Protein AF-A0A7C5QJU4-F1 (afdb_monomer)

pLDDT: mean 91.88, std 7.01, range [57.0, 98.88]

Nearest PDB structures (foldseek):
  1ofd-assembly2_B  TM=8.086E-01  e=7.594E-33  Synechocystis sp. PCC 6803
  7mfm-assembly1_G  TM=8.368E-01  e=3.173E-32  Bacillus subtilis
  1ofe-assembly2_B  TM=8.127E-01  e=1.475E-32  Synechocystis sp. PCC 6803
  6s6u-assembly1_A  TM=7.945E-01  e=2.426E-29  Azospirillum brasilense
  1lm1-assembly1_A  TM=7.801E-01  e=7.057E-28  Synechocystis sp. PCC 6803

Solvent-accessible surface area (backbone atoms only — not comparable to full-atom values): 36193 Å² total; per-residue (Å²): 120,55,75,67,43,57,77,67,53,77,88,85,80,88,86,85,84,86,77,87,76,87,57,62,68,62,51,50,30,50,40,52,52,49,51,54,50,47,41,70,76,37,72,89,54,79,81,53,44,75,62,95,78,54,84,61,83,72,61,57,74,65,77,85,47,50,55,71,78,40,56,63,72,69,38,90,81,65,70,72,91,73,87,83,86,53,89,84,84,72,89,88,55,83,93,45,51,83,76,38,45,45,51,68,44,33,36,72,51,67,51,51,65,17,41,65,24,32,45,52,54,22,37,39,71,72,33,73,58,51,86,93,49,54,57,65,51,30,51,39,47,42,42,50,34,38,27,50,77,55,70,38,52,68,68,53,32,50,41,38,44,31,43,64,41,69,63,62,42,71,76,45,59,68,70,53,38,52,48,54,50,49,34,46,54,60,37,55,51,12,58,38,36,39,25,18,36,42,35,48,58,86,49,35,39,36,41,36,24,18,44,77,32,72,27,64,36,22,46,35,39,40,82,86,49,75,49,75,33,74,52,82,77,79,62,60,71,95,45,43,73,48,86,57,42,70,58,52,53,26,34,46,39,44,35,38,39,46,93,97,42,79,72,47,74,48,55,47,69,59,49,53,53,51,48,42,55,55,50,65,70,38,63,71,61,61,61,43,52,84,34,53,36,84,43,83,59,94,83,50,51,72,60,84,73,75,87,56,62,82,72,69,69,74,54,66,32,48,42,45,39,46,42,52,48,74,65,51,54,52,48,39,53,48,19,32,74,67,51,44,76,86,82,83,79,83,78,89,83,71,79,59,45,71,78,40,65,90,68,45,66,52,76,60,60,33,47,42,76,62,65,53,69,93,82,50,71,55,47,58,61,87,83,47,48,73,60,53,38,55,37,30,66,35,27,21,38,65,72,77,80,66,78,66,93,70,82,44,44,32,39,31,26,46,31,44,57,29,44,45,60,79,58,45,27,65,72,58,56,70,66,60,51,48,52,56,22,53,78,56,38,26,44,42,46,54,40,52,52,25,53,55,30,43,92,93,40,54,65,53,24,48,38,83,41,71,31,48,33,40,58,92,71,35,58,70,56,44,51,52,51,50,40,53,52,50,53,53,40,44,74,70,49,15,24,30,38,34,41,36,27,85,63,38,68,42,97,72,19,27,56,51,58,64,61,60,53,38,19,43,41,45,50,53,26,28,76,69,62,42,43,43,46,30,18,36,35,41,37,30,59,63,36,65,52,69,64,43,50,54,52,36,40,20,44,57,38,36,32,35,28,36,35,47,40,54,28,58,31,47,62,67,40,45,94,93,40,45,43,68,57,21,50,49,21,43,51,55,37,48,53,55,46,53,54,50,61,37,14,41,45,30,43,45,44,47,58,14,51,26,67,59,37,36,33,44,24,43,12,68,72,44,38,64,48,64,70,44,58,65,39,78,65,41,99,89,48,45,52,34,65,69,51,53,34,53,42,38,55,52,26,45,52,38,45,70,42,82,126

Secondary structure (DSSP, 8-state):
--HHHHHTPPPP--------SS-HHHHHHHHHHHHHHHHHH-TT---S---SS------SS-GGGHHHH-GGGG-TT---S-----PPP-SSS---GGGSS--SSEEEEE--TTHHHHHHHHHHTT-PPPTT--HHHHHHHHHHHHHHHH---HHHHHHHHSPPPHHHHHTS-HHHHHHHHHHHHHS-S---SSEEEEEEETTEEEEEE-TT--S--EEEEESS-EEEESSTTSS-GGGEEEEEEEPPTT-EEEEEEETTEEEEEE-HHHHHHHHHHHHHH-HHHHHHHTTEEES--TTPPP--PPPPPPP-PPPHHHHHHTT--HHHHHHHHHHHHHSS-----S---SPPGGG-GGG---HHHHEEE----SSSPPP-TTT-GGG-B--EEEEPPP-SSS--SSPP-EEEESS-B-B-HHHHTTSS-HHHHHHHHHHTT--BHHHHHHHHH-SS--GGGEEEEE-EE-TTT-HHHHHHHHHHHHHHHHHHT-SEEEEE-TTTTSTT-EEPPHHHHHHHHHHHHHHTT-TTT-EEEEE-TT--SHHHHHHHHHHT-SEEE-HHHHHHHHTT-BTTB-HHHHHHHHHHHHHHHHHHHHHTTT--BGGG----EEEESB-HHHHHHHTS-EES-BTTBSB-HHHHHHHHHHHHHHHHS--

Sequence (659 aa):
LGPRARQEAPLFWQIAGLIEGEDRAARAAGLFQLQMAIEKALPDIHIASLSLDSAVYKLQGAPELLPLVYPELRDENARSVFALGHGRYSTNTLPLVERSQPFSLLGHNGEINTIERLRTTGRALGIDPVPGGSDSQDLNRIIDGLIHRYGLDPMEALEMVFPAIHSETEHYPEHLRDLYAFYRWFFASSAQGPAAVVARYGNVCLGSVDALGLRPLWFGESDYNFFLSSEKGVVPLERTMRDPRPLAPGEKVAIFGGQGVPAEAITYSEFQERLWKRMATRHRTLKYLDAFHQGLPADAPRFDLPPAGPFSPPPTNLLAAFGWTHYDLTIRKKVSQGGREVIGSMGHTGPLAAFVPEALPNIADYGKENVAVVTNPAIDREREAEHFSTATIIGSRPDLSGSKPRAPLALQLDLPLLLDRQSLADLIGADELRALAGDFGTAIYEDVMAFFTAGNRDAGTVAFLDATFDPDRGLAAALDELCATALDMVRSSAVLLVLDDRQSFAANRCYIDPALAVARLNEELIAAGLRREAGIVVRSGAIRNLHDIMFLLGLGADALAPYLLWRVAAAHATEHRPVATVLRNNLAVLKKGIEKVMSTMGIHELCGYGRIFATIGLADDLAAILRVPNFCRHAQRGLSLADLEAFARQRLAKAAAPE

Mean predicted aligned error: 5.83 Å

Radius of gyration: 26.66 Å; Cα contacts (8 Å, |Δi|>4): 1199; chains: 1; bounding box: 74×48×78 Å

Foldseek 3Di:
DDPVQVVQVDDDDDDDDDDDDDDQLLVQLVQLVVQVVCCVVPVVDADQARGPADDDQWGQDDPVCRCVVVVVCVDPVPDDFDDDDDDDDDDDDDRHRSQTDDGHWKDKDWAFLLLQLLQLLCLLLVQHARVVYGSNSRLVSSLSCCCRVLVDDSLLSVCLQAPAFPLVLVPDDPLLVLSNLQSCLFGPNQGDTWIWMWTDDHQKIKTWTHNQNNAWWWWFAFQQGIDIDSDQCPDPPVGTPDRIDTAHRGFMKMWGGDDVGHIDIDGRVVSSVVSSVVCVVVVLSSVLSVQEAQFADPPQDADDDDAFDDFDFDDPLLLQLLLHDPVLLVQLLCLLVPLAGDDDDDDPPDDQCQVCCVSVHFQLSLKDFFFDDDRGAQDDCVVPVSLAFQKFKFFAGDDSVPPDPDRTHIYIASHQEAEEDNLCRPQDDPVLVQVLCVVRSHYHPRSVLSNQPDDPHPNLQEAEFEQKDQLVVADVVSLVVSLVSVVVSLVPHYREYEHAHVCALPPRIHGNRLLLNLLQNSVSCSVVSNNNRGAYEYEDCSCRDLSSVLSSLQSGHRHYHNSSSLSSQQVSADPVRRSSNSVSSVSSNSVVSLCVSCSSSSHRYSSNRHNRIEGEFAEPQSCVSSVHHYPPYDPPTGDDSNSSSVSSVVSSVSSPDDD

Structure (mmCIF, N/CA/C/O backbone):
data_AF-A0A7C5QJU4-F1
#
_entry.id   AF-A0A7C5QJU4-F1
#
loop_
_atom_site.group_PDB
_atom_site.id
_atom_site.type_symbol
_atom_site.label_atom_id
_atom_site.label_alt_id
_atom_site.label_comp_id
_atom_site.label_asym_id
_atom_site.label_entity_id
_atom_site.label_seq_id
_atom_site.pdbx_PDB_ins_code
_atom_site.Cartn_x
_atom_site.Cartn_y
_atom_site.Cartn_z
_atom_site.occupancy
_atom_site.B_iso_or_equiv
_atom_site.auth_seq_id
_atom_site.auth_comp_id
_atom_site.auth_asym_id
_atom_site.auth_atom_id
_atom_site.pdbx_PDB_model_num
ATOM 1 N N . LEU A 1 1 ? -39.475 8.360 10.540 1.00 80.00 1 LEU A N 1
ATOM 2 C CA . LEU A 1 1 ? -38.667 8.235 9.301 1.00 80.00 1 LEU A CA 1
ATOM 3 C C . LEU A 1 1 ? -39.258 9.085 8.176 1.00 80.00 1 LEU A C 1
ATOM 5 O O . LEU A 1 1 ? -40.485 9.178 8.093 1.00 80.00 1 LEU A O 1
ATOM 9 N N . GLY A 1 2 ? -38.411 9.709 7.348 1.00 82.94 2 GLY A N 1
ATOM 10 C CA . GLY A 1 2 ? -38.828 10.427 6.132 1.00 82.94 2 GLY A CA 1
ATOM 11 C C . GLY A 1 2 ? -39.215 9.474 4.985 1.00 82.94 2 GLY A C 1
ATOM 12 O O . GLY A 1 2 ? -38.990 8.275 5.118 1.00 82.94 2 GLY A O 1
ATOM 13 N N . PRO A 1 3 ? -39.788 9.962 3.866 1.00 83.56 3 PRO A N 1
ATOM 14 C CA . PRO A 1 3 ? -40.348 9.102 2.816 1.00 83.56 3 PRO A CA 1
ATOM 15 C C . PRO A 1 3 ? -39.367 8.079 2.224 1.00 83.56 3 PRO A C 1
ATOM 17 O O . PRO A 1 3 ? -39.696 6.900 2.183 1.00 83.56 3 PRO A O 1
ATOM 20 N N . ARG A 1 4 ? -38.148 8.500 1.845 1.00 79.50 4 ARG A N 1
ATOM 21 C CA . ARG A 1 4 ? -37.107 7.589 1.322 1.00 79.50 4 ARG A CA 1
ATOM 22 C C . ARG A 1 4 ? -36.671 6.557 2.362 1.00 79.50 4 ARG A C 1
ATOM 24 O O . ARG A 1 4 ? -36.745 5.365 2.109 1.00 79.50 4 ARG A O 1
ATOM 31 N N . ALA A 1 5 ? -36.361 7.017 3.573 1.00 81.69 5 ALA A N 1
ATOM 32 C CA . ALA A 1 5 ? -35.970 6.142 4.676 1.00 81.69 5 ALA A CA 1
ATOM 33 C C . ALA A 1 5 ? -37.065 5.148 5.102 1.00 81.69 5 ALA A C 1
ATOM 35 O O . ALA A 1 5 ? -36.754 4.156 5.741 1.00 81.69 5 ALA A O 1
ATOM 36 N N . ARG A 1 6 ? -38.348 5.402 4.793 1.00 84.50 6 ARG A N 1
ATOM 37 C CA . ARG A 1 6 ? -39.430 4.420 4.995 1.00 84.50 6 ARG A CA 1
ATOM 38 C C . ARG A 1 6 ? -39.475 3.362 3.898 1.00 84.50 6 ARG A C 1
ATOM 40 O O . ARG A 1 6 ? -39.832 2.232 4.195 1.00 84.50 6 ARG A O 1
ATOM 47 N N . GLN A 1 7 ? -39.179 3.737 2.654 1.00 83.62 7 GLN A N 1
ATOM 48 C CA . GLN A 1 7 ? -39.158 2.805 1.521 1.00 83.62 7 GLN A CA 1
ATOM 49 C C . GLN A 1 7 ? -37.997 1.817 1.636 1.00 83.62 7 GLN A C 1
ATOM 51 O O . GLN A 1 7 ? -38.157 0.649 1.310 1.00 83.62 7 GLN A O 1
ATOM 56 N N . GLU A 1 8 ? -36.862 2.292 2.143 1.00 81.06 8 GLU A N 1
ATOM 57 C CA . GLU A 1 8 ? -35.625 1.524 2.316 1.00 81.06 8 GLU A CA 1
ATOM 58 C C . GLU A 1 8 ? -35.409 1.095 3.778 1.00 81.06 8 GLU A C 1
ATOM 60 O O . GLU A 1 8 ? -34.298 0.748 4.162 1.00 81.06 8 GLU A O 1
ATOM 65 N N . ALA A 1 9 ? -36.448 1.150 4.624 1.00 82.69 9 ALA A N 1
ATOM 66 C CA . ALA A 1 9 ? -36.326 0.754 6.024 1.00 82.69 9 ALA A CA 1
ATOM 67 C C . ALA A 1 9 ? -36.015 -0.750 6.108 1.00 82.69 9 ALA A C 1
ATOM 69 O O . ALA A 1 9 ? -36.867 -1.556 5.717 1.00 82.69 9 ALA A O 1
ATOM 70 N N . PRO A 1 10 ? -34.842 -1.153 6.627 1.00 84.56 10 PRO A N 1
ATOM 71 C CA . PRO A 1 10 ? -34.529 -2.562 6.742 1.00 84.56 10 PRO A CA 1
ATOM 72 C C . PRO A 1 10 ? -35.368 -3.191 7.853 1.00 84.56 10 PRO A C 1
ATOM 74 O O . PRO A 1 10 ? -35.795 -2.535 8.810 1.00 84.56 10 PRO A O 1
ATOM 77 N N . LEU A 1 11 ? -35.587 -4.496 7.733 1.00 88.25 11 LEU A N 1
ATOM 78 C CA . LEU A 1 11 ? -36.187 -5.281 8.796 1.00 88.25 11 LEU A CA 1
ATOM 79 C C . LEU A 1 11 ? -35.114 -5.592 9.847 1.00 88.25 11 LEU A C 1
ATOM 81 O O . LEU A 1 11 ? -34.141 -6.286 9.559 1.00 88.25 11 LEU A O 1
ATOM 85 N N . PHE A 1 12 ? -35.296 -5.092 11.068 1.00 87.31 12 PHE A N 1
ATOM 86 C CA . PHE A 1 12 ? -34.347 -5.302 12.161 1.00 87.31 12 PHE A CA 1
ATOM 87 C C . PHE A 1 12 ? -34.669 -6.566 12.951 1.00 87.31 12 PHE A C 1
ATOM 89 O O . PHE A 1 12 ? -35.798 -6.759 13.396 1.00 87.31 12 PHE A O 1
ATOM 96 N N . TRP A 1 13 ? -33.654 -7.408 13.139 1.00 90.50 13 TRP A N 1
ATOM 97 C CA . TRP A 1 13 ? -33.725 -8.619 13.949 1.00 90.50 13 TRP A CA 1
ATOM 98 C C . TRP A 1 13 ? -32.669 -8.530 15.042 1.00 90.50 13 TRP A C 1
ATOM 100 O O . TRP A 1 13 ? -31.517 -8.192 14.771 1.00 90.50 13 TRP A O 1
ATOM 110 N N . GLN A 1 14 ? -33.060 -8.860 16.268 1.00 90.81 14 GLN A N 1
ATOM 111 C CA . GLN A 1 14 ? -32.127 -9.097 17.358 1.00 90.81 14 GLN A CA 1
ATOM 112 C C . GLN A 1 14 ? -32.104 -10.590 17.644 1.00 90.81 14 GLN A C 1
ATOM 114 O O . GLN A 1 14 ? -33.144 -11.210 17.864 1.00 90.81 14 GLN A O 1
ATOM 119 N N . ILE A 1 15 ? -30.907 -11.162 17.617 1.00 91.38 15 ILE A N 1
ATOM 120 C CA . ILE A 1 15 ? -30.675 -12.558 17.962 1.00 91.38 15 ILE A CA 1
ATOM 121 C C . ILE A 1 15 ? -29.759 -12.550 19.177 1.00 91.38 15 ILE A C 1
ATOM 123 O O . ILE A 1 15 ? -28.680 -11.962 19.142 1.00 91.38 15 ILE A O 1
ATOM 127 N N . ALA A 1 16 ? -30.207 -13.191 20.250 1.00 90.94 16 ALA A N 1
ATOM 128 C CA . ALA A 1 16 ? -29.439 -13.370 21.470 1.00 90.94 16 ALA A CA 1
ATOM 129 C C . ALA A 1 16 ? -29.280 -14.864 21.750 1.00 90.94 16 ALA A C 1
ATOM 131 O O . ALA A 1 16 ? -30.184 -15.660 21.494 1.00 90.94 16 ALA A O 1
ATOM 132 N N . GLY A 1 17 ? -28.123 -15.242 22.279 1.00 89.94 17 GLY A N 1
ATOM 133 C CA . GLY A 1 17 ? -27.805 -16.623 22.602 1.00 89.94 17 GLY A CA 1
ATOM 134 C C . GLY A 1 17 ? -26.636 -16.707 23.571 1.00 89.94 17 GLY A C 1
ATOM 135 O O . GLY A 1 17 ? -25.924 -15.728 23.798 1.00 89.94 17 GLY A O 1
ATOM 136 N N . LEU A 1 18 ? -26.453 -17.889 24.150 1.00 89.06 18 LEU A N 1
ATOM 137 C CA . LEU A 1 18 ? -25.317 -18.192 25.009 1.00 89.06 18 LEU A CA 1
ATOM 138 C C . LEU A 1 18 ? -24.251 -18.913 24.188 1.00 89.06 18 LEU A C 1
ATOM 140 O O . LEU A 1 18 ? -24.560 -19.829 23.430 1.00 89.06 18 LEU A O 1
ATOM 144 N N . ILE A 1 19 ? -22.998 -18.503 24.362 1.00 88.31 19 ILE A N 1
ATOM 145 C CA . ILE A 1 19 ? -21.839 -19.198 23.805 1.00 88.31 19 ILE A CA 1
ATOM 146 C C . ILE A 1 19 ? -21.137 -19.893 24.967 1.00 88.31 19 ILE A C 1
ATOM 148 O O . ILE A 1 19 ? -20.687 -19.222 25.905 1.00 88.31 19 ILE A O 1
ATOM 152 N N . GLU A 1 20 ? -21.085 -21.222 24.902 1.00 85.75 20 GLU A N 1
ATOM 153 C CA . GLU A 1 20 ? -20.415 -22.070 25.889 1.00 85.75 20 GLU A CA 1
ATOM 154 C C . GLU A 1 20 ? -18.896 -21.820 25.916 1.00 85.75 20 GLU A C 1
ATOM 156 O O . GLU A 1 20 ? -18.301 -21.365 24.937 1.00 85.75 20 GLU A O 1
ATOM 161 N N . GLY A 1 21 ? -18.267 -22.124 27.053 1.00 80.19 21 GLY A N 1
ATOM 162 C CA . GLY A 1 21 ? -16.831 -21.944 27.279 1.00 80.19 21 GLY A CA 1
ATOM 163 C C . GLY A 1 21 ? -16.488 -20.743 28.166 1.00 80.19 21 GLY A C 1
ATOM 164 O O . GLY A 1 21 ? -17.189 -19.730 28.194 1.00 80.19 21 GLY A O 1
ATOM 165 N N . GLU A 1 22 ? -15.390 -20.871 28.912 1.00 76.38 22 GLU A N 1
ATOM 166 C CA . GLU A 1 22 ? -14.965 -19.866 29.896 1.00 76.38 22 GLU A CA 1
ATOM 167 C C . GLU A 1 22 ? -14.136 -18.732 29.270 1.00 76.38 22 GLU A C 1
ATOM 169 O O . GLU A 1 22 ? -14.213 -17.589 29.725 1.00 76.38 22 GLU A O 1
ATOM 174 N N . ASP A 1 23 ? -13.396 -18.999 28.186 1.00 90.56 23 ASP A N 1
ATOM 175 C CA . ASP A 1 23 ? -12.545 -17.988 27.555 1.00 90.56 23 ASP A CA 1
ATOM 176 C C . ASP A 1 23 ? -13.361 -16.982 26.728 1.00 90.56 23 ASP A C 1
ATOM 178 O O . ASP A 1 23 ? -13.899 -17.266 25.656 1.00 90.56 23 ASP A O 1
ATOM 182 N N . ARG A 1 24 ? -13.432 -15.751 27.232 1.00 88.94 24 ARG A N 1
ATOM 183 C CA . ARG A 1 24 ? -14.079 -14.625 26.557 1.00 88.94 24 ARG A CA 1
ATOM 184 C C . ARG A 1 24 ? -13.412 -14.272 25.225 1.00 88.94 24 ARG A C 1
ATOM 186 O O . ARG A 1 24 ? -14.131 -13.919 24.292 1.00 88.94 24 ARG A O 1
ATOM 193 N N . ALA A 1 25 ? -12.085 -14.352 25.125 1.00 88.75 25 ALA A N 1
ATOM 194 C CA . ALA A 1 25 ? -11.363 -13.974 23.912 1.00 88.75 25 ALA A CA 1
ATOM 195 C C . ALA A 1 25 ? -11.672 -14.947 22.768 1.00 88.75 25 ALA A C 1
ATOM 197 O O . ALA A 1 25 ? -12.037 -14.506 21.677 1.00 88.75 25 ALA A O 1
ATOM 198 N N . ALA A 1 26 ? -11.636 -16.256 23.040 1.00 90.69 26 ALA A N 1
ATOM 199 C CA . ALA A 1 26 ? -12.044 -17.282 22.084 1.00 90.69 26 ALA A CA 1
ATOM 200 C C . ALA A 1 26 ? -13.498 -17.109 21.617 1.00 90.69 26 ALA A C 1
ATOM 202 O O . ALA A 1 26 ? -13.776 -17.200 20.421 1.00 90.69 26 ALA A O 1
ATOM 203 N N . ARG A 1 27 ? -14.429 -16.801 22.532 1.00 92.94 27 ARG A N 1
ATOM 204 C CA . ARG A 1 27 ? -15.840 -16.564 22.176 1.00 92.94 27 ARG A CA 1
ATOM 205 C C . ARG A 1 27 ? -16.020 -15.335 21.285 1.00 92.94 27 ARG A C 1
ATOM 207 O O . ARG A 1 27 ? -16.740 -15.410 20.293 1.00 92.94 27 ARG A O 1
ATOM 214 N N . ALA A 1 28 ? -15.344 -14.229 21.597 1.00 92.94 28 ALA A N 1
ATOM 215 C CA . ALA A 1 28 ? -15.391 -13.023 20.772 1.00 92.94 28 ALA A CA 1
ATOM 216 C C . ALA A 1 28 ? -14.774 -13.258 19.380 1.00 92.94 28 ALA A C 1
ATOM 218 O O . ALA A 1 28 ? -15.367 -12.883 18.372 1.00 92.94 28 ALA A O 1
ATOM 219 N N . ALA A 1 29 ? -13.648 -13.977 19.304 1.00 92.88 29 ALA A N 1
ATOM 220 C CA . ALA A 1 29 ? -13.054 -14.374 18.030 1.00 92.88 29 ALA A CA 1
ATOM 221 C C . ALA A 1 29 ? -13.980 -15.295 17.214 1.00 92.88 29 ALA A C 1
ATOM 223 O O . ALA A 1 29 ? -14.092 -15.139 15.999 1.00 92.88 29 ALA A O 1
ATOM 224 N N . GLY A 1 30 ? -14.693 -16.215 17.871 1.00 93.88 30 GLY A N 1
ATOM 225 C CA . GLY A 1 30 ? -15.709 -17.055 17.236 1.00 93.88 30 GLY A CA 1
ATOM 226 C C . GLY A 1 30 ? -16.860 -16.245 16.633 1.00 93.88 30 GLY A C 1
ATOM 227 O O . GLY A 1 30 ? -17.268 -16.516 15.504 1.00 93.88 30 GLY A O 1
ATOM 228 N N . LEU A 1 31 ? -17.336 -15.210 17.335 1.00 94.31 31 LEU A N 1
ATOM 229 C CA . LEU A 1 31 ? -18.346 -14.284 16.812 1.00 94.31 31 LEU A CA 1
ATOM 230 C C . LEU A 1 31 ? -17.845 -13.507 15.593 1.00 94.31 31 LEU A C 1
ATOM 232 O O . LEU A 1 31 ? -18.574 -13.394 14.611 1.00 94.31 31 LEU A O 1
ATOM 236 N N . PHE A 1 32 ? -16.600 -13.032 15.616 1.00 94.94 32 PHE A N 1
ATOM 237 C CA . PHE A 1 32 ? -15.997 -12.354 14.470 1.00 94.94 32 PHE A CA 1
ATOM 238 C C . PHE A 1 32 ? -15.936 -13.262 13.228 1.00 94.94 32 PHE A C 1
ATOM 240 O O . PHE A 1 32 ? -16.348 -12.862 12.138 1.00 94.94 32 PHE A O 1
ATOM 247 N N . GLN A 1 33 ? -15.499 -14.517 13.390 1.00 94.19 33 GLN A N 1
ATOM 248 C CA . GLN A 1 33 ? -15.486 -15.495 12.293 1.00 94.19 33 GLN A CA 1
ATOM 249 C C . GLN A 1 33 ? -16.898 -15.815 11.789 1.00 94.19 33 GLN A C 1
ATOM 251 O O . GLN A 1 33 ? -17.117 -15.909 10.581 1.00 94.19 33 GLN A O 1
ATOM 256 N N . LEU A 1 34 ? -17.867 -15.945 12.699 1.00 93.94 34 LEU A N 1
ATOM 257 C CA . LEU A 1 34 ? -19.267 -16.166 12.347 1.00 93.94 34 LEU A CA 1
ATOM 258 C C . LEU A 1 34 ? -19.838 -14.986 11.552 1.00 93.94 34 LEU A C 1
ATOM 260 O O . LEU A 1 34 ? -20.495 -15.210 10.538 1.00 93.94 34 LEU A O 1
ATOM 264 N N . GLN A 1 35 ? -19.552 -13.746 11.960 1.00 93.94 35 GLN A N 1
ATOM 265 C CA . GLN A 1 35 ? -19.951 -12.551 11.217 1.00 93.94 35 GLN A CA 1
ATOM 266 C C . GLN A 1 35 ? -19.413 -12.596 9.781 1.00 93.94 35 GLN A C 1
ATOM 268 O O . GLN A 1 35 ? -20.187 -12.449 8.836 1.00 93.94 35 GLN A O 1
ATOM 273 N N . MET A 1 36 ? -18.111 -12.854 9.608 1.00 93.00 36 MET A N 1
ATOM 274 C CA . MET A 1 36 ? -17.504 -12.959 8.276 1.00 93.00 36 MET A CA 1
ATOM 275 C C . MET A 1 36 ? -18.138 -14.079 7.437 1.00 93.00 36 MET A C 1
ATOM 277 O O . MET A 1 36 ? -18.383 -13.901 6.244 1.00 93.00 36 MET A O 1
ATOM 281 N N . ALA A 1 37 ? -18.428 -15.230 8.049 1.00 93.75 37 ALA A N 1
ATOM 282 C CA . ALA A 1 37 ? -19.063 -16.353 7.367 1.00 93.75 37 ALA A CA 1
ATOM 283 C C . ALA A 1 37 ? -20.496 -16.028 6.913 1.00 93.75 37 ALA A C 1
ATOM 285 O O . ALA A 1 37 ? -20.867 -16.376 5.791 1.00 93.75 37 ALA A O 1
ATOM 286 N N . ILE A 1 38 ? -21.283 -15.339 7.749 1.00 93.44 38 ILE A N 1
ATOM 287 C CA . ILE A 1 38 ? -22.648 -14.915 7.410 1.00 93.44 38 ILE A CA 1
ATOM 288 C C . ILE A 1 38 ? -22.624 -13.915 6.256 1.00 93.44 38 ILE A C 1
ATOM 290 O O . ILE A 1 38 ? -23.317 -14.136 5.271 1.00 93.44 38 ILE A O 1
ATOM 294 N N . GLU A 1 39 ? -21.806 -12.864 6.333 1.00 92.06 39 GLU A N 1
ATOM 295 C CA . GLU A 1 39 ? -21.711 -11.851 5.270 1.00 92.06 39 GLU A CA 1
ATOM 296 C C . GLU A 1 39 ? -21.256 -12.454 3.934 1.00 92.06 39 GLU A C 1
ATOM 298 O O . GLU A 1 39 ? -21.714 -12.044 2.870 1.00 92.06 39 GLU A O 1
ATOM 303 N N . LYS A 1 40 ? -20.378 -13.465 3.977 1.00 90.06 40 LYS A N 1
ATOM 304 C CA . LYS A 1 40 ? -19.950 -14.196 2.780 1.00 90.06 40 LYS A CA 1
ATOM 305 C C . LYS A 1 40 ? -21.066 -15.063 2.195 1.00 90.06 40 LYS A C 1
ATOM 307 O O . LYS A 1 40 ? -21.182 -15.160 0.976 1.00 90.06 40 LYS A O 1
ATOM 312 N N . ALA A 1 41 ? -21.843 -15.733 3.044 1.00 93.31 41 ALA A N 1
ATOM 313 C CA . ALA A 1 41 ? -22.921 -16.620 2.612 1.00 93.31 41 ALA A CA 1
ATOM 314 C C . ALA A 1 41 ? -24.179 -15.853 2.170 1.00 93.31 41 ALA A C 1
ATOM 316 O O . ALA A 1 41 ? -24.904 -16.319 1.293 1.00 93.31 41 ALA A O 1
ATOM 317 N N . LEU A 1 42 ? -24.439 -14.699 2.786 1.00 91.94 42 LEU A N 1
ATOM 318 C CA . LEU A 1 42 ? -25.654 -13.901 2.650 1.00 91.94 42 LEU A CA 1
ATOM 319 C C . LEU A 1 42 ? -25.267 -12.421 2.463 1.00 91.94 42 LEU A C 1
ATOM 321 O O . LEU A 1 42 ? -25.391 -11.634 3.401 1.00 91.94 42 LEU A O 1
ATOM 325 N N . PRO A 1 43 ? -24.801 -12.023 1.263 1.00 85.31 43 PRO A N 1
ATOM 326 C CA . PRO A 1 43 ? -24.263 -10.681 1.009 1.00 85.31 43 PRO A CA 1
ATOM 327 C C . PRO A 1 43 ? -25.302 -9.558 1.139 1.00 85.31 43 PRO A C 1
ATOM 329 O O . PRO A 1 43 ? -24.931 -8.401 1.316 1.00 85.31 43 PRO A O 1
ATOM 332 N N . ASP A 1 44 ? -26.592 -9.893 1.080 1.00 86.38 44 ASP A N 1
ATOM 333 C CA . ASP A 1 44 ? -27.694 -8.944 1.266 1.00 86.38 44 ASP A CA 1
ATOM 334 C C . ASP A 1 44 ? -28.008 -8.675 2.753 1.00 86.38 44 ASP A C 1
ATOM 336 O O . ASP A 1 44 ? -28.826 -7.811 3.069 1.00 86.38 44 ASP A O 1
ATOM 340 N N . ILE A 1 45 ? -27.385 -9.412 3.685 1.00 89.56 45 ILE A N 1
ATOM 341 C CA . ILE A 1 45 ? -27.561 -9.216 5.127 1.00 89.56 45 ILE A CA 1
ATOM 342 C C . ILE A 1 45 ? -26.466 -8.301 5.669 1.00 89.56 45 ILE A C 1
ATOM 344 O O . ILE A 1 45 ? -25.277 -8.602 5.598 1.00 89.56 45 ILE A O 1
ATOM 348 N N . HIS A 1 46 ? -26.887 -7.217 6.323 1.00 89.69 46 HIS A N 1
ATOM 349 C CA . HIS A 1 46 ? -25.997 -6.331 7.068 1.00 89.69 46 HIS A CA 1
ATOM 350 C C . HIS A 1 46 ? -26.009 -6.657 8.565 1.00 89.69 46 HIS A C 1
ATOM 352 O O . HIS A 1 46 ? -27.040 -6.545 9.232 1.00 89.69 46 HIS A O 1
ATOM 358 N N . ILE A 1 47 ? -24.842 -6.975 9.125 1.00 92.56 47 ILE A N 1
ATOM 359 C CA . ILE A 1 47 ? -24.668 -7.173 10.568 1.00 92.56 47 ILE A CA 1
ATOM 360 C C . ILE A 1 47 ? -24.292 -5.829 11.206 1.00 92.56 47 ILE A C 1
ATOM 362 O O . ILE A 1 47 ? -23.200 -5.303 11.001 1.00 92.56 47 ILE A O 1
ATOM 366 N N . ALA A 1 48 ? -25.205 -5.240 11.986 1.00 92.44 48 ALA A N 1
ATOM 367 C CA . ALA A 1 48 ? -24.936 -3.982 12.695 1.00 92.44 48 ALA A CA 1
ATOM 368 C C . ALA A 1 48 ? -23.919 -4.168 13.833 1.00 92.44 48 ALA A C 1
ATOM 370 O O . ALA A 1 48 ? -22.998 -3.368 13.980 1.00 92.44 48 ALA A O 1
ATOM 371 N N . SER A 1 49 ? -24.082 -5.243 14.601 1.00 93.19 49 SER A N 1
ATOM 372 C CA . SER A 1 49 ? -23.172 -5.676 15.657 1.00 93.19 49 SER A CA 1
ATOM 373 C C . SER A 1 49 ? -23.385 -7.158 15.940 1.00 93.19 49 SER A C 1
ATOM 375 O O . SER A 1 49 ? -24.531 -7.596 16.035 1.00 93.19 49 SER A O 1
ATOM 377 N N . LEU A 1 50 ? -22.299 -7.901 16.14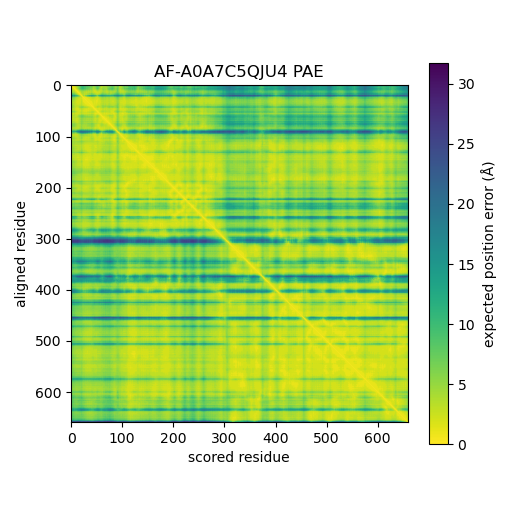3 1.00 94.00 50 LEU A N 1
ATOM 378 C CA . LEU A 1 50 ? -22.319 -9.258 16.681 1.00 94.00 50 LEU A CA 1
ATOM 379 C C . LEU A 1 50 ? -21.229 -9.354 17.753 1.00 94.00 50 LEU A C 1
ATOM 381 O O . LEU A 1 50 ? -20.054 -9.511 17.442 1.00 94.00 50 LEU A O 1
ATOM 385 N N . SER A 1 51 ? -21.604 -9.153 19.017 1.00 92.12 51 SER A N 1
ATOM 386 C CA . SER A 1 51 ? -20.651 -8.915 20.107 1.00 92.12 51 SER A CA 1
ATOM 387 C C . SER A 1 51 ? -21.153 -9.464 21.441 1.00 92.12 51 SER A C 1
ATOM 389 O O . SER A 1 51 ? -22.353 -9.639 21.640 1.00 92.12 51 SER A O 1
ATOM 391 N N . LEU A 1 52 ? -20.218 -9.696 22.368 1.00 91.50 52 LEU A N 1
ATOM 392 C CA . LEU A 1 52 ? -20.503 -10.026 23.767 1.00 91.50 52 LEU A CA 1
ATOM 393 C C . LEU A 1 52 ? -20.867 -8.790 24.611 1.00 91.50 52 LEU A C 1
ATOM 395 O O . LEU A 1 52 ? -21.430 -8.945 25.688 1.00 91.50 52 LEU A O 1
ATOM 399 N N . ASP A 1 53 ? -20.524 -7.582 24.147 1.00 89.00 53 ASP A N 1
ATOM 400 C CA . ASP A 1 53 ? -20.494 -6.368 24.984 1.00 89.00 53 ASP A CA 1
ATOM 401 C C . ASP A 1 53 ? -21.221 -5.156 24.393 1.00 89.00 53 ASP A C 1
ATOM 403 O O . ASP A 1 53 ? -21.410 -4.140 25.076 1.00 89.00 53 ASP A O 1
ATOM 407 N N . SER A 1 54 ? -21.575 -5.228 23.111 1.00 90.88 54 SER A N 1
ATOM 408 C CA . SER A 1 54 ? -22.056 -4.089 22.334 1.00 90.88 54 SER A CA 1
ATOM 409 C C . SER A 1 54 ? -23.283 -4.459 21.510 1.00 90.88 54 SER A C 1
ATOM 411 O O . SER A 1 54 ? -23.309 -5.490 20.842 1.00 90.88 54 SER A O 1
ATOM 413 N N . ALA A 1 55 ? -24.263 -3.559 21.504 1.00 92.69 55 ALA A N 1
ATOM 414 C CA . ALA A 1 55 ? -25.393 -3.570 20.588 1.00 92.69 55 ALA A CA 1
ATOM 415 C C . ALA A 1 55 ? -25.451 -2.218 19.867 1.00 92.69 55 ALA A C 1
ATOM 417 O O . ALA A 1 55 ? -25.339 -1.170 20.507 1.00 92.69 55 ALA A O 1
ATOM 418 N N . VAL A 1 56 ? -25.600 -2.240 18.542 1.00 94.06 56 VAL A N 1
ATOM 419 C CA . VAL A 1 56 ? -25.637 -1.034 17.705 1.00 94.06 56 VAL A CA 1
ATOM 420 C C . VAL A 1 56 ? -27.058 -0.774 17.217 1.00 94.06 56 VAL A C 1
ATOM 422 O O . VAL A 1 56 ? -27.648 -1.597 16.520 1.00 94.06 56 VAL A O 1
ATOM 425 N N . TYR A 1 57 ? -27.567 0.419 17.524 1.00 93.19 57 TYR A N 1
ATOM 426 C CA . TYR A 1 57 ? -28.841 0.933 17.027 1.00 93.19 57 TYR A CA 1
ATOM 427 C C . TYR A 1 57 ? -28.569 2.066 16.047 1.00 93.19 57 TYR A C 1
ATOM 429 O O . TYR A 1 57 ? -27.925 3.055 16.398 1.00 93.19 57 TYR A O 1
ATOM 437 N N . LYS A 1 58 ? -29.041 1.926 14.808 1.00 91.88 58 LYS A N 1
ATOM 438 C CA . LYS A 1 58 ? -28.773 2.900 13.749 1.00 91.88 58 LYS A CA 1
ATOM 439 C C . LYS A 1 58 ? -29.926 3.003 12.769 1.00 91.88 58 LYS A C 1
ATOM 441 O O . LYS A 1 58 ? -30.596 2.023 12.475 1.00 91.88 58 LYS A O 1
ATOM 446 N N . LEU A 1 59 ? -30.123 4.198 12.230 1.00 90.69 59 LEU A N 1
ATOM 447 C CA . LEU A 1 59 ? -31.158 4.477 11.241 1.00 90.69 59 LEU A CA 1
ATOM 448 C C . LEU A 1 59 ? -30.662 5.485 10.203 1.00 90.69 59 LEU A C 1
ATOM 450 O O . LEU A 1 59 ? -29.622 6.126 10.371 1.00 90.69 59 LEU A O 1
ATOM 454 N N . GLN A 1 60 ? -31.425 5.640 9.127 1.00 89.56 60 GLN A N 1
ATOM 455 C CA . GLN A 1 60 ? -31.268 6.734 8.175 1.00 89.56 60 GLN A CA 1
ATOM 456 C C . GLN A 1 60 ? -32.225 7.866 8.565 1.00 89.56 60 GLN A C 1
ATOM 458 O O . GLN A 1 60 ? -33.442 7.778 8.376 1.00 89.56 60 GLN A O 1
ATOM 463 N N . GLY A 1 61 ? -31.685 8.940 9.133 1.00 87.44 61 GLY A N 1
ATOM 464 C CA . GLY A 1 61 ? -32.483 10.063 9.611 1.00 87.44 61 GLY A CA 1
ATOM 465 C C . GLY A 1 61 ? -31.786 10.860 10.703 1.00 87.44 61 GLY A C 1
ATOM 466 O O . GLY A 1 61 ? -30.612 10.645 10.994 1.00 87.44 61 GLY A O 1
ATOM 467 N N . ALA A 1 62 ? -32.534 11.794 11.283 1.00 88.31 62 ALA A N 1
ATOM 468 C CA . ALA A 1 62 ? -32.042 12.644 12.354 1.00 88.31 62 ALA A CA 1
ATOM 469 C C . ALA A 1 62 ? -31.857 11.832 13.660 1.00 88.31 62 ALA A C 1
ATOM 471 O O . ALA A 1 62 ? -32.685 10.949 13.927 1.00 88.31 62 ALA A O 1
ATOM 472 N N . PRO A 1 63 ? -30.806 12.091 14.464 1.00 88.69 63 PRO A N 1
ATOM 473 C CA . PRO A 1 63 ? -30.509 11.324 15.679 1.00 88.69 63 PRO A CA 1
ATOM 474 C C . PRO A 1 63 ? -31.660 11.276 16.694 1.00 88.69 63 PRO A C 1
ATOM 476 O O . PRO A 1 63 ? -31.849 10.265 17.366 1.00 88.69 63 PRO A O 1
ATOM 479 N N . GLU A 1 64 ? -32.490 12.318 16.760 1.00 90.44 64 GLU A N 1
ATOM 480 C CA . GLU A 1 64 ? -33.637 12.431 17.673 1.00 90.44 64 GLU A CA 1
ATOM 481 C C . GLU A 1 64 ? -34.717 11.376 17.390 1.00 90.44 64 GLU A C 1
ATOM 483 O O . GLU A 1 64 ? -35.576 11.101 18.232 1.00 90.44 64 GLU A O 1
ATOM 488 N N . LEU A 1 65 ? -34.680 10.762 16.202 1.00 91.75 65 LEU A N 1
ATOM 489 C CA . LEU A 1 65 ? -35.581 9.679 15.826 1.00 91.75 65 LEU A CA 1
ATOM 490 C C . LEU A 1 65 ? -35.179 8.327 16.425 1.00 91.75 65 LEU A C 1
ATOM 492 O O . LEU A 1 65 ? -36.034 7.445 16.470 1.00 91.75 65 LEU A O 1
ATOM 496 N N . LEU A 1 66 ? -33.936 8.141 16.891 1.00 91.62 66 LEU A N 1
ATOM 497 C CA . LEU A 1 66 ? -33.466 6.862 17.445 1.00 91.62 66 LEU A CA 1
ATOM 498 C C . LEU A 1 66 ? -34.384 6.323 18.551 1.00 91.62 66 LEU A C 1
ATOM 500 O O . LEU A 1 66 ? -34.912 5.229 18.367 1.00 91.62 66 LEU A O 1
ATOM 504 N N . PRO A 1 67 ? -34.686 7.069 19.631 1.00 92.25 67 PRO A N 1
ATOM 505 C CA . PRO A 1 67 ? -35.544 6.562 20.703 1.00 92.25 67 PRO A CA 1
ATOM 506 C C . PRO A 1 67 ? -37.035 6.494 20.325 1.00 92.25 67 PRO A C 1
ATOM 508 O O . PRO A 1 67 ? -37.850 6.021 21.112 1.00 92.25 67 PRO A O 1
ATOM 511 N N . LEU A 1 68 ? -37.428 7.015 19.155 1.00 91.31 68 LEU A N 1
ATOM 512 C CA . LEU A 1 68 ? -38.783 6.857 18.610 1.00 91.31 68 LEU A CA 1
ATOM 513 C C . LEU A 1 68 ? -38.910 5.587 17.761 1.00 91.31 68 LEU A C 1
ATOM 515 O O . LEU A 1 68 ? -39.983 4.993 17.723 1.00 91.31 68 LEU A O 1
ATOM 519 N N . VAL A 1 69 ? -37.840 5.205 17.058 1.00 90.56 69 VAL A N 1
ATOM 520 C CA . VAL A 1 69 ? -37.774 3.987 16.235 1.00 90.56 69 VAL A CA 1
ATOM 521 C C . VAL A 1 69 ? -37.422 2.763 17.080 1.00 90.56 69 VAL A C 1
ATOM 523 O O . VAL A 1 69 ? -37.952 1.691 16.813 1.00 90.56 69 VAL A O 1
ATOM 526 N N . TYR A 1 70 ? -36.599 2.953 18.112 1.00 91.94 70 TYR A N 1
ATOM 527 C CA . TYR A 1 70 ? -36.190 1.944 19.090 1.00 91.94 70 TYR A CA 1
ATOM 528 C C . TYR A 1 70 ? -36.631 2.384 20.498 1.00 91.94 70 TYR A C 1
ATOM 530 O O . TYR A 1 70 ? -35.839 2.984 21.235 1.00 91.94 70 TYR A O 1
ATOM 538 N N . PRO A 1 71 ? -37.912 2.183 20.873 1.00 90.56 71 PRO A N 1
ATOM 539 C CA . PRO A 1 71 ? -38.438 2.584 22.178 1.00 90.56 71 PRO A CA 1
ATOM 540 C C . PRO A 1 71 ? -37.682 1.980 23.368 1.00 90.56 71 PRO A C 1
ATOM 542 O O . PRO A 1 71 ? -37.666 2.585 24.436 1.00 90.56 71 PRO A O 1
ATOM 545 N N . GLU A 1 72 ? -37.026 0.834 23.186 1.00 89.50 72 GLU A N 1
ATOM 546 C CA . GLU A 1 72 ? -36.172 0.169 24.174 1.00 89.50 72 GLU A CA 1
ATOM 547 C C . GLU A 1 72 ? -35.011 1.048 24.657 1.00 89.50 72 GLU A C 1
ATOM 549 O O . GLU A 1 72 ? -34.578 0.914 25.796 1.00 89.50 72 GLU A O 1
ATOM 554 N N . LEU A 1 73 ? -34.559 2.021 23.855 1.00 91.81 73 LEU A N 1
ATOM 555 C CA . LEU A 1 73 ? -33.545 2.996 24.278 1.00 91.81 73 LEU A CA 1
ATOM 556 C C . LEU A 1 73 ? -34.053 3.968 25.356 1.00 91.81 73 LEU A C 1
ATOM 558 O O . LEU A 1 73 ? -33.264 4.720 25.922 1.00 91.81 73 LEU A O 1
ATOM 562 N N . ARG A 1 74 ? -35.366 3.994 25.617 1.00 92.75 74 ARG A N 1
ATOM 563 C CA . ARG A 1 74 ? -35.984 4.770 26.702 1.00 92.75 74 ARG A CA 1
ATOM 564 C C . ARG A 1 74 ? -36.218 3.944 27.964 1.00 92.75 74 ARG A C 1
ATOM 566 O O . ARG A 1 74 ? -36.659 4.509 28.960 1.00 92.75 74 ARG A O 1
ATOM 573 N N . ASP A 1 75 ? -35.977 2.636 27.919 1.00 93.88 75 ASP A N 1
ATOM 574 C CA . ASP A 1 75 ? -36.132 1.763 29.079 1.00 93.88 75 ASP A CA 1
ATOM 575 C C . ASP A 1 75 ? -35.028 2.064 30.107 1.00 93.88 75 ASP A C 1
ATOM 577 O O . ASP A 1 75 ? -33.846 2.119 29.775 1.00 93.88 75 ASP A O 1
ATOM 581 N N . GLU A 1 76 ? -35.390 2.238 31.378 1.00 92.00 76 GLU A N 1
ATOM 582 C CA . GLU A 1 76 ? -34.431 2.493 32.464 1.00 92.00 76 GLU A CA 1
ATOM 583 C C . GLU A 1 76 ? -33.474 1.314 32.722 1.00 92.00 76 GLU A C 1
ATOM 585 O O . GLU A 1 76 ? -32.442 1.477 33.388 1.00 92.00 76 GLU A O 1
ATOM 590 N N . ASN A 1 77 ? -33.811 0.127 32.212 1.00 91.88 77 ASN A N 1
ATOM 591 C CA . ASN A 1 77 ? -32.970 -1.065 32.226 1.00 91.88 77 ASN A CA 1
ATOM 592 C C . ASN A 1 77 ? -31.966 -1.094 31.065 1.00 91.88 77 ASN A C 1
ATOM 594 O O . ASN A 1 77 ? -31.000 -1.856 31.135 1.00 91.88 77 ASN A O 1
ATOM 598 N N . ALA A 1 78 ? -32.128 -0.252 30.036 1.00 90.12 78 ALA A N 1
ATOM 599 C CA . ALA A 1 78 ? -31.167 -0.088 28.945 1.00 90.12 78 ALA A CA 1
ATOM 600 C C . ALA A 1 78 ? -29.957 0.750 29.403 1.00 90.12 78 ALA A C 1
ATOM 602 O O . ALA A 1 78 ? -29.692 1.853 28.925 1.00 90.12 78 ALA A O 1
ATOM 603 N N . ARG A 1 79 ? -29.220 0.225 30.386 1.00 89.56 79 ARG A N 1
ATOM 604 C CA . ARG A 1 79 ? -28.053 0.877 30.987 1.00 89.56 79 ARG A CA 1
ATOM 605 C C . ARG A 1 79 ? -26.782 0.461 30.270 1.00 89.56 79 ARG A C 1
ATOM 607 O O . ARG A 1 79 ? -26.604 -0.704 29.925 1.00 89.56 79 ARG A O 1
ATOM 614 N N . SER A 1 80 ? -25.862 1.404 30.122 1.00 90.00 80 SER A N 1
ATOM 615 C CA . SER A 1 80 ? -24.535 1.134 29.581 1.00 90.00 80 SER A CA 1
ATOM 616 C C . SER A 1 80 ? -23.469 1.909 30.342 1.00 90.00 80 SER A C 1
ATOM 618 O O . SER A 1 80 ? -23.706 3.025 30.798 1.00 90.00 80 SER A O 1
ATOM 620 N N . VAL A 1 81 ? -22.282 1.313 30.445 1.00 90.69 81 VAL A N 1
ATOM 621 C CA . VAL A 1 81 ? -21.060 1.979 30.925 1.00 90.69 81 VAL A CA 1
ATOM 622 C C . VAL A 1 81 ? -20.418 2.861 29.856 1.00 90.69 81 VAL A C 1
ATOM 624 O O . VAL A 1 81 ? -19.709 3.801 30.193 1.00 90.69 81 VAL A O 1
ATOM 627 N N . PHE A 1 82 ? -20.690 2.590 28.577 1.00 91.56 82 PHE A N 1
ATOM 628 C CA . PHE A 1 82 ? -20.197 3.384 27.454 1.00 91.56 82 PHE A CA 1
ATOM 629 C C . PHE A 1 82 ? -21.314 3.637 26.447 1.00 91.56 82 PHE A C 1
ATOM 631 O O . PHE A 1 82 ? -22.051 2.722 26.078 1.00 91.56 82 PHE A O 1
ATOM 638 N N . ALA A 1 83 ? -21.397 4.862 25.944 1.00 92.00 83 ALA A N 1
ATOM 639 C CA . ALA A 1 83 ? -22.276 5.218 24.841 1.00 92.00 83 ALA A CA 1
ATOM 640 C C . ALA A 1 83 ? -21.450 5.882 23.740 1.00 92.00 83 ALA A C 1
ATOM 642 O O . ALA A 1 83 ? -20.627 6.753 24.016 1.00 92.00 83 ALA A O 1
ATOM 643 N N . LEU A 1 84 ? -21.675 5.463 22.497 1.00 93.50 84 LEU A N 1
ATOM 644 C CA . LEU A 1 84 ? -21.036 6.034 21.319 1.00 93.50 84 LEU A CA 1
ATOM 645 C C . LEU A 1 84 ? -22.138 6.432 20.339 1.00 93.50 84 LEU A C 1
ATOM 647 O O . LEU A 1 84 ? -22.919 5.591 19.894 1.00 93.50 84 LEU A O 1
ATOM 651 N N . GLY A 1 85 ? -22.207 7.725 20.030 1.00 92.69 85 GLY A N 1
ATOM 652 C CA . GLY A 1 85 ? -23.112 8.283 19.031 1.00 92.69 85 GLY A CA 1
ATOM 653 C C . GLY A 1 85 ? -22.339 8.812 17.829 1.00 92.69 85 GLY A C 1
ATOM 654 O O . GLY A 1 85 ? -21.232 9.326 17.977 1.00 92.69 85 GLY A O 1
ATOM 655 N N . HIS A 1 86 ? -22.922 8.705 16.635 1.00 93.94 86 HIS A N 1
ATOM 656 C CA . HIS A 1 86 ? -22.325 9.253 15.422 1.00 93.94 86 HIS A CA 1
ATOM 657 C C . HIS A 1 86 ? -23.394 9.805 14.470 1.00 93.94 86 HIS A C 1
ATOM 659 O O . HIS A 1 86 ? -24.290 9.084 14.033 1.00 93.94 86 HIS A O 1
ATOM 665 N N . GLY A 1 87 ? -23.262 11.077 14.088 1.00 89.25 87 GLY A N 1
ATOM 666 C CA . GLY A 1 87 ? -24.043 11.699 13.018 1.00 89.25 87 GLY A CA 1
ATOM 667 C C . GLY A 1 87 ? -23.246 11.722 11.715 1.00 89.25 87 GLY A C 1
ATOM 668 O O . GLY A 1 87 ? -22.156 12.283 11.671 1.00 89.25 87 GLY A O 1
ATOM 669 N N . ARG A 1 88 ? -23.764 11.108 10.643 1.00 83.81 88 ARG A N 1
ATOM 670 C CA . ARG A 1 88 ? -23.079 11.059 9.339 1.00 83.81 88 ARG A CA 1
ATOM 671 C C . ARG A 1 88 ? -23.693 12.045 8.348 1.00 83.81 88 ARG A C 1
ATOM 673 O O . ARG A 1 88 ? -24.896 12.004 8.105 1.00 83.81 88 ARG A O 1
ATOM 680 N N . TYR A 1 89 ? -22.844 12.831 7.691 1.00 76.31 89 TYR A N 1
ATOM 681 C CA . TYR A 1 89 ? -23.204 13.591 6.495 1.00 76.31 89 TYR A CA 1
ATOM 682 C C . TYR A 1 89 ? -22.643 12.881 5.256 1.00 76.31 89 TYR A C 1
ATOM 684 O O . TYR A 1 89 ? -21.446 12.623 5.180 1.00 76.31 89 TYR A O 1
ATOM 692 N N . SER A 1 90 ? -23.499 12.507 4.303 1.00 68.75 90 SER A N 1
ATOM 693 C CA . SER A 1 90 ? -23.078 11.794 3.089 1.00 68.75 90 SER A CA 1
ATOM 694 C C . SER A 1 90 ? -23.007 12.764 1.916 1.00 68.75 90 SER A C 1
ATOM 696 O O . SER A 1 90 ? -24.046 13.210 1.438 1.00 68.75 90 SER A O 1
ATOM 698 N N . THR A 1 91 ? -21.802 13.079 1.444 1.00 58.94 91 THR A N 1
ATOM 699 C CA . THR A 1 91 ? -21.579 13.938 0.265 1.00 58.94 91 THR A CA 1
ATOM 700 C C . THR A 1 91 ? -21.443 13.143 -1.037 1.00 58.94 91 THR A C 1
ATOM 702 O O . THR A 1 91 ? -21.853 13.631 -2.084 1.00 58.94 91 THR A O 1
ATOM 705 N N . ASN A 1 92 ? -20.949 11.897 -0.971 1.00 57.34 92 ASN A N 1
ATOM 706 C CA . ASN A 1 92 ? -20.538 11.120 -2.154 1.00 57.34 92 ASN A CA 1
ATOM 707 C C . ASN A 1 92 ? -21.296 9.800 -2.362 1.00 57.34 92 ASN A C 1
ATOM 709 O O . ASN A 1 92 ? -21.104 9.121 -3.367 1.00 57.34 92 ASN A O 1
ATOM 713 N N . THR A 1 93 ? -22.131 9.383 -1.409 1.00 61.69 93 THR A N 1
ATOM 714 C CA . THR A 1 93 ? -22.803 8.074 -1.461 1.00 61.69 93 THR A CA 1
ATOM 715 C C . THR A 1 93 ? -24.300 8.199 -1.246 1.00 61.69 93 THR A C 1
ATOM 717 O O . THR A 1 93 ? -24.750 9.075 -0.504 1.00 61.69 93 THR A O 1
ATOM 720 N N . LEU A 1 94 ? -25.070 7.282 -1.837 1.00 70.62 94 LEU A N 1
ATOM 721 C CA . LEU A 1 94 ? -26.477 7.133 -1.480 1.00 70.62 94 LEU A CA 1
ATOM 722 C C . LEU A 1 94 ? -26.590 6.861 0.033 1.00 70.62 94 LEU A C 1
ATOM 724 O O . LEU A 1 94 ? -25.788 6.090 0.577 1.00 70.62 94 LEU A O 1
ATOM 728 N N . PRO A 1 95 ? -27.516 7.538 0.732 1.00 74.50 95 PRO A N 1
ATOM 729 C CA . PRO A 1 95 ? -27.687 7.380 2.167 1.00 74.50 95 PRO A CA 1
ATOM 730 C C . PRO A 1 95 ? -28.336 6.022 2.447 1.00 74.50 95 PRO A C 1
ATOM 732 O O . PRO A 1 95 ? -29.547 5.894 2.360 1.00 74.50 95 PRO A O 1
ATOM 735 N N . LEU A 1 96 ? -27.513 5.032 2.776 1.00 84.19 96 LEU A N 1
ATOM 736 C CA . LEU A 1 96 ? -27.917 3.667 3.108 1.00 84.19 96 LEU A CA 1
ATOM 737 C C . LEU A 1 96 ? -27.803 3.439 4.621 1.00 84.19 96 LEU A C 1
ATOM 739 O O . LEU A 1 96 ? -26.846 3.920 5.239 1.00 84.19 96 LEU A O 1
ATOM 743 N N . VAL A 1 97 ? -28.751 2.712 5.219 1.00 87.25 97 VAL A N 1
ATOM 744 C CA . VAL A 1 97 ? -28.779 2.443 6.673 1.00 87.25 97 VAL A CA 1
ATOM 745 C C . VAL A 1 97 ? -27.563 1.619 7.106 1.00 87.25 97 VAL A C 1
ATOM 747 O O . VAL A 1 97 ? -26.988 1.843 8.171 1.00 87.25 97 VAL A O 1
ATOM 750 N N . GLU A 1 98 ? -27.106 0.713 6.248 1.00 88.25 98 GLU A N 1
ATOM 751 C CA . GLU A 1 98 ? -25.935 -0.149 6.424 1.00 88.25 98 GLU A CA 1
ATOM 752 C C . GLU A 1 98 ? -24.657 0.678 6.617 1.00 88.25 98 GLU A C 1
ATOM 754 O O . GLU A 1 98 ? -23.780 0.301 7.395 1.00 88.25 98 GLU A O 1
ATOM 759 N N . ARG A 1 99 ? -24.600 1.857 5.983 1.00 88.69 99 ARG A N 1
ATOM 760 C CA . ARG A 1 99 ? -23.484 2.815 6.045 1.00 88.69 99 ARG A CA 1
ATOM 761 C C . ARG A 1 99 ? -23.630 3.852 7.160 1.00 88.69 99 ARG A C 1
ATOM 763 O O . ARG A 1 99 ? -22.710 4.646 7.371 1.00 88.69 99 ARG A O 1
ATOM 770 N N . SER A 1 100 ? -24.765 3.879 7.863 1.00 90.62 100 SER A N 1
ATOM 771 C CA . SER A 1 100 ? -24.885 4.642 9.105 1.00 90.62 100 SER A CA 1
ATOM 772 C C . SER A 1 100 ? -23.957 4.046 10.164 1.00 90.62 100 SER A C 1
ATOM 774 O O . SER A 1 100 ? -23.748 2.831 10.221 1.00 90.62 100 SER A O 1
ATOM 776 N N . GLN A 1 101 ? -23.416 4.929 10.992 1.00 93.19 101 GLN A N 1
ATOM 777 C CA . GLN A 1 101 ? -22.466 4.629 12.058 1.00 93.19 101 GLN A CA 1
ATOM 778 C C . GLN A 1 101 ? -23.137 4.804 13.431 1.00 93.19 101 GLN A C 1
ATOM 780 O O . GLN A 1 101 ? -24.138 5.523 13.506 1.00 93.19 101 GLN A O 1
ATOM 785 N N . PRO A 1 102 ? -22.610 4.193 14.507 1.00 94.62 102 PRO A N 1
ATOM 786 C CA . PRO A 1 102 ? -21.351 3.436 14.583 1.00 94.62 102 PRO A CA 1
ATOM 787 C C . PRO A 1 102 ? -21.391 2.045 13.942 1.00 94.62 102 PRO A C 1
ATOM 789 O O . PRO A 1 102 ? -22.450 1.534 13.575 1.00 94.62 102 PRO A O 1
ATOM 792 N N . PHE A 1 103 ? -20.209 1.454 13.792 1.00 93.62 103 PHE A N 1
ATOM 793 C CA . PHE A 1 103 ? -20.022 0.038 13.476 1.00 93.62 103 PHE A CA 1
ATOM 794 C C . PHE A 1 103 ? -19.767 -0.771 14.756 1.00 93.62 103 PHE A C 1
ATOM 796 O O . PHE A 1 103 ? -19.906 -0.245 15.860 1.00 93.62 103 PHE A O 1
ATOM 803 N N . SER A 1 104 ? -19.439 -2.061 14.620 1.00 88.94 104 SER A N 1
ATOM 804 C CA . SER A 1 104 ? -19.290 -2.979 15.761 1.00 88.94 104 SER A CA 1
ATOM 805 C C . SER A 1 104 ? -18.259 -2.508 16.789 1.00 88.94 104 SER A C 1
ATOM 807 O O . SER A 1 104 ? -18.461 -2.717 17.985 1.00 88.94 104 SER A O 1
ATOM 809 N N . LEU A 1 105 ? -17.188 -1.865 16.321 1.00 93.56 105 LEU A N 1
ATOM 810 C CA . LEU A 1 105 ? -16.079 -1.395 17.140 1.00 93.56 105 LEU A CA 1
ATOM 811 C C . LEU A 1 105 ? -16.023 0.133 17.216 1.00 93.56 105 LEU A C 1
ATOM 813 O O . LEU A 1 105 ? -15.759 0.664 18.293 1.00 93.56 105 LEU A O 1
ATOM 817 N N . LEU A 1 106 ? -16.227 0.842 16.099 1.00 95.12 106 LEU A N 1
ATOM 818 C CA . LEU A 1 106 ? -15.872 2.262 16.008 1.00 95.12 106 LEU A CA 1
ATOM 819 C C . LEU A 1 106 ? -16.917 3.175 15.359 1.00 95.12 106 LEU A C 1
ATOM 821 O O . LEU A 1 106 ? -17.749 2.753 14.553 1.00 95.12 106 LEU A O 1
ATOM 825 N N . GLY A 1 107 ? -16.813 4.459 15.698 1.00 96.12 107 GLY A N 1
ATOM 826 C CA . GLY A 1 107 ? -17.293 5.591 14.916 1.00 96.12 107 GLY A CA 1
ATOM 827 C C . GLY A 1 107 ? -16.104 6.368 14.343 1.00 96.12 107 GLY A C 1
ATOM 828 O O . GLY A 1 107 ? -15.131 6.625 15.048 1.00 96.12 107 GLY A O 1
ATOM 829 N N . HIS A 1 108 ? -16.188 6.736 13.072 1.00 95.94 108 HIS A N 1
ATOM 830 C CA . HIS A 1 108 ? -15.153 7.393 12.289 1.00 95.94 108 HIS A CA 1
ATOM 831 C C . HIS A 1 108 ? -15.714 8.652 11.626 1.00 95.94 108 HIS A C 1
ATOM 833 O O . HIS A 1 108 ? -16.580 8.580 10.747 1.00 95.94 108 HIS A O 1
ATOM 839 N N . ASN A 1 109 ? -15.166 9.797 12.030 1.00 94.69 109 ASN A N 1
ATOM 840 C CA . ASN A 1 109 ? -15.336 11.076 11.363 1.00 94.69 109 ASN A CA 1
ATOM 841 C C . ASN A 1 109 ? -14.135 11.318 10.447 1.00 94.69 109 ASN A C 1
ATOM 843 O O . ASN A 1 109 ? -13.035 11.560 10.939 1.00 94.69 109 ASN A O 1
ATOM 847 N N . GLY A 1 110 ? -14.339 11.252 9.133 1.00 92.12 110 GLY A N 1
ATOM 848 C CA . GLY A 1 110 ? -13.230 11.347 8.194 1.00 92.12 110 GLY A CA 1
ATOM 849 C C . GLY A 1 110 ? -13.445 10.584 6.895 1.00 92.12 110 GLY A C 1
ATOM 850 O O . GLY A 1 110 ? -14.570 10.192 6.580 1.00 92.12 110 GLY A O 1
ATOM 851 N N . GLU A 1 111 ? -12.352 10.392 6.163 1.00 91.19 111 GLU A N 1
ATOM 852 C CA . GLU A 1 111 ? -12.271 9.597 4.937 1.00 91.19 111 GLU A CA 1
ATOM 853 C C . GLU A 1 111 ? -10.891 8.926 4.856 1.00 91.19 111 GLU A C 1
ATOM 855 O O . GLU A 1 111 ? -9.866 9.545 5.145 1.00 91.19 111 GLU A O 1
ATOM 860 N N . ILE A 1 112 ? -10.856 7.652 4.457 1.00 93.44 112 ILE A N 1
ATOM 861 C CA . ILE A 1 112 ? -9.593 6.932 4.242 1.00 93.44 112 ILE A CA 1
ATOM 862 C C . ILE A 1 112 ? -9.203 7.012 2.763 1.00 93.44 112 ILE A C 1
ATOM 864 O O . ILE A 1 112 ? -9.679 6.237 1.930 1.00 93.44 112 ILE A O 1
ATOM 868 N N . ASN A 1 113 ? -8.282 7.920 2.441 1.00 92.06 113 ASN A N 1
ATOM 869 C CA . ASN A 1 113 ? -7.783 8.179 1.084 1.00 92.06 113 ASN A CA 1
ATOM 870 C C . ASN A 1 113 ? -7.118 6.944 0.458 1.00 92.06 113 ASN A C 1
ATOM 872 O O . ASN A 1 113 ? -7.152 6.740 -0.755 1.00 92.06 113 ASN A O 1
ATOM 876 N N . THR A 1 114 ? -6.522 6.099 1.295 1.00 94.50 114 THR A N 1
ATOM 877 C CA . THR A 1 114 ? -5.762 4.907 0.900 1.00 94.50 114 THR A CA 1
ATOM 878 C C . THR A 1 114 ? -6.581 3.619 1.009 1.00 94.50 114 THR A C 1
ATOM 880 O O . THR A 1 114 ? -6.025 2.534 1.183 1.00 94.50 114 THR A O 1
ATOM 883 N N . ILE A 1 115 ? -7.913 3.704 0.899 1.00 93.62 115 ILE A N 1
ATOM 884 C CA . ILE A 1 115 ? -8.820 2.569 1.129 1.00 93.62 115 ILE A CA 1
ATOM 885 C C . ILE A 1 115 ? -8.501 1.330 0.276 1.00 93.62 115 ILE A C 1
ATOM 887 O O . ILE A 1 115 ? -8.625 0.205 0.756 1.00 93.62 115 ILE A O 1
ATOM 891 N N . GLU A 1 116 ? -8.058 1.492 -0.974 1.00 93.00 116 GLU A N 1
ATOM 892 C CA . GLU A 1 116 ? -7.671 0.342 -1.803 1.00 93.00 116 GLU A CA 1
ATOM 893 C C . GLU A 1 116 ? -6.470 -0.400 -1.206 1.00 93.00 116 GLU A C 1
ATOM 895 O O . GLU A 1 116 ? -6.515 -1.625 -1.056 1.00 93.00 116 GLU A O 1
ATOM 900 N N . ARG A 1 117 ? -5.445 0.341 -0.765 1.00 95.31 117 ARG A N 1
ATOM 901 C CA . ARG A 1 117 ? -4.271 -0.237 -0.114 1.00 95.31 117 ARG A CA 1
ATOM 902 C C . ARG A 1 117 ? -4.650 -0.894 1.207 1.00 95.31 117 ARG A C 1
ATOM 904 O O . ARG A 1 117 ? -4.215 -2.013 1.459 1.00 95.31 117 ARG A O 1
ATOM 911 N N . LEU A 1 118 ? -5.506 -0.253 2.005 1.00 96.56 118 LEU A N 1
ATOM 912 C CA . LEU A 1 118 ? -6.022 -0.801 3.260 1.00 96.56 118 LEU A CA 1
ATOM 913 C C . LEU A 1 118 ? -6.737 -2.148 3.043 1.00 96.56 118 LEU A C 1
ATOM 915 O O . LEU A 1 118 ? -6.450 -3.127 3.733 1.00 96.56 118 LEU A O 1
ATOM 919 N N . ARG A 1 119 ? -7.609 -2.236 2.031 1.00 96.00 119 ARG A N 1
ATOM 920 C CA . ARG A 1 119 ? -8.298 -3.481 1.645 1.00 96.00 119 ARG A CA 1
ATOM 921 C C . ARG A 1 119 ? -7.321 -4.568 1.215 1.00 96.00 119 ARG A C 1
ATOM 923 O O . ARG A 1 119 ? -7.482 -5.727 1.590 1.00 96.00 119 ARG A O 1
ATOM 930 N N . THR A 1 120 ? -6.317 -4.212 0.423 1.00 95.38 120 THR A N 1
ATOM 931 C CA . THR A 1 120 ? -5.288 -5.148 -0.039 1.00 95.38 120 THR A CA 1
ATOM 932 C C . THR A 1 120 ? -4.417 -5.647 1.124 1.00 95.38 120 THR A C 1
ATOM 934 O O . THR A 1 120 ? -4.181 -6.852 1.218 1.00 95.38 120 THR A O 1
ATOM 937 N N . THR A 1 121 ? -4.048 -4.780 2.075 1.00 96.25 121 THR A N 1
ATOM 938 C CA . THR A 1 121 ? -3.388 -5.170 3.336 1.00 96.25 121 THR A CA 1
ATOM 939 C C . THR A 1 121 ? -4.263 -6.121 4.158 1.00 96.25 121 THR A C 1
ATOM 941 O O . THR A 1 121 ? -3.773 -7.152 4.619 1.00 96.25 121 THR A O 1
ATOM 944 N N . GLY A 1 122 ? -5.560 -5.820 4.297 1.00 96.56 122 GLY A N 1
ATOM 945 C CA . GLY A 1 122 ? -6.532 -6.678 4.981 1.00 96.56 122 GLY A CA 1
ATOM 946 C C . GLY A 1 122 ? -6.604 -8.078 4.367 1.00 96.56 122 GLY A C 1
ATOM 947 O O . GLY A 1 122 ? -6.392 -9.067 5.067 1.00 96.56 122 GLY A O 1
ATOM 948 N N . ARG A 1 123 ? -6.776 -8.181 3.042 1.00 96.50 123 ARG A N 1
ATOM 949 C CA . ARG A 1 123 ? -6.785 -9.475 2.332 1.00 96.50 123 ARG A CA 1
ATOM 950 C C . ARG A 1 123 ? -5.476 -10.247 2.503 1.00 96.50 123 ARG A C 1
ATOM 952 O O . ARG A 1 123 ? -5.510 -11.451 2.728 1.00 96.50 123 ARG A O 1
ATOM 959 N N . ALA A 1 124 ? -4.327 -9.570 2.470 1.00 95.62 124 ALA A N 1
ATOM 960 C CA . ALA A 1 124 ? -3.027 -10.202 2.717 1.00 95.62 124 ALA A CA 1
ATOM 961 C C . ALA A 1 124 ? -2.875 -10.737 4.159 1.00 95.62 124 ALA A C 1
ATOM 963 O O . ALA A 1 124 ? -2.074 -11.638 4.403 1.00 95.62 124 ALA A O 1
ATOM 964 N N . LEU A 1 125 ? -3.642 -10.200 5.112 1.00 95.06 125 LEU A N 1
ATOM 965 C CA . LEU A 1 125 ? -3.783 -10.692 6.489 1.00 95.06 125 LEU A CA 1
ATOM 966 C C . LEU A 1 125 ? -4.911 -11.741 6.636 1.00 95.06 125 LEU A C 1
ATOM 968 O O . LEU A 1 125 ? -5.181 -12.234 7.731 1.00 95.06 125 LEU A O 1
ATOM 972 N N . GLY A 1 126 ? -5.605 -12.098 5.553 1.00 94.19 126 GLY 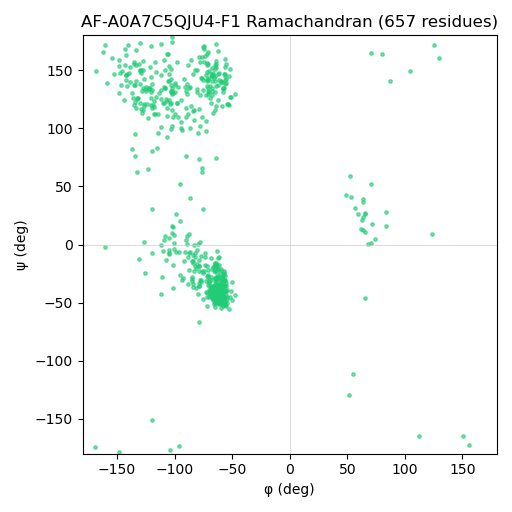A N 1
ATOM 973 C CA . GLY A 1 126 ? -6.792 -12.954 5.612 1.00 94.19 126 GLY A CA 1
ATOM 974 C C . GLY A 1 126 ? -7.970 -12.303 6.345 1.00 94.19 126 GLY A C 1
ATOM 975 O O . GLY A 1 126 ? -8.794 -13.001 6.936 1.00 94.19 126 GLY A O 1
ATOM 976 N N . ILE A 1 127 ? -8.030 -10.973 6.363 1.00 95.38 127 ILE A N 1
ATOM 977 C CA . ILE A 1 127 ? -9.151 -10.187 6.873 1.00 95.38 127 ILE A CA 1
ATOM 978 C C . ILE A 1 127 ? -9.872 -9.599 5.659 1.00 95.38 127 ILE A C 1
ATOM 980 O O . ILE A 1 127 ? -9.495 -8.547 5.141 1.00 95.38 127 ILE A O 1
ATOM 984 N N . ASP A 1 128 ? -10.889 -10.311 5.178 1.00 93.75 128 ASP A N 1
ATOM 985 C CA . ASP A 1 128 ? -11.652 -9.873 4.012 1.00 93.75 128 ASP A CA 1
ATOM 986 C C . ASP A 1 128 ? -12.455 -8.594 4.329 1.00 93.75 128 ASP A C 1
ATOM 988 O O . ASP A 1 128 ? -13.191 -8.564 5.329 1.00 93.75 128 ASP A O 1
ATOM 992 N N . PRO A 1 129 ? -12.330 -7.541 3.493 1.00 92.56 129 PRO A N 1
ATOM 993 C CA . PRO A 1 129 ? -13.154 -6.338 3.583 1.00 92.56 129 PRO A CA 1
ATOM 994 C C . PRO A 1 129 ? -14.652 -6.649 3.514 1.00 92.56 129 PRO A C 1
ATOM 996 O O . PRO A 1 129 ? -15.063 -7.687 2.991 1.00 92.56 129 PRO A O 1
ATOM 999 N N . VAL A 1 130 ? -15.479 -5.726 4.001 1.00 90.50 130 VAL A N 1
ATOM 1000 C CA . VAL A 1 130 ? -16.936 -5.867 3.964 1.00 90.50 130 VAL A CA 1
ATOM 1001 C C . VAL A 1 130 ? -17.411 -5.755 2.506 1.00 90.50 130 VAL A C 1
ATOM 1003 O O . VAL A 1 130 ? -17.105 -4.760 1.838 1.00 90.50 130 VAL A O 1
ATOM 1006 N N . PRO A 1 131 ? -18.171 -6.732 1.973 1.00 85.31 131 PRO A N 1
ATOM 1007 C CA . PRO A 1 131 ? -18.697 -6.659 0.611 1.00 85.31 131 PRO A CA 1
ATOM 1008 C C . PRO A 1 131 ? -19.502 -5.371 0.377 1.00 85.31 131 PRO A C 1
ATOM 1010 O O . PRO A 1 131 ? -20.468 -5.091 1.079 1.00 85.31 131 PRO A O 1
ATOM 1013 N N . GLY A 1 132 ? -19.085 -4.543 -0.589 1.00 84.25 132 GLY A N 1
ATOM 1014 C CA . GLY A 1 132 ? -19.745 -3.257 -0.883 1.00 84.25 132 GLY A CA 1
ATOM 1015 C C . GLY A 1 132 ? -19.653 -2.197 0.232 1.00 84.25 132 GLY A C 1
ATOM 1016 O O . GLY A 1 132 ? -20.330 -1.160 0.149 1.00 84.25 132 GLY A O 1
ATOM 1017 N N . GLY A 1 133 ? -18.823 -2.446 1.251 1.00 88.12 133 GLY A N 1
ATOM 1018 C CA . GLY A 1 133 ? -18.656 -1.604 2.427 1.00 88.12 133 GLY A CA 1
ATOM 1019 C C . GLY A 1 133 ? -18.074 -0.226 2.121 1.00 88.12 133 GLY A C 1
ATOM 1020 O O . GLY A 1 133 ? -17.378 -0.011 1.120 1.00 88.12 133 GLY A O 1
ATOM 1021 N N . SER A 1 134 ? -18.378 0.736 2.993 1.00 91.44 134 SER A N 1
ATOM 1022 C CA . SER A 1 134 ? -17.679 2.019 3.006 1.00 91.44 134 SER A CA 1
ATOM 1023 C C . SER A 1 134 ? -16.254 1.866 3.544 1.00 91.44 134 SER A C 1
ATOM 1025 O O . SER A 1 134 ? -15.928 0.899 4.229 1.00 91.44 134 SER A O 1
ATOM 1027 N N . ASP A 1 135 ? -15.424 2.875 3.300 1.00 92.88 135 ASP A N 1
ATOM 1028 C CA . ASP A 1 135 ? -14.076 2.990 3.862 1.00 92.88 135 ASP A CA 1
ATOM 1029 C C . ASP A 1 135 ? -14.017 2.725 5.379 1.00 92.88 135 ASP A C 1
ATOM 1031 O O . ASP A 1 135 ? -13.186 1.972 5.876 1.00 92.88 135 ASP A O 1
ATOM 1035 N N . SER A 1 136 ? -14.979 3.283 6.101 1.00 94.25 136 SER A N 1
ATOM 1036 C CA . SER A 1 136 ? -15.117 3.218 7.549 1.00 94.25 136 SER A CA 1
ATOM 1037 C C . SER A 1 136 ? -15.568 1.828 8.033 1.00 94.25 136 SER A C 1
ATOM 1039 O O . SER A 1 136 ? -15.176 1.403 9.119 1.00 94.25 136 SER A O 1
ATOM 1041 N N . GLN A 1 137 ? -16.361 1.098 7.232 1.00 93.88 137 GLN A N 1
ATOM 1042 C CA . GLN A 1 137 ? -16.732 -0.298 7.516 1.00 93.88 137 GLN A CA 1
ATOM 1043 C C . GLN A 1 137 ? -15.519 -1.216 7.392 1.00 93.88 137 GLN A C 1
ATOM 1045 O O . GLN A 1 137 ? -15.309 -2.084 8.238 1.00 93.88 137 GLN A O 1
ATOM 1050 N N . ASP A 1 138 ? -14.709 -1.001 6.358 1.00 95.56 138 ASP A N 1
ATOM 1051 C CA . ASP A 1 138 ? -13.495 -1.778 6.131 1.00 95.56 138 ASP A CA 1
ATOM 1052 C C . ASP A 1 138 ? -12.424 -1.466 7.176 1.00 95.56 138 ASP A C 1
ATOM 1054 O O . ASP A 1 138 ? -11.791 -2.386 7.688 1.00 95.56 138 ASP A O 1
ATOM 1058 N N . LEU A 1 139 ? -12.280 -0.197 7.571 1.00 97.19 139 LEU A N 1
ATOM 1059 C CA . LEU A 1 139 ? -11.438 0.204 8.699 1.00 97.19 139 LEU A CA 1
ATOM 1060 C C . LEU A 1 139 ? -11.851 -0.525 9.986 1.00 97.19 139 LEU A C 1
ATOM 1062 O O . LEU A 1 139 ? -11.007 -1.125 10.652 1.00 97.19 139 LEU A O 1
ATOM 1066 N N . ASN A 1 140 ? -13.151 -0.531 10.302 1.00 96.56 140 ASN A N 1
ATOM 1067 C CA . ASN A 1 140 ? -13.695 -1.278 11.436 1.00 96.56 140 ASN A CA 1
ATOM 1068 C C . ASN A 1 140 ? -13.346 -2.771 11.335 1.00 96.56 140 ASN A C 1
ATOM 1070 O O . ASN A 1 140 ? -12.778 -3.322 12.270 1.00 96.56 140 ASN A O 1
ATOM 1074 N N . ARG A 1 141 ? -13.635 -3.412 10.194 1.00 96.06 141 ARG A N 1
ATOM 1075 C CA . ARG A 1 141 ? -13.346 -4.835 9.932 1.00 96.06 141 ARG A CA 1
ATOM 1076 C C . ARG A 1 141 ? -11.867 -5.174 10.108 1.00 96.06 141 ARG A C 1
ATOM 1078 O O . ARG A 1 141 ? -11.551 -6.236 10.637 1.00 96.06 141 ARG A O 1
ATOM 1085 N N . ILE A 1 142 ? -10.967 -4.297 9.676 1.00 97.19 142 ILE A N 1
ATOM 1086 C CA . ILE A 1 142 ? -9.525 -4.535 9.754 1.00 97.19 142 ILE A CA 1
ATOM 1087 C C . ILE A 1 142 ? -9.027 -4.436 11.191 1.00 97.19 142 ILE A C 1
ATOM 1089 O O . ILE A 1 142 ? -8.321 -5.340 11.627 1.00 97.19 142 ILE A O 1
ATOM 1093 N N . ILE A 1 143 ? -9.436 -3.417 11.952 1.00 97.31 143 ILE A N 1
ATOM 1094 C CA . ILE A 1 143 ? -9.061 -3.308 13.372 1.00 97.31 143 ILE A CA 1
ATOM 1095 C C . ILE A 1 143 ? -9.643 -4.486 14.170 1.00 97.31 143 ILE A C 1
ATOM 1097 O O . ILE A 1 143 ? -8.934 -5.110 14.956 1.00 97.31 143 ILE A O 1
ATOM 1101 N N . ASP A 1 144 ? -10.901 -4.848 13.918 1.00 95.81 144 ASP A N 1
ATOM 1102 C CA . ASP A 1 144 ? -11.574 -5.985 14.559 1.00 95.81 144 ASP A CA 1
ATOM 1103 C C . ASP A 1 144 ? -10.864 -7.318 14.234 1.00 95.81 144 ASP A C 1
ATOM 1105 O O . ASP A 1 144 ? -10.590 -8.142 15.108 1.00 95.81 144 ASP A O 1
ATOM 1109 N N . GLY A 1 145 ? -10.431 -7.490 12.980 1.00 96.06 145 GLY A N 1
ATOM 1110 C CA . GLY A 1 145 ? -9.630 -8.634 12.551 1.00 96.06 145 GLY A CA 1
ATOM 1111 C C . GLY A 1 145 ? -8.225 -8.668 13.157 1.00 96.06 145 GLY A C 1
ATOM 1112 O O . GLY A 1 145 ? -7.750 -9.746 13.511 1.00 96.06 145 GLY A O 1
ATOM 1113 N N . LEU A 1 146 ? -7.564 -7.521 13.333 1.00 96.31 146 LEU A N 1
ATOM 1114 C CA . LEU A 1 146 ? -6.286 -7.429 14.048 1.00 96.31 146 LEU A CA 1
ATOM 1115 C C . LEU A 1 146 ? -6.433 -7.913 15.499 1.00 96.31 146 LEU A C 1
ATOM 1117 O O . LEU A 1 146 ? -5.619 -8.710 15.969 1.00 96.31 146 LEU A O 1
ATOM 1121 N N . ILE A 1 147 ? -7.509 -7.511 16.177 1.00 95.56 147 ILE A N 1
ATOM 1122 C CA . ILE A 1 147 ? -7.808 -7.939 17.547 1.00 95.56 147 ILE A CA 1
ATOM 1123 C C . ILE A 1 147 ? -8.091 -9.447 17.593 1.00 95.56 147 ILE A C 1
ATOM 1125 O O . ILE A 1 147 ? -7.447 -10.185 18.339 1.00 95.56 147 ILE A O 1
ATOM 1129 N N . HIS A 1 148 ? -9.023 -9.935 16.773 1.00 94.50 148 HIS A N 1
ATOM 1130 C CA . HIS A 1 148 ? -9.540 -11.298 16.903 1.00 94.50 148 HIS A CA 1
ATOM 1131 C C . HIS A 1 148 ? -8.701 -12.376 16.219 1.00 94.50 148 HIS A C 1
ATOM 1133 O O . HIS A 1 148 ? -8.593 -13.484 16.742 1.00 94.50 148 HIS A O 1
ATOM 1139 N N . ARG A 1 149 ? -8.103 -12.087 15.059 1.00 92.50 149 ARG A N 1
ATOM 1140 C CA . ARG A 1 149 ? -7.311 -13.068 14.295 1.00 92.50 149 ARG A CA 1
ATOM 1141 C C . ARG A 1 149 ? -5.864 -13.141 14.771 1.00 92.50 149 ARG A C 1
ATOM 1143 O O . ARG A 1 149 ? -5.259 -14.207 14.694 1.00 92.50 149 ARG A O 1
ATOM 1150 N N . TYR A 1 150 ? -5.318 -12.023 15.249 1.00 92.06 150 TYR A N 1
ATOM 1151 C CA . TYR A 1 150 ? -3.917 -11.918 15.666 1.00 92.06 150 TYR A CA 1
ATOM 1152 C C . TYR A 1 150 ? -3.731 -11.731 17.176 1.00 92.06 150 TYR A C 1
ATOM 1154 O O . TYR A 1 150 ? -2.593 -11.667 17.637 1.00 92.06 150 TYR A O 1
ATOM 1162 N N . GLY A 1 151 ? -4.818 -11.677 17.956 1.00 91.50 151 GLY A N 1
ATOM 1163 C CA . GLY A 1 151 ? -4.751 -11.550 19.415 1.00 91.50 151 GLY A CA 1
ATOM 1164 C C . GLY A 1 151 ? -4.144 -10.223 19.875 1.00 91.50 151 GLY A C 1
ATOM 1165 O O . GLY A 1 151 ? -3.512 -10.160 20.934 1.00 91.50 151 GLY A O 1
ATOM 1166 N N . LEU A 1 152 ? -4.268 -9.178 19.054 1.00 93.56 152 LEU A N 1
ATOM 1167 C CA . LEU A 1 152 ? -3.747 -7.856 19.372 1.00 93.56 152 LEU A CA 1
ATOM 1168 C C . LEU A 1 152 ? -4.646 -7.156 20.392 1.00 93.56 152 LEU A C 1
ATOM 1170 O O . LEU A 1 152 ? -5.868 -7.285 20.370 1.00 93.56 152 LEU A O 1
ATOM 1174 N N . ASP A 1 153 ? -4.028 -6.398 21.297 1.00 95.00 153 ASP A N 1
ATOM 1175 C CA . ASP A 1 153 ? -4.778 -5.501 22.173 1.00 95.00 153 ASP A CA 1
ATOM 1176 C C . ASP A 1 153 ? -5.435 -4.397 21.319 1.00 95.00 153 ASP A C 1
ATOM 1178 O O . ASP A 1 153 ? -4.816 -3.944 20.354 1.00 95.00 153 ASP A O 1
ATOM 1182 N N . PRO A 1 154 ? -6.659 -3.935 21.629 1.00 95.56 154 PRO A N 1
ATOM 1183 C CA . PRO A 1 154 ? -7.312 -2.882 20.849 1.00 95.56 154 PRO A CA 1
ATOM 1184 C C . PRO A 1 154 ? -6.493 -1.583 20.769 1.00 95.56 154 PRO A C 1
ATOM 1186 O O . PRO A 1 154 ? -6.559 -0.898 19.751 1.00 95.56 154 PRO A O 1
ATOM 1189 N N . MET A 1 155 ? -5.684 -1.259 21.787 1.00 97.19 155 MET A N 1
ATOM 1190 C CA . MET A 1 155 ? -4.751 -0.128 21.734 1.00 97.19 155 MET A CA 1
ATOM 1191 C C . MET A 1 155 ? -3.650 -0.366 20.693 1.00 97.19 155 MET A C 1
ATOM 1193 O O . MET A 1 155 ? -3.322 0.530 19.925 1.00 97.19 155 MET A O 1
ATOM 1197 N N . GLU A 1 156 ? -3.109 -1.586 20.642 1.00 95.88 156 GLU A N 1
ATOM 1198 C CA . GLU A 1 156 ? -2.057 -1.993 19.704 1.00 95.88 156 GLU A CA 1
ATOM 1199 C C . GLU A 1 156 ? -2.576 -2.021 18.261 1.00 95.88 156 GLU A C 1
ATOM 1201 O O . GLU A 1 156 ? -1.925 -1.494 17.363 1.00 95.88 156 GLU A O 1
ATOM 1206 N N . ALA A 1 157 ? -3.781 -2.553 18.039 1.00 96.50 157 ALA A N 1
ATOM 1207 C CA . ALA A 1 157 ? -4.419 -2.540 16.725 1.00 96.50 157 ALA A CA 1
ATOM 1208 C C . ALA A 1 157 ? -4.684 -1.107 16.228 1.00 96.50 157 ALA A C 1
ATOM 1210 O O . ALA A 1 157 ? -4.448 -0.815 15.058 1.00 96.50 157 ALA A O 1
ATOM 1211 N N . LEU A 1 158 ? -5.140 -0.205 17.105 1.00 96.25 158 LEU A N 1
ATOM 1212 C CA . LEU A 1 158 ? -5.389 1.191 16.740 1.00 96.25 158 LEU A CA 1
ATOM 1213 C C . LEU A 1 158 ? -4.085 1.957 16.458 1.00 96.25 158 LEU A C 1
ATOM 1215 O O . LEU A 1 158 ? -4.030 2.708 15.486 1.00 96.25 158 LEU A O 1
ATOM 1219 N N . GLU A 1 159 ? -3.032 1.727 17.249 1.00 96.75 159 GLU A N 1
ATOM 1220 C CA . GLU A 1 159 ? -1.702 2.315 17.026 1.00 96.75 159 GLU A CA 1
ATOM 1221 C C . GLU A 1 159 ? -1.076 1.841 15.711 1.00 96.75 159 GLU A C 1
ATOM 1223 O O . GLU A 1 159 ? -0.505 2.641 14.980 1.00 96.75 159 GLU A O 1
ATOM 1228 N N . MET A 1 160 ? -1.210 0.553 15.373 1.00 95.25 160 MET A N 1
ATOM 1229 C CA . MET A 1 160 ? -0.721 0.016 14.097 1.00 95.25 160 MET A CA 1
ATOM 1230 C C . MET A 1 160 ? -1.430 0.635 12.888 1.00 95.25 160 MET A C 1
ATOM 1232 O O . MET A 1 160 ? -0.819 0.790 11.833 1.00 95.25 160 MET A O 1
ATOM 1236 N N . VAL A 1 161 ? -2.720 0.951 13.021 1.00 96.06 161 VAL A N 1
ATOM 1237 C CA . VAL A 1 161 ? -3.531 1.501 11.928 1.00 96.06 161 VAL A CA 1
ATOM 1238 C C . VAL A 1 161 ? -3.316 3.004 11.758 1.00 96.06 161 VAL A C 1
ATOM 1240 O O . VAL A 1 161 ? -3.252 3.464 10.622 1.00 96.06 161 VAL A O 1
ATOM 1243 N N . PHE A 1 162 ? -3.153 3.752 12.852 1.00 95.69 162 PHE A N 1
ATOM 1244 C CA . PHE A 1 162 ? -2.866 5.190 12.833 1.00 95.69 162 PHE A CA 1
ATOM 1245 C C . PHE A 1 162 ? -1.567 5.510 13.585 1.00 95.69 162 PHE A C 1
ATOM 1247 O O . PHE A 1 162 ? -1.621 6.167 14.627 1.00 95.69 162 PHE A O 1
ATOM 1254 N N . PRO A 1 163 ? -0.399 5.052 13.115 1.00 95.00 163 PRO A N 1
ATOM 1255 C CA . PRO A 1 163 ? 0.842 5.273 13.842 1.00 95.00 163 PRO A CA 1
ATOM 1256 C C . PRO A 1 163 ? 1.294 6.738 13.764 1.00 95.00 163 PRO A C 1
ATOM 1258 O O . PRO A 1 163 ? 0.984 7.443 12.805 1.00 95.00 163 PRO A O 1
ATOM 1261 N N . ALA A 1 164 ? 2.091 7.184 14.740 1.00 93.50 164 ALA A N 1
ATOM 1262 C CA . ALA A 1 164 ? 2.830 8.447 14.642 1.00 93.50 164 ALA A CA 1
ATOM 1263 C C . ALA A 1 164 ? 3.747 8.462 13.404 1.00 93.50 164 ALA A C 1
ATOM 1265 O O . ALA A 1 164 ? 4.269 7.412 13.018 1.00 93.50 164 ALA A O 1
ATOM 1266 N N . ILE A 1 165 ? 3.945 9.636 12.793 1.00 93.69 165 ILE A N 1
ATOM 1267 C CA . ILE A 1 165 ? 4.794 9.820 11.602 1.00 93.69 165 ILE A CA 1
ATOM 1268 C C . ILE A 1 165 ? 6.272 9.505 11.886 1.00 93.69 165 ILE A C 1
ATOM 1270 O O . ILE A 1 165 ? 6.727 9.587 13.024 1.00 93.69 165 ILE A O 1
ATOM 1274 N N . HIS A 1 166 ? 7.039 9.187 10.838 1.00 92.62 166 HIS A N 1
ATOM 1275 C CA . HIS A 1 166 ? 8.457 8.820 10.959 1.00 92.62 166 HIS A CA 1
ATOM 1276 C C . HIS A 1 166 ? 9.301 9.867 11.709 1.00 92.62 166 HIS A C 1
ATOM 1278 O O . HIS A 1 166 ? 9.973 9.516 12.677 1.00 92.62 166 HIS A O 1
ATOM 1284 N N . SER A 1 167 ? 9.206 11.140 11.323 1.00 91.81 167 SER A N 1
ATOM 1285 C CA . SER A 1 167 ? 9.951 12.247 11.942 1.00 91.81 167 SER A CA 1
ATOM 1286 C C . SER A 1 167 ? 9.639 12.419 13.429 1.00 91.81 167 SER A C 1
ATOM 1288 O O . SER A 1 167 ? 10.537 12.659 14.228 1.00 91.81 167 SER A O 1
ATOM 1290 N N . GLU A 1 168 ? 8.388 12.217 13.838 1.00 92.69 168 GLU A N 1
ATOM 1291 C CA . GLU A 1 168 ? 8.007 12.209 15.252 1.00 92.69 168 GLU A CA 1
ATOM 1292 C C . GLU A 1 168 ? 8.637 11.008 15.976 1.00 92.69 168 GLU A C 1
ATOM 1294 O O . GLU A 1 168 ? 9.257 11.164 17.028 1.00 92.69 168 GLU A O 1
ATOM 1299 N N . THR A 1 169 ? 8.563 9.808 15.384 1.00 93.38 169 THR A N 1
ATOM 1300 C CA . THR A 1 169 ? 9.125 8.598 16.006 1.00 93.38 169 THR A CA 1
ATOM 1301 C C . THR A 1 169 ? 10.643 8.656 16.187 1.00 93.38 169 THR A C 1
ATOM 1303 O O . THR A 1 169 ? 11.150 8.068 17.137 1.00 93.38 169 THR A O 1
ATOM 1306 N N . GLU A 1 170 ? 11.384 9.394 15.354 1.00 93.12 170 GLU A N 1
ATOM 1307 C CA . GLU A 1 170 ? 12.837 9.583 15.514 1.00 93.12 170 GLU A CA 1
ATOM 1308 C C . GLU A 1 170 ? 13.207 10.221 16.865 1.00 93.12 170 GLU A C 1
ATOM 1310 O O . GLU A 1 170 ? 14.258 9.909 17.433 1.00 93.12 170 GLU A O 1
ATOM 1315 N N . HIS A 1 171 ? 12.312 11.044 17.422 1.00 94.44 171 HIS A N 1
ATOM 1316 C CA . HIS A 1 171 ? 12.494 11.718 18.708 1.00 94.44 171 HIS A CA 1
ATOM 1317 C C . HIS A 1 171 ? 12.117 10.846 19.915 1.00 94.44 171 HIS A C 1
ATOM 1319 O O . HIS A 1 171 ? 12.388 11.222 21.059 1.00 94.44 171 HIS A O 1
ATOM 1325 N N . TYR A 1 172 ? 11.504 9.681 19.693 1.00 95.81 172 TYR A N 1
ATOM 1326 C CA . TYR A 1 172 ? 11.108 8.788 20.776 1.00 95.81 172 TYR A CA 1
ATOM 1327 C C . TYR A 1 172 ? 12.307 8.049 21.390 1.00 95.81 172 TYR A C 1
ATOM 1329 O O . TYR A 1 172 ? 13.337 7.856 20.734 1.00 95.81 172 TYR A O 1
ATOM 1337 N N . PRO A 1 173 ? 12.180 7.586 22.651 1.00 96.88 173 PRO A N 1
ATOM 1338 C CA . PRO A 1 173 ? 13.105 6.625 23.239 1.00 96.88 173 PRO A CA 1
ATOM 1339 C C . PRO A 1 173 ? 13.303 5.386 22.356 1.00 96.88 173 PRO A C 1
ATOM 1341 O O . PRO A 1 173 ? 12.394 4.964 21.641 1.00 96.88 173 PRO A O 1
ATOM 1344 N N . GLU A 1 174 ? 14.483 4.772 22.447 1.00 94.75 174 GLU A N 1
ATOM 1345 C CA . GLU A 1 174 ? 14.893 3.641 21.602 1.00 94.75 174 GLU A CA 1
ATOM 1346 C C . GLU A 1 174 ? 13.875 2.493 21.587 1.00 94.75 174 GLU A C 1
ATOM 1348 O O . GLU A 1 174 ? 13.473 2.044 20.518 1.00 94.75 174 GLU A O 1
ATOM 1353 N N . HIS A 1 175 ? 13.356 2.102 22.752 1.00 94.00 175 HIS A N 1
ATOM 1354 C CA . HIS A 1 175 ? 12.374 1.021 22.855 1.00 94.00 175 HIS A CA 1
ATOM 1355 C C . HIS A 1 175 ? 11.043 1.326 22.154 1.00 94.00 175 HIS A C 1
ATOM 1357 O O . HIS A 1 175 ? 10.365 0.415 21.678 1.00 94.00 175 HIS A O 1
ATOM 1363 N N . LEU A 1 176 ? 10.653 2.601 22.068 1.00 95.88 176 LEU A N 1
ATOM 1364 C CA . LEU A 1 176 ? 9.479 3.006 21.298 1.00 95.88 176 LEU A CA 1
ATOM 1365 C C . LEU A 1 176 ? 9.794 3.056 19.801 1.00 95.88 176 LEU A C 1
ATOM 1367 O O . LEU A 1 176 ? 8.950 2.654 19.007 1.00 95.88 176 LEU A O 1
ATOM 1371 N N . ARG A 1 177 ? 11.000 3.460 19.387 1.00 95.12 177 ARG A N 1
ATOM 1372 C CA . ARG A 1 177 ? 11.398 3.367 17.969 1.00 95.12 177 ARG A CA 1
ATOM 1373 C C . ARG A 1 177 ? 11.316 1.930 17.458 1.00 95.12 177 ARG A C 1
ATOM 1375 O O . ARG A 1 177 ? 10.733 1.701 16.400 1.00 95.12 177 ARG A O 1
ATOM 1382 N N . ASP A 1 178 ? 11.781 0.974 18.257 1.00 93.38 178 ASP A N 1
ATOM 1383 C CA . ASP A 1 178 ? 11.666 -0.461 17.980 1.00 93.38 178 ASP A CA 1
ATOM 1384 C C . ASP A 1 178 ? 10.207 -0.922 17.858 1.00 93.38 178 ASP A C 1
ATOM 1386 O O . ASP A 1 178 ? 9.857 -1.688 16.956 1.00 93.38 178 ASP A O 1
ATOM 1390 N N . LEU A 1 179 ? 9.329 -0.423 18.735 1.00 94.75 179 LEU A N 1
ATOM 1391 C CA . LEU A 1 179 ? 7.890 -0.690 18.687 1.00 94.75 179 LEU A CA 1
ATOM 1392 C C . LEU A 1 179 ? 7.273 -0.221 17.362 1.00 94.75 179 LEU A C 1
ATOM 1394 O O . LEU A 1 179 ? 6.599 -0.999 16.684 1.00 94.75 179 LEU A O 1
ATOM 1398 N N . TYR A 1 180 ? 7.525 1.028 16.966 1.00 95.31 180 TYR A N 1
ATOM 1399 C CA . TYR A 1 180 ? 6.981 1.598 15.729 1.00 95.31 180 TYR A CA 1
ATOM 1400 C C . TYR A 1 180 ? 7.587 0.960 14.471 1.00 95.31 180 TYR A C 1
ATOM 1402 O O . TYR A 1 180 ? 6.865 0.753 13.489 1.00 95.31 180 TYR A O 1
ATOM 1410 N N . ALA A 1 181 ? 8.873 0.599 14.505 1.00 94.69 181 ALA A N 1
ATOM 1411 C CA . ALA A 1 181 ? 9.537 -0.171 13.458 1.00 94.69 181 ALA A CA 1
ATOM 1412 C C . ALA A 1 181 ? 8.866 -1.541 13.276 1.00 94.69 181 ALA A C 1
ATOM 1414 O O . ALA A 1 181 ? 8.483 -1.908 12.160 1.00 94.69 181 ALA A O 1
ATOM 1415 N N . PHE A 1 182 ? 8.626 -2.261 14.377 1.00 94.69 182 PHE A N 1
ATOM 1416 C CA . PHE A 1 182 ? 7.912 -3.534 14.347 1.00 94.69 182 PHE A CA 1
ATOM 1417 C C . PHE A 1 182 ? 6.481 -3.383 13.810 1.00 94.69 182 PHE A C 1
ATOM 1419 O O . PHE A 1 182 ? 6.054 -4.167 12.959 1.00 94.69 182 PHE A O 1
ATOM 1426 N N . TYR A 1 183 ? 5.741 -2.368 14.266 1.00 95.19 183 TYR A N 1
ATOM 1427 C CA . TYR A 1 183 ? 4.365 -2.124 13.828 1.00 95.19 183 TYR A CA 1
ATOM 1428 C C . TYR A 1 183 ? 4.280 -1.860 12.328 1.00 95.19 183 TYR A C 1
ATOM 1430 O O . TYR A 1 183 ? 3.485 -2.520 11.664 1.00 95.19 183 TYR A O 1
ATOM 1438 N N . ARG A 1 184 ? 5.148 -1.008 11.768 1.00 95.25 184 ARG A N 1
ATOM 1439 C CA . ARG A 1 184 ? 5.211 -0.758 10.313 1.00 95.25 184 ARG A CA 1
ATOM 1440 C C . ARG A 1 184 ? 5.644 -1.974 9.513 1.00 95.25 184 ARG A C 1
ATOM 1442 O O . ARG A 1 184 ? 5.187 -2.188 8.386 1.00 95.25 184 ARG A O 1
ATOM 1449 N N . TRP A 1 185 ? 6.525 -2.790 10.083 1.00 95.75 185 TRP A N 1
ATOM 1450 C CA . TRP A 1 185 ? 6.929 -4.031 9.449 1.00 95.75 185 TRP A CA 1
ATOM 1451 C C . TRP A 1 185 ? 5.779 -5.038 9.402 1.00 95.75 185 TRP A C 1
ATOM 1453 O O . TRP A 1 185 ? 5.562 -5.652 8.354 1.00 95.75 185 TRP A O 1
ATOM 1463 N N . PHE A 1 186 ? 5.001 -5.168 10.482 1.00 95.44 186 PHE A N 1
ATOM 1464 C CA . PHE A 1 186 ? 3.836 -6.049 10.544 1.00 95.44 186 PHE A CA 1
ATOM 1465 C C . PHE A 1 186 ? 2.652 -5.534 9.715 1.00 95.44 186 PHE A C 1
ATOM 1467 O O . PHE A 1 186 ? 2.123 -6.284 8.888 1.00 95.44 186 PHE A O 1
ATOM 1474 N N . PHE A 1 187 ? 2.235 -4.288 9.920 1.00 95.94 187 PHE A N 1
ATOM 1475 C CA . PHE A 1 187 ? 1.110 -3.634 9.262 1.00 95.94 187 PHE A CA 1
ATOM 1476 C C . PHE A 1 187 ? 1.611 -2.361 8.576 1.00 95.94 187 PHE A C 1
ATOM 1478 O O . PHE A 1 187 ? 1.965 -1.384 9.227 1.00 95.94 187 PHE A O 1
ATOM 1485 N N . ALA A 1 188 ? 1.652 -2.374 7.242 1.00 93.06 188 ALA A N 1
ATOM 1486 C CA . ALA A 1 188 ? 1.992 -1.172 6.486 1.00 93.06 188 ALA A CA 1
ATOM 1487 C C . ALA A 1 188 ? 0.979 -0.061 6.802 1.00 93.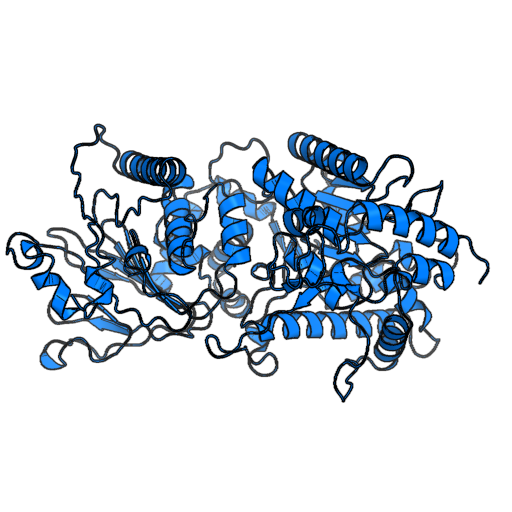06 188 ALA A C 1
ATOM 1489 O O . ALA A 1 188 ? -0.219 -0.361 6.868 1.00 93.06 188 ALA A O 1
ATOM 1490 N N . SER A 1 189 ? 1.448 1.189 6.936 1.00 92.56 189 SER A N 1
ATOM 1491 C CA . SER A 1 189 ? 0.634 2.394 7.184 1.00 92.56 189 SER A CA 1
ATOM 1492 C C . SER A 1 189 ? -0.306 2.664 6.004 1.00 92.56 189 SER A C 1
ATOM 1494 O O . SER A 1 189 ? -0.082 3.498 5.128 1.00 92.56 189 SER A O 1
ATOM 1496 N N . SER A 1 190 ? -1.346 1.841 5.925 1.00 93.88 190 SER A N 1
ATOM 1497 C CA . SER A 1 190 ? -2.239 1.703 4.779 1.00 93.88 190 SER A CA 1
ATOM 1498 C C . SER A 1 190 ? -3.590 2.359 5.011 1.00 93.88 190 SER A C 1
ATOM 1500 O O . SER A 1 190 ? -4.351 2.484 4.057 1.00 93.88 190 SER A O 1
ATOM 1502 N N . ALA A 1 191 ? -3.865 2.827 6.230 1.00 94.94 191 ALA A N 1
ATOM 1503 C CA . ALA A 1 191 ? -4.978 3.708 6.553 1.00 94.94 191 ALA A CA 1
ATOM 1504 C C . ALA A 1 191 ? -4.454 5.141 6.727 1.00 94.94 191 ALA A C 1
ATOM 1506 O O . ALA A 1 191 ? -3.914 5.499 7.767 1.00 94.94 191 ALA A O 1
ATOM 1507 N N . GLN A 1 192 ? -4.599 5.956 5.688 1.00 94.50 192 GLN A N 1
ATOM 1508 C CA . GLN A 1 192 ? -4.228 7.366 5.691 1.00 94.50 192 GLN A CA 1
ATOM 1509 C C . GLN A 1 192 ? -5.379 8.203 5.146 1.00 94.50 192 GLN A C 1
ATOM 1511 O O . GLN A 1 192 ? -6.194 7.730 4.351 1.00 94.50 192 GLN A O 1
ATOM 1516 N N . GLY A 1 193 ? -5.406 9.463 5.555 1.00 92.00 193 GLY A N 1
ATOM 1517 C CA . GLY A 1 193 ? -6.477 10.406 5.276 1.00 92.00 193 GLY A CA 1
ATOM 1518 C C . GLY A 1 193 ? -7.005 11.010 6.576 1.00 92.00 193 GLY A C 1
ATOM 1519 O O . GLY A 1 193 ? -6.593 10.584 7.658 1.00 92.00 193 GLY A O 1
ATOM 1520 N N . PRO A 1 194 ? -7.883 12.019 6.489 1.00 93.31 194 PRO A N 1
ATOM 1521 C CA . PRO A 1 194 ? -8.434 12.656 7.672 1.00 93.31 194 PRO A CA 1
ATOM 1522 C C . PRO A 1 194 ? -9.241 11.662 8.498 1.00 93.31 194 PRO A C 1
ATOM 1524 O O . PRO A 1 194 ? -10.199 11.103 7.972 1.00 93.31 194 PRO A O 1
ATOM 1527 N N . ALA A 1 195 ? -8.916 11.484 9.779 1.00 95.06 195 ALA A N 1
ATOM 1528 C CA . ALA A 1 195 ? -9.666 10.587 10.650 1.00 95.06 195 ALA A CA 1
ATOM 1529 C C . ALA A 1 195 ? -9.674 11.064 12.106 1.00 95.06 195 ALA A C 1
ATOM 1531 O O . ALA A 1 195 ? -8.639 11.315 12.711 1.00 95.06 195 ALA A O 1
ATOM 1532 N N . ALA A 1 196 ? -10.865 11.111 12.694 1.00 96.75 196 ALA A N 1
ATOM 1533 C CA . ALA A 1 196 ? -11.087 11.108 14.132 1.00 96.75 196 ALA A CA 1
ATOM 1534 C C . ALA A 1 196 ? -11.949 9.889 14.465 1.00 96.75 196 ALA A C 1
ATOM 1536 O O . ALA A 1 196 ? -13.062 9.734 13.953 1.00 96.75 196 ALA A O 1
ATOM 1537 N N . VAL A 1 197 ? -11.415 9.000 15.294 1.00 97.06 197 VAL A N 1
ATOM 1538 C CA . VAL A 1 197 ? -12.007 7.703 15.611 1.00 97.06 197 VAL A CA 1
ATOM 1539 C C . VAL A 1 197 ? -12.276 7.613 17.103 1.00 97.06 197 VAL A C 1
ATOM 1541 O O . VAL A 1 197 ? -11.394 7.861 17.925 1.00 97.06 197 VAL A O 1
ATOM 1544 N N . VAL A 1 198 ? -13.495 7.202 17.442 1.00 97.44 198 VAL A N 1
ATOM 1545 C CA . VAL A 1 198 ? -13.842 6.707 18.775 1.00 97.44 198 VAL A CA 1
ATOM 1546 C C . VAL A 1 198 ? -14.151 5.224 18.633 1.00 97.44 198 VAL A C 1
ATOM 1548 O O . VAL A 1 198 ? -14.982 4.850 17.809 1.00 97.44 198 VAL A O 1
ATOM 1551 N N . ALA A 1 199 ? -13.486 4.374 19.404 1.00 96.06 199 ALA A N 1
ATOM 1552 C CA . ALA A 1 199 ? -13.661 2.927 19.362 1.00 96.06 199 ALA A CA 1
ATOM 1553 C C . ALA A 1 199 ? -13.953 2.367 20.755 1.00 96.06 199 ALA A C 1
ATOM 1555 O O . ALA A 1 199 ? -13.486 2.905 21.754 1.00 96.06 199 ALA A O 1
ATOM 1556 N N . ARG A 1 200 ? -14.706 1.271 20.838 1.00 93.75 200 ARG A N 1
ATOM 1557 C CA . ARG A 1 200 ? -14.999 0.580 22.097 1.00 93.75 200 ARG A CA 1
ATOM 1558 C C . ARG A 1 200 ? -14.824 -0.922 21.942 1.00 93.75 200 ARG A C 1
ATOM 1560 O O . ARG A 1 200 ? -15.551 -1.549 21.181 1.00 93.75 200 ARG A O 1
ATOM 1567 N N . TYR A 1 201 ? -13.962 -1.506 22.769 1.00 93.19 201 TYR A N 1
ATOM 1568 C CA . TYR A 1 201 ? -13.800 -2.953 22.874 1.00 93.19 201 TYR A CA 1
ATOM 1569 C C . TYR A 1 201 ? -13.913 -3.397 24.335 1.00 93.19 201 TYR A C 1
ATOM 1571 O O . TYR A 1 201 ? -13.077 -3.056 25.170 1.00 93.19 201 TYR A O 1
ATOM 1579 N N . GLY A 1 202 ? -14.967 -4.145 24.671 1.00 91.25 202 GLY A N 1
ATOM 1580 C CA . GLY A 1 202 ? -15.248 -4.556 26.048 1.00 91.25 202 GLY A CA 1
ATOM 1581 C C . GLY A 1 202 ? -15.327 -3.368 27.017 1.00 91.25 202 GLY A C 1
ATOM 1582 O O . GLY A 1 202 ? -16.249 -2.550 26.943 1.00 91.25 202 GLY A O 1
ATOM 1583 N N . ASN A 1 203 ? -14.340 -3.295 27.914 1.00 92.12 203 ASN A N 1
ATOM 1584 C CA . ASN A 1 203 ? -14.230 -2.313 28.999 1.00 92.12 203 ASN A CA 1
ATOM 1585 C C . ASN A 1 203 ? -13.243 -1.167 28.700 1.00 92.12 203 ASN A C 1
ATOM 1587 O O . ASN A 1 203 ? -12.813 -0.466 29.616 1.00 92.12 203 ASN A O 1
ATOM 1591 N N . VAL A 1 204 ? -12.835 -0.997 27.440 1.00 94.19 204 VAL A N 1
ATOM 1592 C CA . VAL A 1 204 ? -11.999 0.131 27.020 1.00 94.19 204 VAL A CA 1
ATOM 1593 C C . VAL A 1 204 ? -12.679 0.925 25.909 1.00 94.19 204 VAL A C 1
ATOM 1595 O O . VAL A 1 204 ? -13.202 0.359 24.946 1.00 94.19 204 VAL A O 1
ATOM 1598 N N . CYS A 1 205 ? -12.660 2.246 26.060 1.00 95.75 205 CYS A N 1
ATOM 1599 C CA . CYS A 1 205 ? -12.986 3.225 25.033 1.00 95.75 205 CYS A CA 1
ATOM 1600 C C . CYS A 1 205 ? -11.691 3.915 24.589 1.00 95.75 205 CYS A C 1
ATOM 1602 O O . CYS A 1 205 ? -10.862 4.276 25.421 1.00 95.75 205 CYS A O 1
ATOM 1604 N N . LEU A 1 206 ? -11.503 4.072 23.286 1.00 97.06 206 LEU A N 1
ATOM 1605 C CA . LEU A 1 206 ? -10.308 4.632 22.670 1.00 97.06 206 LEU A CA 1
ATOM 1606 C C . LEU A 1 206 ? -10.697 5.842 21.829 1.00 97.06 206 LEU A C 1
ATOM 1608 O O . LEU A 1 206 ? -11.649 5.772 21.054 1.00 97.06 206 LEU A O 1
ATOM 1612 N N . GLY A 1 207 ? -9.941 6.926 21.956 1.00 97.12 207 GLY A N 1
ATOM 1613 C CA . GLY A 1 207 ? -9.963 8.055 21.034 1.00 97.12 207 GLY A CA 1
ATOM 1614 C C . GLY A 1 207 ? -8.647 8.117 20.275 1.00 97.12 207 GLY A C 1
ATOM 1615 O O . GLY A 1 207 ? -7.590 8.009 20.892 1.00 97.12 207 GLY A O 1
ATOM 1616 N N . SER A 1 208 ? -8.700 8.290 18.958 1.00 96.69 208 SER A N 1
ATOM 1617 C CA . SER A 1 208 ? -7.518 8.494 18.116 1.00 96.69 208 SER A CA 1
ATOM 1618 C C . SER A 1 208 ? -7.825 9.493 17.018 1.00 96.69 208 SER A C 1
ATOM 1620 O O . SER A 1 208 ? -8.923 9.492 16.462 1.00 96.69 208 SER A O 1
ATOM 1622 N N . VAL A 1 209 ? -6.826 10.289 16.659 1.00 96.44 209 VAL A N 1
ATOM 1623 C CA . VAL A 1 209 ? -6.806 11.018 15.388 1.00 96.44 209 VAL A CA 1
ATOM 1624 C C . VAL A 1 209 ? -5.799 10.386 14.429 1.00 96.44 209 VAL A C 1
ATOM 1626 O O . VAL A 1 209 ? -4.968 9.569 14.844 1.00 96.44 209 VAL A O 1
ATOM 1629 N N . ASP A 1 210 ? -5.905 10.719 13.144 1.00 94.38 210 ASP A N 1
ATOM 1630 C CA . ASP A 1 210 ? -4.909 10.359 12.139 1.00 94.38 210 ASP A CA 1
ATOM 1631 C C . ASP A 1 210 ? -3.544 10.990 12.452 1.00 94.38 210 ASP A C 1
ATOM 1633 O O . ASP A 1 210 ? -3.426 11.899 13.279 1.00 94.38 210 ASP A O 1
ATOM 1637 N N . ALA A 1 211 ? -2.503 10.508 11.775 1.00 91.69 211 ALA A N 1
ATOM 1638 C CA . ALA A 1 211 ? -1.123 10.926 12.006 1.00 91.69 211 ALA A CA 1
ATOM 1639 C C . ALA A 1 211 ? -0.900 12.444 11.840 1.00 91.69 211 ALA A C 1
ATOM 1641 O O . ALA A 1 211 ? 0.012 12.988 12.455 1.00 91.69 211 ALA A O 1
ATOM 1642 N N . LEU A 1 212 ? -1.747 13.127 11.059 1.00 90.81 212 LEU A N 1
ATOM 1643 C CA . LEU A 1 212 ? -1.675 14.564 10.789 1.00 90.81 212 LEU A CA 1
ATOM 1644 C C . LEU A 1 212 ? -2.737 15.375 11.555 1.00 90.81 212 LEU A C 1
ATOM 1646 O O . LEU A 1 212 ? -2.720 16.603 11.509 1.00 90.81 212 LEU A O 1
ATOM 1650 N N . GLY A 1 213 ? -3.648 14.720 12.283 1.00 92.19 213 GLY A N 1
ATOM 1651 C CA . GLY A 1 213 ? -4.669 15.383 13.099 1.00 92.19 213 GLY A CA 1
ATOM 1652 C C . GLY A 1 213 ? -5.666 16.217 12.287 1.00 92.19 213 GLY A C 1
ATOM 1653 O O . GLY A 1 213 ? -6.060 17.303 12.712 1.00 92.19 213 GLY A O 1
ATOM 1654 N N . LEU A 1 214 ? -6.082 15.740 11.111 1.00 92.12 214 LEU A N 1
ATOM 1655 C CA . LEU A 1 214 ? -6.884 16.519 10.153 1.00 92.12 214 LEU A CA 1
ATOM 1656 C C . LEU A 1 214 ? -8.367 16.639 10.543 1.00 92.12 214 LEU A C 1
ATOM 1658 O O . LEU A 1 214 ? -9.121 17.392 9.916 1.00 92.12 214 LEU A O 1
ATOM 1662 N N . ARG A 1 215 ? -8.815 15.892 11.559 1.00 94.31 215 ARG A N 1
ATOM 1663 C CA . ARG A 1 215 ? -10.165 15.980 12.128 1.00 94.31 215 ARG A CA 1
ATOM 1664 C C . ARG A 1 215 ? -10.102 16.230 13.634 1.00 94.31 215 ARG A C 1
ATOM 1666 O O . ARG A 1 215 ? -9.327 15.576 14.328 1.00 94.31 215 ARG A O 1
ATOM 1673 N N . PRO A 1 216 ? -10.929 17.148 14.164 1.00 95.31 216 PRO A N 1
ATOM 1674 C CA . PRO A 1 216 ? -10.919 17.447 15.585 1.00 95.31 216 PRO A CA 1
ATOM 1675 C C . PRO A 1 216 ? -11.517 16.290 16.391 1.00 95.31 216 PRO A C 1
ATOM 1677 O O . PRO A 1 216 ? -12.602 15.794 16.086 1.00 95.31 216 PRO A O 1
ATOM 1680 N N . LEU A 1 217 ? -10.835 15.928 17.475 1.00 97.44 217 LEU A N 1
ATOM 1681 C CA . LEU A 1 217 ? -11.361 15.074 18.533 1.00 97.44 217 LEU A CA 1
ATOM 1682 C C . LEU A 1 217 ? -10.976 15.686 19.877 1.00 97.44 217 LEU A C 1
ATOM 1684 O O . LEU A 1 217 ? -9.801 15.890 20.162 1.00 97.44 217 LEU A O 1
ATOM 1688 N N . TRP A 1 218 ? -11.972 16.016 20.685 1.00 96.75 218 TRP A N 1
ATOM 1689 C CA . TRP A 1 218 ? -11.825 16.662 21.979 1.00 96.75 218 TRP A CA 1
ATOM 1690 C C . TRP A 1 218 ? -11.961 15.629 23.084 1.00 96.75 218 TRP A C 1
ATOM 1692 O O . TRP A 1 218 ? -12.935 14.878 23.105 1.00 96.75 218 TRP A O 1
ATOM 1702 N N . PHE A 1 219 ? -11.013 15.635 24.013 1.00 97.06 219 PHE A N 1
ATOM 1703 C CA . PHE A 1 219 ? -11.064 14.883 25.257 1.00 97.06 219 PHE A CA 1
ATOM 1704 C C . PHE A 1 219 ? -11.440 15.817 26.408 1.00 97.06 219 PHE A C 1
ATOM 1706 O O . PHE A 1 219 ? -10.829 16.876 26.580 1.00 97.06 219 PHE A O 1
ATOM 1713 N N . GLY A 1 220 ? -12.435 15.424 27.201 1.00 95.62 220 GLY A N 1
ATOM 1714 C CA . GLY A 1 220 ? -12.895 16.189 28.353 1.00 95.62 220 GLY A CA 1
ATOM 1715 C C . GLY A 1 220 ? -13.284 15.313 29.538 1.00 95.62 220 GLY A C 1
ATOM 1716 O O . GLY A 1 220 ? -13.510 14.110 29.410 1.00 95.62 220 GLY A O 1
ATOM 1717 N N . GLU A 1 221 ? -13.366 15.952 30.701 1.00 95.56 221 GLU A N 1
ATOM 1718 C CA . GLU A 1 221 ? -13.778 15.355 31.970 1.00 95.56 221 GLU A CA 1
ATOM 1719 C C . GLU A 1 221 ? -15.014 16.105 32.475 1.00 95.56 221 GLU A C 1
ATOM 1721 O O . GLU A 1 221 ? -15.009 17.338 32.562 1.00 95.56 221 GLU A O 1
ATOM 1726 N N . SER A 1 222 ? -16.080 15.366 32.767 1.00 92.62 222 SER A N 1
ATOM 1727 C CA . SER A 1 222 ? -17.289 15.865 33.410 1.00 92.62 222 SER A CA 1
ATOM 1728 C C . SER A 1 222 ? -17.331 15.498 34.894 1.00 92.62 222 SER A C 1
ATOM 1730 O O . SER A 1 222 ? -16.500 14.746 35.396 1.00 92.62 222 SER A O 1
ATOM 1732 N N . ASP A 1 223 ? -18.337 16.002 35.600 1.00 88.25 223 ASP A N 1
ATOM 1733 C CA . ASP A 1 223 ? -18.654 15.693 36.996 1.00 88.25 223 ASP A CA 1
ATOM 1734 C C . ASP A 1 223 ? -19.018 14.216 37.256 1.00 88.25 223 ASP A C 1
ATOM 1736 O O . ASP A 1 223 ? -19.070 13.792 38.411 1.00 88.25 223 ASP A O 1
ATOM 1740 N N . TYR A 1 224 ? -19.243 13.416 36.206 1.00 83.56 224 TYR A N 1
ATOM 1741 C CA . TYR A 1 224 ? -19.573 11.989 36.316 1.00 83.56 224 TYR A CA 1
ATOM 1742 C C . TYR A 1 224 ? -18.667 11.047 35.508 1.00 83.56 224 TYR A C 1
ATOM 1744 O O . TYR A 1 224 ? -18.605 9.862 35.850 1.00 83.56 224 TYR A O 1
ATOM 1752 N N . ASN A 1 225 ? -18.006 11.496 34.429 1.00 89.44 225 ASN A N 1
ATOM 1753 C CA . ASN A 1 225 ? -17.102 10.643 33.644 1.00 89.44 225 ASN A CA 1
ATOM 1754 C C . ASN A 1 225 ? -16.248 11.410 32.615 1.00 89.44 225 ASN A C 1
ATOM 1756 O O . ASN A 1 225 ? -16.292 12.630 32.522 1.00 89.44 225 ASN A O 1
ATOM 1760 N N . PHE A 1 226 ? -15.498 10.682 31.790 1.00 95.00 226 PHE A N 1
ATOM 1761 C CA . PHE A 1 226 ? -14.791 11.220 30.629 1.00 95.00 226 PHE A CA 1
ATOM 1762 C C . PHE A 1 226 ? -15.668 11.218 29.373 1.00 95.00 226 PHE A C 1
ATOM 1764 O O . PHE A 1 226 ? -16.563 10.384 29.222 1.00 95.00 226 PHE A O 1
ATOM 1771 N N . PHE A 1 227 ? -15.377 12.118 28.434 1.00 94.81 227 PHE A N 1
ATOM 1772 C CA . PHE A 1 227 ? -16.034 12.150 27.131 1.00 94.81 227 PHE A CA 1
ATOM 1773 C C . PHE A 1 227 ? -15.061 12.443 25.988 1.00 94.81 227 PHE A C 1
ATOM 1775 O O . PHE A 1 227 ? -14.041 13.114 26.152 1.00 94.81 227 PHE A O 1
ATOM 1782 N N . LEU A 1 228 ? -15.430 11.934 24.811 1.00 96.31 228 LEU A N 1
ATOM 1783 C CA . LEU A 1 228 ? -14.786 12.196 23.530 1.00 96.31 228 LEU A CA 1
ATOM 1784 C C . LEU A 1 228 ? -15.816 12.794 22.577 1.00 96.31 228 LEU A C 1
ATOM 1786 O O . LEU A 1 228 ? -16.941 12.299 22.501 1.00 96.31 228 LEU A O 1
ATOM 1790 N N . SER A 1 229 ? -15.452 13.854 21.861 1.00 95.62 229 SER A N 1
ATOM 1791 C CA . SER A 1 229 ? -16.392 14.566 20.991 1.00 95.62 229 SER A CA 1
ATOM 1792 C C . SER A 1 229 ? -15.700 15.249 19.818 1.00 95.62 229 SER A C 1
ATOM 1794 O O . SER A 1 229 ? -14.597 15.759 19.960 1.00 95.62 229 SER A O 1
ATOM 1796 N N . SER A 1 230 ? -16.360 15.336 18.663 1.00 94.31 230 SER A N 1
ATOM 1797 C CA . SER A 1 230 ? -15.874 16.142 17.531 1.00 94.31 230 SER A CA 1
ATOM 1798 C C . SER A 1 230 ? -15.887 17.649 17.817 1.00 94.31 230 SER A C 1
ATOM 1800 O O . SER A 1 230 ? -15.181 18.416 17.164 1.00 94.31 230 SER A O 1
ATOM 1802 N N . GLU A 1 231 ? -16.668 18.085 18.808 1.00 92.38 231 GLU A N 1
ATOM 1803 C CA . GLU A 1 231 ? -16.822 19.488 19.197 1.00 92.38 231 GLU A CA 1
ATOM 1804 C C . GLU A 1 231 ? -16.620 19.693 20.704 1.00 92.38 231 GLU A C 1
ATOM 1806 O O . GLU A 1 231 ? -17.013 18.856 21.520 1.00 92.38 231 GLU A O 1
ATOM 1811 N N . LYS A 1 232 ? -16.075 20.856 21.085 1.00 91.50 232 LYS A N 1
ATOM 1812 C CA . LYS A 1 232 ? -15.799 21.212 22.489 1.00 91.50 232 LYS A CA 1
ATOM 1813 C C . LYS A 1 232 ? -17.071 21.294 23.354 1.00 91.50 232 LYS A C 1
ATOM 1815 O O . LYS A 1 232 ? -17.021 20.988 24.539 1.00 91.50 232 LYS A O 1
ATOM 1820 N N . GLY A 1 233 ? -18.199 21.722 22.779 1.00 89.00 233 GLY A N 1
ATOM 1821 C CA . GLY A 1 233 ? -19.395 22.165 23.515 1.00 89.00 233 GLY A CA 1
ATOM 1822 C C . GLY A 1 233 ? -20.497 21.126 23.745 1.00 89.00 233 GLY A C 1
ATOM 1823 O O . GLY A 1 233 ? -21.639 21.522 23.959 1.00 89.00 233 GLY A O 1
ATOM 1824 N N . VAL A 1 234 ? -20.206 19.824 23.664 1.00 90.19 234 VAL A N 1
ATOM 1825 C CA . VAL A 1 234 ? -21.245 18.774 23.759 1.00 90.19 234 VAL A CA 1
ATOM 1826 C C . VAL A 1 234 ? -21.714 18.521 25.197 1.00 90.19 234 VAL A C 1
ATOM 1828 O O . VAL A 1 234 ? -22.880 18.191 25.414 1.00 90.19 234 VAL A O 1
ATOM 1831 N N . VAL A 1 235 ? -20.841 18.714 26.190 1.00 91.81 235 VAL A N 1
ATOM 1832 C CA . VAL A 1 235 ? -21.202 18.656 27.616 1.00 91.81 235 VAL A CA 1
ATOM 1833 C C . VAL A 1 235 ? -21.393 20.085 28.145 1.00 91.81 235 VAL A C 1
ATOM 1835 O O . VAL A 1 235 ? -20.522 20.927 27.909 1.00 91.81 235 VAL A O 1
ATOM 1838 N N . PRO A 1 236 ? -22.503 20.391 28.853 1.00 91.62 236 PRO A N 1
ATOM 1839 C CA . PRO A 1 236 ? -22.725 21.714 29.434 1.00 91.62 236 PRO A CA 1
ATOM 1840 C C . PRO A 1 236 ? -21.572 22.146 30.341 1.00 91.62 236 PRO A C 1
ATOM 1842 O O . PRO A 1 236 ? -21.093 21.351 31.145 1.00 91.62 236 PRO A O 1
ATOM 1845 N N . LEU A 1 237 ? -21.171 23.419 30.261 1.00 88.94 237 LEU A N 1
ATOM 1846 C CA . LEU A 1 237 ? -20.013 23.950 30.994 1.00 88.94 237 LEU A CA 1
ATOM 1847 C C . LEU A 1 237 ? -20.105 23.731 32.513 1.00 88.94 237 LEU A C 1
ATOM 1849 O O . LEU A 1 237 ? -19.099 23.440 33.144 1.00 88.94 237 LEU A O 1
ATOM 1853 N N . GLU A 1 238 ? -21.310 23.804 33.084 1.00 92.88 238 GLU A N 1
ATOM 1854 C CA . GLU A 1 238 ? -21.573 23.564 34.514 1.00 92.88 238 GLU A CA 1
ATOM 1855 C C . GLU A 1 238 ? -21.192 22.152 34.980 1.00 92.88 238 GLU A C 1
ATOM 1857 O O . GLU A 1 238 ? -20.942 21.940 36.162 1.00 92.88 238 GLU A O 1
ATOM 1862 N N . ARG A 1 239 ? -21.159 21.189 34.053 1.00 92.56 239 ARG A N 1
ATOM 1863 C CA . ARG A 1 239 ? -20.790 19.791 34.302 1.00 92.56 239 ARG A CA 1
ATOM 1864 C C . ARG A 1 239 ? -19.359 19.474 33.894 1.00 92.56 239 ARG A C 1
ATOM 1866 O O . ARG A 1 239 ? -18.919 18.350 34.082 1.00 92.56 239 ARG A O 1
ATOM 1873 N N . THR A 1 240 ? -18.643 20.423 33.305 1.00 92.19 240 THR A N 1
ATOM 1874 C CA . THR A 1 240 ? -17.291 20.221 32.788 1.00 92.19 240 THR A CA 1
ATOM 1875 C C . THR A 1 240 ? -16.280 20.542 33.886 1.00 92.19 240 THR A C 1
ATOM 1877 O O . THR A 1 240 ? -16.202 21.673 34.355 1.00 92.19 240 THR A O 1
ATOM 1880 N N . MET A 1 241 ? -15.491 19.547 34.297 1.00 91.94 241 MET A N 1
ATOM 1881 C CA . MET A 1 241 ? -14.521 19.673 35.396 1.00 91.94 241 MET A CA 1
ATOM 1882 C C . MET A 1 241 ? -13.248 20.406 34.968 1.00 91.94 241 MET A C 1
ATOM 1884 O O . MET A 1 241 ? -12.595 21.066 35.778 1.00 91.94 241 MET A O 1
ATOM 1888 N N . ARG A 1 242 ? -12.873 20.270 33.692 1.00 89.94 242 ARG A N 1
ATOM 1889 C CA . ARG A 1 242 ? -11.698 20.898 33.075 1.00 89.94 242 ARG A CA 1
ATOM 1890 C C . ARG A 1 242 ? -12.000 21.250 31.630 1.00 89.94 242 ARG A C 1
ATOM 1892 O O . ARG A 1 242 ? -12.745 20.531 30.969 1.00 89.94 242 ARG A O 1
ATOM 1899 N N . ASP A 1 243 ? -11.373 22.309 31.130 1.00 90.81 243 ASP A N 1
ATOM 1900 C CA . ASP A 1 243 ? -11.485 22.698 29.727 1.00 90.81 243 ASP A CA 1
ATOM 1901 C C . ASP A 1 243 ? -11.136 21.518 28.801 1.00 90.81 243 ASP A C 1
ATOM 1903 O O . ASP A 1 243 ? -10.017 21.000 28.882 1.00 90.81 243 ASP A O 1
ATOM 1907 N N . PRO A 1 244 ? -12.060 21.083 27.919 1.00 94.50 244 PRO A N 1
ATOM 1908 C CA . PRO A 1 244 ? -11.771 19.996 27.001 1.00 94.50 244 PRO A CA 1
ATOM 1909 C C . PRO A 1 244 ? -10.627 20.392 26.076 1.00 94.50 244 PRO A C 1
ATOM 1911 O O . PRO A 1 244 ? -10.591 21.516 25.561 1.00 94.50 244 PRO A O 1
ATOM 1914 N N . ARG A 1 245 ? -9.707 19.456 25.851 1.00 94.81 245 ARG A N 1
ATOM 1915 C CA . ARG A 1 245 ? -8.522 19.649 25.012 1.00 94.81 245 ARG A CA 1
ATOM 1916 C C . ARG A 1 245 ? -8.688 18.912 23.683 1.00 94.81 245 ARG A C 1
ATOM 1918 O O . ARG A 1 245 ? -9.212 17.798 23.694 1.00 94.81 245 ARG A O 1
ATOM 1925 N N . PRO A 1 246 ? -8.247 19.480 22.552 1.00 96.12 246 PRO A N 1
ATOM 1926 C CA . PRO A 1 246 ? -8.163 18.718 21.317 1.00 96.12 246 PRO A CA 1
ATOM 1927 C C . PRO A 1 246 ? -7.006 17.717 21.420 1.00 96.12 246 PRO A C 1
ATOM 1929 O O . PRO A 1 246 ? -6.006 17.984 22.092 1.00 96.12 246 PRO A O 1
ATOM 1932 N N . LEU A 1 247 ? -7.148 16.571 20.765 1.00 96.56 247 LEU A N 1
ATOM 1933 C CA . LEU A 1 247 ? -6.038 15.656 20.537 1.00 96.56 247 LEU A CA 1
ATOM 1934 C C . LEU A 1 247 ? -5.085 16.249 19.491 1.00 96.56 247 LEU A C 1
ATOM 1936 O O . LEU A 1 247 ? -5.529 16.807 18.485 1.00 96.56 247 LEU A O 1
ATOM 1940 N N . ALA A 1 248 ? -3.785 16.143 19.751 1.00 95.31 248 ALA A N 1
ATOM 1941 C CA . ALA A 1 248 ? -2.731 16.526 18.819 1.00 95.31 248 ALA A CA 1
ATOM 1942 C C . ALA A 1 248 ? -2.597 15.501 17.669 1.00 95.31 248 ALA A C 1
ATOM 1944 O O . ALA A 1 248 ? -3.069 14.371 17.812 1.00 95.31 248 ALA A O 1
ATOM 1945 N N . PRO A 1 249 ? -1.954 15.855 16.536 1.00 93.56 249 PRO A N 1
ATOM 1946 C CA . PRO A 1 249 ? -1.672 14.914 15.449 1.00 93.56 249 PRO A CA 1
ATOM 1947 C C 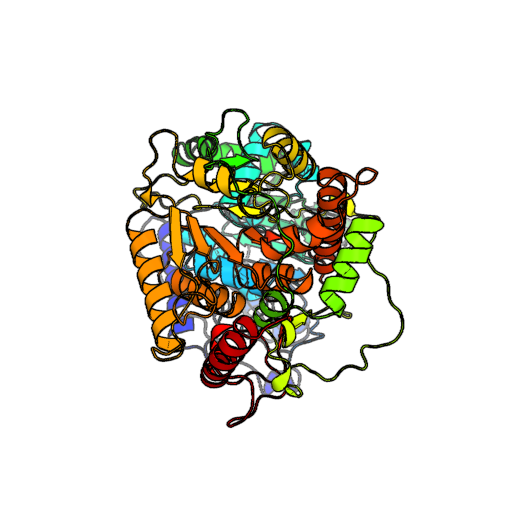. PRO A 1 249 ? -1.074 13.592 15.943 1.00 93.56 249 PRO A C 1
ATOM 1949 O O . PRO A 1 249 ? -0.142 13.583 16.744 1.00 93.56 249 PRO A O 1
ATOM 1952 N N . GLY A 1 250 ? -1.650 12.469 15.511 1.00 92.81 250 GLY A N 1
ATOM 1953 C CA . GLY A 1 250 ? -1.238 11.131 15.932 1.00 92.81 250 GLY A CA 1
ATOM 1954 C C . GLY A 1 250 ? -1.520 10.772 17.398 1.00 92.81 250 GLY A C 1
ATOM 1955 O O . GLY A 1 250 ? -1.221 9.647 17.790 1.00 92.81 250 GLY A O 1
ATOM 1956 N N . GLU A 1 251 ? -2.110 11.647 18.214 1.00 96.00 251 GLU A N 1
ATOM 1957 C CA . GLU A 1 251 ? -2.362 11.371 19.632 1.00 96.00 251 GLU A CA 1
ATOM 1958 C C . GLU A 1 251 ? -3.509 10.363 19.825 1.00 96.00 251 GLU A C 1
ATOM 1960 O O . GLU A 1 251 ? -4.506 10.362 19.090 1.00 96.00 251 GLU A O 1
ATOM 1965 N N . LYS A 1 252 ? -3.390 9.523 20.864 1.00 96.31 252 LYS A N 1
ATOM 1966 C CA . LYS A 1 252 ? -4.480 8.673 21.357 1.00 96.31 252 LYS A CA 1
ATOM 1967 C C . LYS A 1 252 ? -4.726 8.839 22.848 1.00 96.31 252 LYS A C 1
ATOM 1969 O O . LYS A 1 252 ? -3.846 9.206 23.622 1.00 96.31 252 LYS A O 1
ATOM 1974 N N . VAL A 1 253 ? -5.939 8.479 23.245 1.00 97.06 253 VAL A N 1
ATOM 1975 C CA . VAL A 1 253 ? -6.373 8.381 24.637 1.00 97.06 253 VAL A CA 1
ATOM 1976 C C . VAL A 1 253 ? -7.128 7.074 24.839 1.00 97.06 253 VAL A C 1
ATOM 1978 O O . VAL A 1 253 ? -7.903 6.654 23.979 1.00 97.06 253 VAL A O 1
ATOM 1981 N N . ALA A 1 254 ? -6.908 6.429 25.982 1.00 97.38 254 ALA A N 1
ATOM 1982 C CA . ALA A 1 254 ? -7.665 5.253 26.391 1.00 97.38 254 ALA A CA 1
ATOM 1983 C C . ALA A 1 254 ? -8.376 5.530 27.713 1.00 97.38 254 ALA A C 1
ATOM 1985 O O . ALA A 1 254 ? -7.767 6.040 28.652 1.00 97.38 254 ALA A O 1
ATOM 1986 N N . ILE A 1 255 ? -9.657 5.180 27.767 1.00 96.44 255 ILE A N 1
ATOM 1987 C CA . ILE A 1 255 ? -10.526 5.288 28.935 1.00 96.44 255 ILE A CA 1
ATOM 1988 C C . ILE A 1 255 ? -10.946 3.869 29.310 1.00 96.44 255 ILE A C 1
ATOM 1990 O O . ILE A 1 255 ? -11.669 3.202 28.565 1.00 96.44 255 ILE A O 1
ATOM 1994 N N . PHE A 1 256 ? -10.484 3.397 30.459 1.00 95.25 256 PHE A N 1
ATOM 1995 C CA . PHE A 1 256 ? -10.874 2.116 31.033 1.00 95.25 256 PHE A CA 1
ATOM 1996 C C . PHE A 1 256 ? -12.078 2.325 31.939 1.00 95.25 256 PHE A C 1
ATOM 1998 O O . PHE A 1 256 ? -12.107 3.271 32.716 1.00 95.25 256 PHE A O 1
ATOM 2005 N N . GLY A 1 257 ? -13.074 1.451 31.850 1.00 90.75 257 GLY A N 1
ATOM 2006 C CA . GLY A 1 257 ? -14.288 1.559 32.652 1.00 90.75 257 GLY A CA 1
ATOM 2007 C C . GLY A 1 257 ? -15.120 0.289 32.573 1.00 90.75 257 GLY A C 1
ATOM 2008 O O . GLY A 1 257 ? -15.100 -0.429 31.577 1.00 90.75 257 GLY A O 1
ATOM 2009 N N . GLY A 1 258 ? -15.840 -0.029 33.641 1.00 87.06 258 GLY A N 1
ATOM 2010 C CA . GLY A 1 258 ? -16.620 -1.258 33.724 1.00 87.06 258 GLY A CA 1
ATOM 2011 C C . GLY A 1 258 ? -17.698 -1.161 34.787 1.00 87.06 258 GLY A C 1
ATOM 2012 O O . GLY A 1 258 ? -17.758 -0.199 35.551 1.00 87.06 258 GLY A O 1
ATOM 2013 N N . GLN A 1 259 ? -18.585 -2.150 34.833 1.00 85.06 259 GLN A N 1
ATOM 2014 C CA . GLN A 1 259 ? -19.663 -2.150 35.816 1.00 85.06 259 GLN A CA 1
ATOM 2015 C C . GLN A 1 259 ? -19.083 -2.118 37.240 1.00 85.06 259 GLN A C 1
ATOM 2017 O O . GLN A 1 259 ? -18.353 -3.022 37.637 1.00 85.06 259 GLN A O 1
ATOM 2022 N N . GLY A 1 260 ? -19.405 -1.064 37.996 1.00 84.38 260 GLY A N 1
ATOM 2023 C CA . GLY A 1 260 ? -18.906 -0.861 39.361 1.00 84.38 260 GLY A CA 1
ATOM 2024 C C . GLY A 1 260 ? -17.436 -0.435 39.463 1.00 84.38 260 GLY A C 1
ATOM 2025 O O . GLY A 1 260 ? -16.928 -0.324 40.575 1.00 84.38 260 GLY A O 1
ATOM 2026 N N . VAL A 1 261 ? -16.761 -0.181 38.338 1.00 85.62 261 VAL A N 1
ATOM 2027 C CA . VAL A 1 261 ? -15.365 0.269 38.291 1.00 85.62 261 VAL A CA 1
ATOM 2028 C C . VAL A 1 261 ? -15.339 1.731 37.836 1.00 85.62 261 VAL A C 1
ATOM 2030 O O . VAL A 1 261 ? -15.848 2.016 36.748 1.00 85.62 261 VAL A O 1
ATOM 2033 N N . PRO A 1 262 ? -14.776 2.660 38.635 1.00 87.19 262 PRO A N 1
ATOM 2034 C CA . PRO A 1 262 ? -14.591 4.045 38.215 1.00 87.19 262 PRO A CA 1
ATOM 2035 C C . PRO A 1 262 ? -13.807 4.122 36.907 1.00 87.19 262 PRO A C 1
ATOM 2037 O O . PRO A 1 262 ? -12.887 3.334 36.687 1.00 87.19 262 PRO A O 1
ATOM 2040 N N . ALA A 1 263 ? -14.179 5.063 36.043 1.00 93.00 263 ALA A N 1
ATOM 2041 C CA . ALA A 1 263 ? -13.454 5.247 34.801 1.00 93.00 263 ALA A CA 1
ATOM 2042 C C . ALA A 1 263 ? -12.078 5.869 35.065 1.00 93.00 263 ALA A C 1
ATOM 2044 O O . ALA A 1 263 ? -11.944 6.758 35.905 1.00 93.00 263 ALA A O 1
ATOM 2045 N N . GLU A 1 264 ? -11.076 5.430 34.314 1.00 94.75 264 GLU A N 1
ATOM 2046 C CA . GLU A 1 264 ? -9.715 5.957 34.356 1.00 94.75 264 GLU A CA 1
ATOM 2047 C C . GLU A 1 264 ? -9.245 6.234 32.930 1.00 94.75 264 GLU A C 1
ATOM 2049 O O . GLU A 1 264 ? -9.301 5.352 32.071 1.00 94.75 264 GLU A O 1
ATOM 2054 N N . ALA A 1 265 ? -8.787 7.458 32.675 1.00 95.44 265 ALA A N 1
ATOM 2055 C CA . ALA A 1 265 ? -8.186 7.841 31.407 1.00 95.44 265 ALA A CA 1
ATOM 2056 C C . ALA A 1 265 ? -6.665 7.915 31.548 1.00 95.44 265 ALA A C 1
ATOM 2058 O O . ALA A 1 265 ? -6.166 8.472 32.524 1.00 95.44 265 ALA A O 1
ATOM 2059 N N . ILE A 1 266 ? -5.941 7.401 30.556 1.00 96.25 266 ILE A N 1
ATOM 2060 C CA . ILE A 1 266 ? -4.475 7.478 30.508 1.00 96.25 266 ILE A CA 1
ATOM 2061 C C . ILE A 1 266 ? -4.003 8.457 29.436 1.00 96.25 266 ILE A C 1
ATOM 2063 O O . ILE A 1 266 ? -4.658 8.653 28.408 1.00 96.25 266 ILE A O 1
ATOM 2067 N N . THR A 1 267 ? -2.845 9.061 29.677 1.00 91.00 267 THR A N 1
ATOM 2068 C CA . THR A 1 267 ? -2.159 9.934 28.719 1.00 91.00 267 THR A CA 1
ATOM 2069 C C . THR A 1 267 ? -1.573 9.139 27.551 1.00 91.00 267 THR A C 1
ATOM 2071 O O . THR A 1 267 ? -1.419 7.917 27.618 1.00 91.00 267 THR A O 1
ATOM 2074 N N . TYR A 1 268 ? -1.196 9.834 26.475 1.00 95.12 268 TYR A N 1
ATOM 2075 C CA . TYR A 1 268 ? -0.603 9.177 25.312 1.00 95.12 268 TYR A CA 1
ATOM 2076 C C . TYR A 1 268 ? 0.778 8.563 25.610 1.00 95.12 268 TYR A C 1
ATOM 2078 O O . TYR A 1 268 ? 1.071 7.458 25.162 1.00 95.12 268 TYR A O 1
ATOM 2086 N N . SER A 1 269 ? 1.598 9.190 26.457 1.00 94.88 269 SER A N 1
ATOM 2087 C CA . SER A 1 269 ? 2.875 8.593 26.878 1.00 94.88 269 SER A CA 1
ATOM 2088 C C . SER A 1 269 ? 2.667 7.293 27.668 1.00 94.88 269 SER A C 1
ATOM 2090 O O . SER A 1 269 ? 3.348 6.299 27.430 1.00 94.88 269 SER A O 1
ATOM 2092 N N . GLU A 1 270 ? 1.680 7.250 28.568 1.00 96.75 270 GLU A N 1
ATOM 2093 C CA . GLU A 1 270 ? 1.319 6.020 29.290 1.00 96.75 270 GLU A CA 1
ATOM 2094 C C . GLU A 1 270 ? 0.750 4.946 28.355 1.00 96.75 270 GLU A C 1
ATOM 2096 O O . GLU A 1 270 ? 1.011 3.753 28.542 1.00 96.75 270 GLU A O 1
ATOM 2101 N N . PHE A 1 271 ? -0.002 5.364 27.332 1.00 97.06 271 PHE A N 1
ATOM 2102 C CA . PHE A 1 271 ? -0.496 4.495 26.268 1.00 97.06 271 PHE A CA 1
ATOM 2103 C C . PHE A 1 271 ? 0.674 3.806 25.552 1.00 97.06 271 PHE A C 1
ATOM 2105 O O . PHE A 1 271 ? 0.716 2.575 25.512 1.00 97.06 271 PHE A O 1
ATOM 2112 N N . GLN A 1 272 ? 1.658 4.572 25.073 1.00 97.06 272 GLN A N 1
ATOM 2113 C CA . GLN A 1 272 ? 2.844 4.063 24.371 1.00 97.06 272 GLN A CA 1
ATOM 2114 C C . GLN A 1 272 ? 3.683 3.126 25.252 1.00 97.06 272 GLN A C 1
ATOM 2116 O O . GLN A 1 272 ? 4.046 2.025 24.833 1.00 97.06 272 GLN A O 1
ATOM 2121 N N . GLU A 1 273 ? 3.922 3.496 26.511 1.00 96.94 273 GLU A N 1
ATOM 2122 C CA . GLU A 1 273 ? 4.655 2.651 27.460 1.00 96.94 273 GLU A CA 1
ATOM 2123 C C . GLU A 1 273 ? 3.944 1.318 27.730 1.00 96.94 273 GLU A C 1
ATOM 2125 O O . GLU A 1 273 ? 4.575 0.267 27.891 1.00 96.94 273 GLU A O 1
ATOM 2130 N N . ARG A 1 274 ? 2.607 1.319 27.751 1.00 96.50 274 ARG A N 1
ATOM 2131 C CA . ARG A 1 274 ? 1.824 0.088 27.882 1.00 96.50 274 ARG A CA 1
ATOM 2132 C C . ARG A 1 274 ? 1.952 -0.800 26.645 1.00 96.50 274 ARG A C 1
ATOM 2134 O O . ARG A 1 274 ? 2.045 -2.019 26.804 1.00 96.50 274 ARG A O 1
ATOM 2141 N N . LEU A 1 275 ? 1.989 -0.220 25.446 1.00 95.88 275 LEU A N 1
ATOM 2142 C CA . LEU A 1 275 ? 2.215 -0.963 24.204 1.00 95.88 275 LEU A CA 1
ATOM 2143 C C . LEU A 1 275 ? 3.594 -1.619 24.172 1.00 95.88 275 LEU A C 1
ATOM 2145 O O . LEU A 1 275 ? 3.694 -2.816 23.893 1.00 95.88 275 LEU A O 1
ATOM 2149 N N . TRP A 1 276 ? 4.639 -0.880 24.548 1.00 94.56 276 TRP A N 1
ATOM 2150 C CA . TRP A 1 276 ? 5.983 -1.437 24.673 1.00 94.56 276 TRP A CA 1
ATOM 2151 C C . TRP A 1 276 ? 6.018 -2.608 25.655 1.00 94.56 276 TRP A C 1
ATOM 2153 O O . TRP A 1 276 ? 6.475 -3.692 25.299 1.00 94.56 276 TRP A O 1
ATOM 2163 N N . LYS A 1 277 ? 5.470 -2.443 26.868 1.00 94.44 277 LYS A N 1
ATOM 2164 C CA . LYS A 1 277 ? 5.410 -3.527 27.865 1.00 94.44 277 LYS A CA 1
ATOM 2165 C C . LYS A 1 277 ? 4.716 -4.770 27.309 1.00 94.44 277 LYS A C 1
ATOM 2167 O O . LYS A 1 277 ? 5.177 -5.883 27.550 1.00 94.44 277 LYS A O 1
ATOM 2172 N N . ARG A 1 278 ? 3.637 -4.600 26.535 1.00 91.75 278 ARG A N 1
ATOM 2173 C CA . ARG A 1 278 ? 2.963 -5.715 25.849 1.00 91.75 278 ARG A CA 1
ATOM 2174 C C . ARG A 1 278 ? 3.874 -6.375 24.819 1.00 91.75 278 ARG A C 1
ATOM 2176 O O . ARG A 1 278 ? 4.042 -7.592 24.875 1.00 91.75 278 ARG A O 1
ATOM 2183 N N . MET A 1 279 ? 4.503 -5.610 23.928 1.00 88.81 279 MET A N 1
ATOM 2184 C CA . MET A 1 279 ? 5.439 -6.161 22.944 1.00 88.81 279 MET A CA 1
ATOM 2185 C C . MET A 1 279 ? 6.608 -6.891 23.618 1.00 88.81 279 MET A C 1
ATOM 2187 O O . MET A 1 279 ? 6.955 -7.995 23.203 1.00 88.81 279 MET A O 1
ATOM 2191 N N . ALA A 1 280 ? 7.148 -6.341 24.707 1.00 87.62 280 ALA A N 1
ATOM 2192 C CA . ALA A 1 280 ? 8.267 -6.913 25.445 1.00 87.62 280 ALA A CA 1
ATOM 2193 C C . ALA A 1 280 ? 7.950 -8.285 26.067 1.00 87.62 280 ALA A C 1
ATOM 2195 O O . ALA A 1 280 ? 8.834 -9.136 26.175 1.00 87.62 280 ALA A O 1
ATOM 2196 N N . THR A 1 281 ? 6.684 -8.544 26.420 1.00 87.75 281 THR A N 1
ATOM 2197 C CA . THR A 1 281 ? 6.247 -9.881 26.870 1.00 87.75 281 THR A CA 1
ATOM 2198 C C . THR A 1 281 ? 6.185 -10.911 25.738 1.00 87.75 281 THR A C 1
ATOM 2200 O O . THR A 1 281 ? 6.227 -12.115 25.992 1.00 87.75 281 THR A O 1
ATOM 2203 N N . ARG A 1 282 ? 6.142 -10.476 24.471 1.00 86.12 282 ARG A N 1
ATOM 2204 C CA . ARG A 1 282 ? 6.179 -11.354 23.294 1.00 86.12 282 ARG A CA 1
ATOM 2205 C C . ARG A 1 282 ? 7.629 -11.577 22.860 1.00 86.12 282 ARG A C 1
ATOM 2207 O O . ARG A 1 282 ? 8.077 -11.038 21.855 1.00 86.12 282 ARG A O 1
ATOM 2214 N N . HIS A 1 283 ? 8.374 -12.418 23.582 1.00 75.00 283 HIS A N 1
ATOM 2215 C CA . HIS A 1 283 ? 9.812 -12.647 23.338 1.00 75.00 283 HIS A CA 1
ATOM 2216 C C . HIS A 1 283 ? 10.186 -12.962 21.877 1.00 75.00 283 HIS A C 1
ATOM 2218 O O . HIS A 1 283 ? 11.273 -12.607 21.427 1.00 75.00 283 HIS A O 1
ATOM 2224 N N . ARG A 1 284 ? 9.300 -13.624 21.121 1.00 79.06 284 ARG A N 1
ATOM 2225 C CA . ARG A 1 284 ? 9.502 -13.902 19.689 1.00 79.06 284 ARG A CA 1
ATOM 2226 C C . ARG A 1 284 ? 9.467 -12.631 18.834 1.00 79.06 284 ARG A C 1
ATOM 2228 O O . ARG A 1 284 ? 10.257 -12.524 17.907 1.00 79.06 284 ARG A O 1
ATOM 2235 N N . THR A 1 285 ? 8.597 -11.679 19.168 1.00 79.50 285 THR A N 1
ATOM 2236 C CA . THR A 1 285 ? 8.466 -10.389 18.482 1.00 79.50 285 THR A CA 1
ATOM 2237 C C . THR A 1 285 ? 9.744 -9.567 18.586 1.00 79.50 285 THR A C 1
ATOM 2239 O O . THR A 1 285 ? 10.231 -9.094 17.568 1.00 79.50 285 THR A O 1
ATOM 2242 N N . LEU A 1 286 ? 10.329 -9.468 19.784 1.00 78.62 286 LEU A N 1
ATOM 2243 C CA . LEU A 1 286 ? 11.587 -8.739 19.978 1.00 78.62 286 LEU A CA 1
ATOM 2244 C C . LEU A 1 286 ? 12.730 -9.332 19.147 1.00 78.62 286 LEU A C 1
ATOM 2246 O O . LEU A 1 286 ? 13.457 -8.598 18.496 1.00 78.62 286 LEU A O 1
ATOM 2250 N N . LYS A 1 287 ? 12.837 -10.665 19.093 1.00 84.19 287 LYS A N 1
ATOM 2251 C CA . LYS A 1 287 ? 13.860 -11.349 18.283 1.00 84.19 287 LYS A CA 1
ATOM 2252 C C . LYS A 1 287 ? 13.715 -11.120 16.781 1.00 84.19 287 LYS A C 1
ATOM 2254 O O . LYS A 1 287 ? 14.668 -11.338 16.045 1.00 84.19 287 LYS A O 1
ATOM 2259 N N . TYR A 1 288 ? 12.528 -10.754 16.300 1.00 88.31 288 TYR A N 1
ATOM 2260 C CA . TYR A 1 288 ? 12.361 -10.463 14.881 1.00 88.31 288 TYR A CA 1
ATOM 2261 C C . TYR A 1 288 ? 13.044 -9.161 14.475 1.00 88.31 288 TYR A C 1
ATOM 2263 O O . TYR A 1 288 ? 13.437 -9.055 13.319 1.00 88.31 288 TYR A O 1
ATOM 2271 N N . LEU A 1 289 ? 13.200 -8.196 15.386 1.00 88.25 289 LEU A N 1
ATOM 2272 C CA . LEU A 1 289 ? 13.836 -6.914 15.073 1.00 88.25 289 LEU A CA 1
ATOM 2273 C C . LEU A 1 289 ? 15.272 -7.090 14.568 1.00 88.25 289 LEU A C 1
ATOM 2275 O O . LEU A 1 289 ? 15.666 -6.389 13.645 1.00 88.25 289 LEU A O 1
ATOM 2279 N N . ASP A 1 290 ? 15.991 -8.109 15.049 1.00 89.31 290 ASP A N 1
ATOM 2280 C CA . ASP A 1 290 ? 17.331 -8.468 14.559 1.00 89.31 290 ASP A CA 1
ATOM 2281 C C . ASP A 1 290 ? 17.358 -8.815 13.056 1.00 89.31 290 ASP A C 1
ATOM 2283 O O . ASP A 1 290 ? 18.410 -8.783 12.420 1.00 89.31 290 ASP A O 1
ATOM 2287 N N . ALA A 1 291 ? 16.207 -9.180 12.484 1.00 91.81 291 ALA A N 1
ATOM 2288 C CA . ALA A 1 291 ? 16.041 -9.527 11.077 1.00 91.81 291 ALA A CA 1
ATOM 2289 C C . ALA A 1 291 ? 15.339 -8.431 10.254 1.00 91.81 291 ALA A C 1
ATOM 2291 O O . ALA A 1 291 ? 15.046 -8.639 9.070 1.00 91.81 291 ALA A O 1
ATOM 2292 N N . PHE A 1 292 ? 15.070 -7.271 10.860 1.00 94.62 292 PHE A N 1
ATOM 2293 C CA . PHE A 1 292 ? 14.577 -6.086 10.174 1.00 94.62 292 PHE A CA 1
ATOM 2294 C C . PHE A 1 292 ? 15.688 -5.048 10.059 1.00 94.62 292 PHE A C 1
ATOM 2296 O O . PHE A 1 292 ? 16.112 -4.448 11.041 1.00 94.62 292 PHE A O 1
ATOM 2303 N N . HIS A 1 293 ? 16.158 -4.825 8.836 1.00 94.38 293 HIS A N 1
ATOM 2304 C CA . HIS A 1 293 ? 17.261 -3.910 8.572 1.00 94.38 293 HIS A CA 1
ATOM 2305 C C . HIS A 1 293 ? 16.738 -2.607 7.969 1.00 94.38 293 HIS A C 1
ATOM 2307 O O . HIS A 1 293 ? 16.066 -2.626 6.938 1.00 94.38 293 HIS A O 1
ATOM 2313 N N . GLN A 1 294 ? 17.052 -1.474 8.597 1.00 92.88 294 GLN A N 1
ATOM 2314 C CA . GLN A 1 294 ? 16.749 -0.143 8.070 1.00 92.88 294 GLN A CA 1
ATOM 2315 C C . GLN A 1 294 ? 17.950 0.381 7.283 1.00 92.88 294 GLN A C 1
ATOM 2317 O O . GLN A 1 294 ? 18.928 0.847 7.861 1.00 92.88 294 GLN A O 1
ATOM 2322 N N . GLY A 1 295 ? 17.888 0.247 5.958 1.00 92.62 295 GLY A N 1
ATOM 2323 C CA . GLY A 1 295 ? 19.043 0.411 5.083 1.00 92.62 295 GLY A CA 1
ATOM 2324 C C . GLY A 1 295 ? 19.943 -0.827 5.046 1.00 92.62 295 GLY A C 1
ATOM 2325 O O . GLY A 1 295 ? 19.848 -1.740 5.871 1.00 92.62 295 GLY A O 1
ATOM 2326 N N . LEU A 1 296 ? 20.814 -0.882 4.036 1.00 89.75 296 LEU A N 1
ATOM 2327 C CA . LEU A 1 296 ? 21.804 -1.951 3.929 1.00 89.75 296 LEU A CA 1
ATOM 2328 C C . LEU A 1 296 ? 22.886 -1.774 5.009 1.00 89.75 296 LEU A C 1
ATOM 2330 O O . LEU A 1 296 ? 23.469 -0.691 5.097 1.00 89.75 296 LEU A O 1
ATOM 2334 N N . PRO A 1 297 ? 23.207 -2.822 5.792 1.00 85.94 297 PRO A N 1
ATOM 2335 C CA . PRO A 1 297 ? 24.332 -2.785 6.723 1.00 85.94 297 PRO A CA 1
ATOM 2336 C C . PRO A 1 297 ? 25.657 -2.439 6.026 1.00 85.94 297 PRO A C 1
ATOM 2338 O O . PRO A 1 297 ? 25.893 -2.835 4.885 1.00 85.94 297 PRO A O 1
ATOM 2341 N N . ALA A 1 298 ? 26.559 -1.728 6.708 1.00 80.06 298 ALA A N 1
ATOM 2342 C CA . ALA A 1 298 ? 27.849 -1.326 6.129 1.00 80.06 298 ALA A CA 1
ATOM 2343 C C . ALA A 1 298 ? 28.755 -2.526 5.779 1.00 80.06 298 ALA A C 1
ATOM 2345 O O . ALA A 1 298 ? 29.541 -2.473 4.827 1.00 80.06 298 ALA A O 1
ATOM 2346 N N . ASP A 1 299 ? 28.622 -3.603 6.550 1.00 78.44 299 ASP A N 1
ATOM 2347 C CA . ASP A 1 299 ? 29.268 -4.902 6.381 1.00 78.44 299 ASP A CA 1
ATOM 2348 C C . ASP A 1 299 ? 28.450 -5.866 5.507 1.00 78.44 299 ASP A C 1
ATOM 2350 O O . ASP A 1 299 ? 28.816 -7.038 5.381 1.00 78.44 299 ASP A O 1
ATOM 2354 N N . ALA A 1 300 ? 27.361 -5.393 4.885 1.00 78.75 300 ALA A N 1
ATOM 2355 C CA . ALA A 1 300 ? 26.539 -6.228 4.030 1.00 78.75 300 ALA A CA 1
ATOM 2356 C C . ALA A 1 300 ? 27.389 -6.855 2.911 1.00 78.75 300 ALA A C 1
ATOM 2358 O O . ALA A 1 300 ? 28.241 -6.186 2.309 1.00 78.75 300 ALA A O 1
ATOM 2359 N N . PRO A 1 301 ? 27.159 -8.144 2.620 1.00 77.12 301 PRO A N 1
ATOM 2360 C CA . PRO A 1 301 ? 27.864 -8.850 1.567 1.00 77.12 301 PRO A CA 1
ATOM 2361 C C . PRO A 1 301 ? 27.644 -8.135 0.235 1.00 77.12 301 PRO A C 1
ATOM 2363 O O . PRO A 1 301 ? 26.524 -7.784 -0.130 1.00 77.12 301 PRO A O 1
ATOM 2366 N N . ARG A 1 302 ? 28.745 -7.909 -0.476 1.00 79.69 302 ARG A N 1
ATOM 2367 C CA . ARG A 1 302 ? 28.776 -7.177 -1.742 1.00 79.69 302 ARG A CA 1
ATOM 2368 C C . ARG A 1 302 ? 28.812 -8.174 -2.885 1.00 79.69 302 ARG A C 1
ATOM 2370 O O . ARG A 1 302 ? 29.549 -9.157 -2.815 1.00 79.69 302 ARG A O 1
ATOM 2377 N N . PHE A 1 303 ? 28.041 -7.923 -3.937 1.00 68.31 303 PHE A N 1
ATOM 2378 C CA . PHE A 1 303 ? 28.108 -8.761 -5.129 1.00 68.31 303 PHE A CA 1
ATOM 2379 C C . PHE A 1 303 ? 29.250 -8.290 -6.035 1.00 68.31 303 PHE A C 1
ATOM 2381 O O . PHE A 1 303 ? 29.200 -7.182 -6.578 1.00 68.31 303 PHE A O 1
ATOM 2388 N N . ASP A 1 304 ? 30.267 -9.131 -6.222 1.00 61.47 304 ASP A N 1
ATOM 2389 C CA . ASP A 1 304 ? 31.283 -8.897 -7.247 1.00 61.47 304 ASP A CA 1
ATOM 2390 C C . ASP A 1 304 ? 30.721 -9.298 -8.610 1.00 61.47 304 ASP A C 1
ATOM 2392 O O . ASP A 1 304 ? 30.620 -10.473 -8.968 1.00 61.47 304 ASP A O 1
ATOM 2396 N N . LEU A 1 305 ? 30.321 -8.288 -9.380 1.00 65.31 305 LEU A N 1
ATOM 2397 C CA . LEU A 1 305 ? 30.010 -8.471 -10.789 1.00 65.31 305 LEU A CA 1
ATOM 2398 C C . LEU A 1 305 ? 31.305 -8.743 -11.569 1.00 65.31 305 LEU A C 1
ATOM 2400 O O . LEU A 1 305 ? 32.327 -8.106 -11.288 1.00 65.31 305 LEU A O 1
ATOM 2404 N N . PRO A 1 306 ? 31.272 -9.615 -12.596 1.00 66.38 306 PRO A N 1
ATOM 2405 C CA . PRO A 1 306 ? 32.369 -9.681 -13.551 1.00 66.38 306 PRO A CA 1
ATOM 2406 C C . PRO A 1 306 ? 32.592 -8.294 -14.180 1.00 66.38 306 PRO A C 1
ATOM 2408 O O . PRO A 1 306 ? 31.640 -7.508 -14.262 1.00 66.38 306 PRO A O 1
ATOM 2411 N N . PRO A 1 307 ? 33.821 -7.976 -14.636 1.00 61.75 307 PRO A N 1
ATOM 2412 C CA . PRO A 1 307 ? 34.105 -6.699 -15.275 1.00 61.75 307 PRO A CA 1
ATOM 2413 C C . PRO A 1 307 ? 33.110 -6.462 -16.410 1.00 61.75 307 PRO A C 1
ATOM 2415 O O . PRO A 1 307 ? 33.008 -7.272 -17.336 1.00 61.75 307 PRO A O 1
ATOM 2418 N N . ALA A 1 308 ? 32.342 -5.380 -16.313 1.00 67.88 308 ALA A N 1
ATOM 2419 C CA . ALA A 1 308 ? 31.454 -4.993 -17.391 1.00 67.88 308 ALA A CA 1
ATOM 2420 C C . ALA A 1 308 ? 32.289 -4.524 -18.591 1.00 67.88 308 ALA A C 1
ATOM 2422 O O . ALA A 1 308 ? 33.366 -3.949 -18.426 1.00 67.88 308 ALA A O 1
ATOM 2423 N N . GLY A 1 309 ? 31.792 -4.787 -19.802 1.00 73.94 309 GLY A N 1
ATOM 2424 C CA . GLY A 1 309 ? 32.351 -4.186 -21.013 1.00 73.94 309 GLY A CA 1
ATOM 2425 C C . GLY A 1 309 ? 32.173 -2.662 -21.016 1.00 73.94 309 GLY A C 1
ATOM 2426 O O . GLY A 1 309 ? 31.468 -2.136 -20.156 1.00 73.94 309 GLY A O 1
ATOM 2427 N N . PRO A 1 310 ? 32.767 -1.950 -21.987 1.00 83.00 310 PRO A N 1
ATOM 2428 C CA . PRO A 1 310 ? 32.645 -0.501 -22.065 1.00 83.00 310 PRO A CA 1
ATOM 2429 C C . PRO A 1 310 ? 31.178 -0.094 -22.198 1.00 83.00 310 PRO A C 1
ATOM 2431 O O . PRO A 1 310 ? 30.406 -0.721 -22.935 1.00 83.00 310 PRO A O 1
ATOM 2434 N N . PHE A 1 311 ? 30.791 0.974 -21.506 1.00 88.50 311 PHE A N 1
ATOM 2435 C CA . PHE A 1 311 ? 29.441 1.502 -21.624 1.00 88.50 311 PHE A CA 1
ATOM 2436 C C . PHE A 1 311 ? 29.085 1.881 -23.067 1.00 88.50 311 PHE A C 1
ATOM 2438 O O . PHE A 1 311 ? 29.819 2.586 -23.759 1.00 88.50 311 PHE A O 1
ATOM 2445 N N . SER A 1 312 ? 27.888 1.470 -23.484 1.00 88.56 312 SER A N 1
ATOM 2446 C CA . SER A 1 312 ? 27.268 1.890 -24.736 1.00 88.56 312 SER A CA 1
ATOM 2447 C C . SER A 1 312 ? 25.848 2.400 -24.466 1.00 88.56 312 SER A C 1
ATOM 2449 O O . SER A 1 312 ? 25.083 1.719 -23.758 1.00 88.56 312 SER A O 1
ATOM 2451 N N . PRO A 1 313 ? 25.469 3.577 -25.008 1.00 90.12 313 PRO A N 1
ATOM 2452 C CA . PRO A 1 313 ? 24.095 4.055 -24.955 1.00 90.12 313 PRO A CA 1
ATOM 2453 C C . PRO A 1 313 ? 23.117 3.004 -25.498 1.00 90.12 313 PRO A C 1
ATOM 2455 O O . PRO A 1 313 ? 23.455 2.260 -26.419 1.00 90.12 313 PRO A O 1
ATOM 2458 N N . PRO A 1 314 ? 21.908 2.900 -24.929 1.00 92.19 314 PRO A N 1
ATOM 2459 C CA . PRO A 1 314 ? 20.919 1.962 -25.433 1.00 92.19 314 PRO A CA 1
ATOM 2460 C C . PRO A 1 314 ? 20.490 2.363 -26.858 1.00 92.19 314 PRO A C 1
ATOM 2462 O O . PRO A 1 314 ? 20.155 3.533 -27.062 1.00 92.19 314 PRO A O 1
ATOM 2465 N N . PRO A 1 315 ? 20.472 1.418 -27.818 1.00 94.12 315 PRO A N 1
ATOM 2466 C CA . PRO A 1 315 ? 20.011 1.674 -29.179 1.00 94.12 315 PRO A CA 1
ATOM 2467 C C . PRO A 1 315 ? 18.580 2.223 -29.231 1.00 94.12 315 PRO A C 1
ATOM 2469 O O . PRO A 1 315 ? 17.717 1.830 -28.440 1.00 94.12 315 PRO A O 1
ATOM 2472 N N . THR A 1 316 ? 18.300 3.119 -30.175 1.00 93.75 316 THR A N 1
ATOM 2473 C CA . THR A 1 316 ? 17.000 3.809 -30.265 1.00 93.75 316 THR A CA 1
ATOM 2474 C C . THR A 1 316 ? 15.872 2.845 -30.628 1.00 93.75 316 THR A C 1
ATOM 2476 O O . THR A 1 316 ? 14.766 2.946 -30.094 1.00 93.75 316 THR A O 1
ATOM 2479 N N . ASN A 1 317 ? 16.155 1.877 -31.498 1.00 94.69 317 ASN A N 1
ATOM 2480 C CA . ASN A 1 317 ? 15.230 0.809 -31.876 1.00 94.69 317 ASN A CA 1
ATOM 2481 C C . ASN A 1 317 ? 14.827 -0.062 -30.663 1.00 94.69 317 ASN A C 1
ATOM 2483 O O . ASN A 1 317 ? 13.642 -0.350 -30.483 1.00 94.69 317 ASN A O 1
ATOM 2487 N N . LEU A 1 318 ? 15.777 -0.385 -29.775 1.00 95.44 318 LEU A N 1
ATOM 2488 C CA . LEU A 1 318 ? 15.546 -1.105 -28.519 1.00 95.44 318 LEU A CA 1
ATOM 2489 C C . LEU A 1 318 ? 14.665 -0.291 -27.564 1.00 95.44 318 LEU A C 1
ATOM 2491 O O . LEU A 1 318 ? 13.681 -0.807 -27.037 1.00 95.44 318 LEU A O 1
ATOM 2495 N N . LEU A 1 319 ? 14.986 0.990 -27.364 1.00 96.69 319 LEU A N 1
ATOM 2496 C CA . LEU A 1 319 ? 14.181 1.893 -26.534 1.00 96.69 319 LEU A CA 1
ATOM 2497 C C . LEU A 1 319 ? 12.739 1.962 -27.054 1.00 96.69 319 LEU A C 1
ATOM 2499 O O . LEU A 1 319 ? 11.784 1.788 -26.294 1.00 96.69 319 LEU A O 1
ATOM 2503 N N . ALA A 1 320 ? 12.569 2.140 -28.364 1.00 95.50 320 ALA A N 1
ATOM 2504 C CA . ALA A 1 320 ? 11.256 2.196 -28.987 1.00 95.50 320 ALA A CA 1
ATOM 2505 C C . ALA A 1 320 ? 10.489 0.864 -28.876 1.00 95.50 320 ALA A C 1
ATOM 2507 O O . ALA A 1 320 ? 9.261 0.883 -28.777 1.00 95.50 320 ALA A O 1
ATOM 2508 N N . ALA A 1 321 ? 11.182 -0.279 -28.868 1.00 96.62 321 ALA A N 1
ATOM 2509 C CA . ALA A 1 321 ? 10.586 -1.593 -28.632 1.00 96.62 321 ALA A CA 1
ATOM 2510 C C . ALA A 1 321 ? 10.120 -1.780 -27.177 1.00 96.62 321 ALA A C 1
ATOM 2512 O O . ALA A 1 321 ? 9.102 -2.429 -26.960 1.00 96.62 321 ALA A O 1
ATOM 2513 N N . PHE A 1 322 ? 10.771 -1.147 -26.196 1.00 97.38 322 PHE A N 1
ATOM 2514 C CA . PHE A 1 322 ? 10.308 -1.059 -24.797 1.00 97.38 322 PHE A CA 1
ATOM 2515 C C . PHE A 1 322 ? 9.216 0.007 -24.557 1.00 97.38 322 PHE A C 1
ATOM 2517 O O . PHE A 1 322 ? 8.759 0.194 -23.428 1.00 97.38 322 PHE A O 1
ATOM 2524 N N . GLY A 1 323 ? 8.788 0.721 -25.604 1.00 95.75 323 GLY A N 1
ATOM 2525 C CA . GLY A 1 323 ? 7.762 1.763 -25.507 1.00 95.75 323 GLY A CA 1
ATOM 2526 C C . GLY A 1 323 ? 8.288 3.130 -25.061 1.00 95.75 323 GLY A C 1
ATOM 2527 O O . GLY A 1 323 ? 7.495 3.978 -24.657 1.00 95.75 323 GLY A O 1
ATOM 2528 N N . TRP A 1 324 ? 9.602 3.375 -25.113 1.00 97.25 324 TRP A N 1
ATOM 2529 C CA . TRP A 1 324 ? 10.153 4.712 -24.878 1.00 97.25 324 TRP A CA 1
ATOM 2530 C C . TRP A 1 324 ? 9.752 5.668 -25.997 1.00 97.25 324 TRP A C 1
ATOM 2532 O O . TRP A 1 324 ? 9.881 5.358 -27.184 1.00 97.25 324 TRP A O 1
ATOM 2542 N N . THR A 1 325 ? 9.325 6.866 -25.613 1.00 94.12 325 THR A N 1
ATOM 2543 C CA . THR A 1 325 ? 8.963 7.930 -26.547 1.00 94.12 325 THR A CA 1
ATOM 2544 C C . THR A 1 325 ? 10.028 9.025 -26.586 1.00 94.12 325 THR A C 1
ATOM 2546 O O . THR A 1 325 ? 10.848 9.181 -25.679 1.00 94.12 325 THR A O 1
ATOM 2549 N N . HIS A 1 326 ? 9.978 9.874 -27.616 1.00 93.25 326 HIS A N 1
ATOM 2550 C CA . HIS A 1 326 ? 10.817 11.075 -27.674 1.00 93.25 326 HIS A CA 1
ATOM 2551 C C . HIS A 1 326 ? 10.591 12.007 -26.465 1.00 93.25 326 HIS A C 1
ATOM 2553 O O . HIS A 1 326 ? 11.509 12.712 -26.031 1.00 93.25 326 HIS A O 1
ATOM 2559 N N . TYR A 1 327 ? 9.378 12.013 -25.903 1.00 92.12 327 TYR A N 1
ATOM 2560 C CA . TYR A 1 327 ? 9.058 12.785 -24.707 1.00 92.12 327 TYR A CA 1
ATOM 2561 C C . TYR A 1 327 ? 9.860 12.291 -23.495 1.00 92.12 327 TYR A C 1
ATOM 2563 O O . TYR A 1 327 ? 10.510 13.105 -22.835 1.00 92.12 327 TYR A O 1
ATOM 2571 N N . ASP A 1 328 ? 9.919 10.974 -23.273 1.00 95.94 328 ASP A N 1
ATOM 2572 C CA . ASP A 1 328 ? 10.697 10.370 -22.182 1.00 95.94 328 ASP A CA 1
ATOM 2573 C C . ASP A 1 328 ? 12.186 10.723 -22.294 1.00 95.94 328 ASP A C 1
ATOM 2575 O O . ASP A 1 328 ? 12.790 11.211 -21.334 1.00 95.94 328 ASP A O 1
ATOM 2579 N N . LEU A 1 329 ? 12.761 10.578 -23.494 1.00 97.00 329 LEU A N 1
ATOM 2580 C CA . LEU A 1 329 ? 14.161 10.924 -23.771 1.00 97.00 329 LEU A CA 1
ATOM 2581 C C . LEU A 1 329 ? 14.438 12.414 -23.540 1.00 97.00 329 LEU A C 1
ATOM 2583 O O . LEU A 1 329 ? 15.458 12.787 -22.956 1.00 97.00 329 LEU A O 1
ATOM 2587 N N . THR A 1 330 ? 13.511 13.284 -23.947 1.00 95.69 330 THR A N 1
ATOM 2588 C CA . THR A 1 330 ? 13.629 14.733 -23.736 1.00 95.69 330 THR A CA 1
ATOM 2589 C C . THR A 1 330 ? 13.610 15.083 -22.251 1.00 95.69 330 THR A C 1
ATOM 2591 O O . THR A 1 330 ? 14.401 15.925 -21.812 1.00 95.69 330 THR A O 1
ATOM 2594 N N . ILE A 1 331 ? 12.733 14.445 -21.468 1.00 95.81 331 ILE A N 1
ATOM 2595 C CA . ILE A 1 331 ? 12.713 14.630 -20.017 1.00 95.81 331 ILE A CA 1
ATOM 2596 C C . ILE A 1 331 ? 14.037 14.164 -19.421 1.00 95.81 331 ILE A C 1
ATOM 2598 O O . ILE A 1 331 ? 14.653 14.930 -18.681 1.00 95.81 331 ILE A O 1
ATOM 2602 N N . ARG A 1 332 ? 14.500 12.952 -19.755 1.00 96.75 332 ARG A N 1
ATOM 2603 C CA . ARG A 1 332 ? 15.757 12.414 -19.214 1.00 96.75 332 ARG A CA 1
ATOM 2604 C C . ARG A 1 332 ? 16.938 13.318 -19.528 1.00 96.75 332 ARG A C 1
ATOM 2606 O O . ARG A 1 332 ? 17.668 13.678 -18.612 1.00 96.75 332 ARG A O 1
ATOM 2613 N N . LYS A 1 333 ? 17.055 13.808 -20.764 1.00 97.19 333 LYS A N 1
ATOM 2614 C CA . LYS A 1 333 ? 18.075 14.793 -21.143 1.00 97.19 333 LYS A CA 1
ATOM 2615 C C . LYS A 1 333 ? 18.025 16.042 -20.265 1.00 97.19 333 LYS A C 1
ATOM 2617 O O . LYS A 1 333 ? 19.042 16.426 -19.690 1.00 97.19 333 LYS A O 1
ATOM 2622 N N . LYS A 1 334 ? 16.855 16.676 -20.136 1.00 97.19 334 LYS A N 1
ATOM 2623 C CA . LYS A 1 334 ? 16.697 17.914 -19.353 1.00 97.19 334 LYS A CA 1
ATOM 2624 C C . LYS A 1 334 ? 16.995 17.704 -17.868 1.00 97.19 334 LYS A C 1
ATOM 2626 O O . LYS A 1 334 ? 17.698 18.522 -17.280 1.00 97.19 334 LYS A O 1
ATOM 2631 N N . VAL A 1 335 ? 16.511 16.610 -17.280 1.00 97.81 335 VAL A N 1
ATOM 2632 C CA . VAL A 1 335 ? 16.748 16.273 -15.868 1.00 97.81 335 VAL A CA 1
ATOM 2633 C C . VAL A 1 335 ? 18.224 15.972 -15.628 1.00 97.81 335 VAL A C 1
ATOM 2635 O O . VAL A 1 335 ? 18.824 16.578 -14.743 1.00 97.81 335 VAL A O 1
ATOM 2638 N N . SER A 1 336 ? 18.839 15.124 -16.457 1.00 97.69 336 SER A N 1
ATOM 2639 C CA . SER A 1 336 ? 20.271 14.821 -16.378 1.00 97.69 336 SER A CA 1
ATOM 2640 C C . SER A 1 336 ? 21.120 16.088 -16.456 1.00 97.69 336 SER A C 1
ATOM 2642 O O . SER A 1 336 ? 22.087 16.227 -15.708 1.00 97.69 336 SER A O 1
ATOM 2644 N N . GLN A 1 337 ? 20.742 17.040 -17.317 1.00 96.06 337 GLN A N 1
ATOM 2645 C CA . GLN A 1 337 ? 21.500 18.271 -17.521 1.00 96.06 337 GLN A CA 1
ATOM 2646 C C . GLN A 1 337 ? 21.273 19.335 -16.436 1.00 96.06 337 GLN A C 1
ATOM 2648 O O . GLN A 1 337 ? 22.228 19.994 -16.019 1.00 96.06 337 GLN A O 1
ATOM 2653 N N . GLY A 1 338 ? 20.024 19.530 -16.015 1.00 94.00 338 GLY A N 1
ATOM 2654 C CA . GLY A 1 338 ? 19.610 20.666 -15.191 1.00 94.00 338 GLY A CA 1
ATOM 2655 C C . GLY A 1 338 ? 19.282 20.344 -13.734 1.00 94.00 338 GLY A C 1
ATOM 2656 O O . GLY A 1 338 ? 19.138 21.280 -12.953 1.00 94.00 338 GLY A O 1
ATOM 2657 N N . GLY A 1 339 ? 19.124 19.069 -13.363 1.00 94.06 339 GLY A N 1
ATOM 2658 C CA . GLY A 1 339 ? 18.784 18.660 -11.992 1.00 94.06 339 GLY A CA 1
ATOM 2659 C C . GLY A 1 339 ? 17.429 19.170 -11.494 1.00 94.06 339 GLY A C 1
ATOM 2660 O O . GLY A 1 339 ? 17.216 19.288 -10.291 1.00 94.06 339 GLY A O 1
ATOM 2661 N N . ARG A 1 340 ? 16.519 19.527 -12.407 1.00 92.44 340 ARG A N 1
ATOM 2662 C CA . ARG A 1 340 ? 15.202 20.095 -12.091 1.00 92.44 340 ARG A CA 1
ATOM 2663 C C . ARG A 1 340 ? 14.104 19.359 -12.844 1.00 92.44 340 ARG A C 1
ATOM 2665 O O . ARG A 1 340 ? 14.327 18.868 -13.951 1.00 92.44 340 ARG A O 1
ATOM 2672 N N . GLU A 1 341 ? 12.921 19.316 -12.237 1.00 89.12 341 GLU A N 1
ATOM 2673 C CA . GLU A 1 341 ? 11.701 18.822 -12.877 1.00 89.12 341 GLU A CA 1
ATOM 2674 C C . GLU A 1 341 ? 11.431 19.594 -14.176 1.00 89.12 341 GLU A C 1
ATOM 2676 O O . GLU A 1 341 ? 11.649 20.806 -14.266 1.00 89.12 341 GLU A O 1
ATOM 2681 N N . VAL A 1 342 ? 10.951 18.881 -15.194 1.00 91.62 342 VAL A N 1
ATOM 2682 C CA . VAL A 1 342 ? 10.563 19.493 -16.463 1.00 91.62 342 VAL A CA 1
ATOM 2683 C C . VAL A 1 342 ? 9.150 20.040 -16.327 1.00 91.62 342 VAL A C 1
ATOM 2685 O O . VAL A 1 342 ? 8.185 19.285 -16.325 1.00 91.62 342 VAL A O 1
ATOM 2688 N N . ILE A 1 343 ? 9.040 21.362 -16.249 1.00 89.06 343 ILE A N 1
ATOM 2689 C CA . ILE A 1 343 ? 7.756 22.062 -16.229 1.00 89.06 343 ILE A CA 1
ATOM 2690 C C . ILE A 1 343 ? 7.346 22.386 -17.670 1.00 89.06 343 ILE A C 1
ATOM 2692 O O . ILE A 1 343 ? 8.152 22.884 -18.461 1.00 89.06 343 ILE A O 1
ATOM 2696 N N . GLY A 1 344 ? 6.092 22.087 -18.003 1.00 86.94 344 GLY A N 1
ATOM 2697 C CA . GLY A 1 344 ? 5.440 22.465 -19.257 1.00 86.94 344 GLY A CA 1
ATOM 2698 C C . GLY A 1 344 ? 4.205 23.331 -19.008 1.00 86.94 344 GLY A C 1
ATOM 2699 O O . GLY A 1 344 ? 3.770 23.496 -17.871 1.00 86.94 344 GLY A O 1
ATOM 2700 N N . SER A 1 345 ? 3.642 23.884 -20.078 1.00 87.25 345 SER A N 1
ATOM 2701 C CA . SER A 1 345 ? 2.366 24.607 -20.072 1.00 87.25 345 SER A CA 1
ATOM 2702 C C . SER A 1 345 ? 1.454 24.073 -21.181 1.00 87.25 345 SER A C 1
ATOM 2704 O O . SER A 1 345 ? 1.896 23.269 -22.002 1.00 87.25 345 SER A O 1
ATOM 2706 N N . MET A 1 346 ? 0.200 24.543 -21.209 1.00 92.25 346 MET A N 1
ATOM 2707 C CA . MET A 1 346 ? -0.903 24.021 -22.036 1.00 92.25 346 MET A CA 1
ATOM 2708 C C . MET A 1 346 ? -1.405 22.639 -21.588 1.00 92.25 346 MET A C 1
ATOM 2710 O O . MET A 1 346 ? -0.781 21.954 -20.781 1.00 92.25 346 MET A O 1
ATOM 2714 N N . GLY A 1 347 ? -2.583 22.252 -22.082 1.00 86.06 347 GLY A N 1
ATOM 2715 C CA . GLY A 1 347 ? -3.135 20.916 -21.859 1.00 86.06 347 GLY A CA 1
ATOM 2716 C C 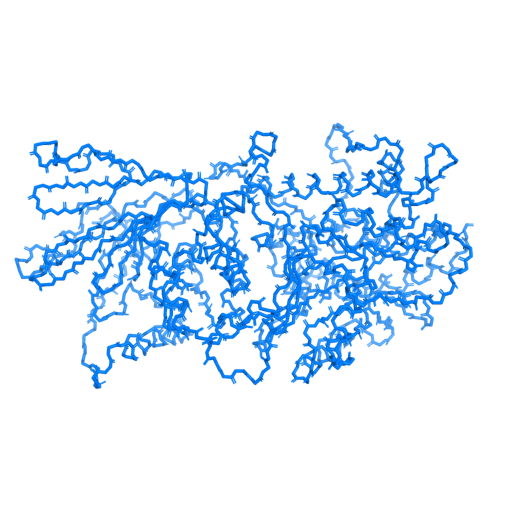. GLY A 1 347 ? -2.454 19.857 -22.728 1.00 86.06 347 GLY A C 1
ATOM 2717 O O . GLY A 1 347 ? -1.838 20.172 -23.746 1.00 86.06 347 GLY A O 1
ATOM 2718 N N . HIS A 1 348 ? -2.603 18.587 -22.350 1.00 86.56 348 HIS A N 1
ATOM 2719 C CA . HIS A 1 348 ? -2.209 17.470 -23.204 1.00 86.56 348 HIS A CA 1
ATOM 2720 C C . HIS A 1 348 ? -3.117 17.419 -24.442 1.00 86.56 348 HIS A C 1
ATOM 2722 O O . HIS A 1 348 ? -4.312 17.163 -24.324 1.00 86.56 348 HIS A O 1
ATOM 2728 N N . THR A 1 349 ? -2.551 17.678 -25.622 1.00 87.94 349 THR A N 1
ATOM 2729 C CA . THR A 1 349 ? -3.263 17.651 -26.915 1.00 87.94 349 THR A CA 1
ATOM 2730 C C . THR A 1 349 ? -3.025 16.366 -27.709 1.00 87.94 349 THR A C 1
ATOM 2732 O O . THR A 1 349 ? -3.522 16.234 -28.826 1.00 87.94 349 THR A O 1
ATOM 2735 N N . GLY A 1 350 ? -2.250 15.429 -27.155 1.00 87.12 350 GLY A N 1
ATOM 2736 C CA . GLY A 1 350 ? -2.028 14.121 -27.756 1.00 87.12 350 GLY A CA 1
ATOM 2737 C C . GLY A 1 350 ? -3.277 13.232 -27.680 1.00 87.12 350 GLY A C 1
ATOM 2738 O O . GLY A 1 350 ? -4.135 13.434 -26.815 1.00 87.12 350 GLY A O 1
ATOM 2739 N N . PRO A 1 351 ? -3.405 12.251 -28.586 1.00 91.50 351 PRO A N 1
ATOM 2740 C CA . PRO A 1 351 ? -4.449 11.238 -28.493 1.00 91.50 351 PRO A CA 1
ATOM 2741 C C . PRO A 1 351 ? -4.215 10.317 -27.285 1.00 91.50 351 PRO A C 1
ATOM 2743 O O . PRO A 1 351 ? -3.080 10.084 -26.869 1.00 91.50 351 PRO A O 1
ATOM 2746 N N . LEU A 1 352 ? -5.296 9.754 -26.739 1.00 92.56 352 LEU A N 1
ATOM 2747 C CA . LEU A 1 352 ? -5.198 8.715 -25.709 1.00 92.56 352 LEU A CA 1
ATOM 2748 C C . LEU A 1 352 ? -4.547 7.449 -26.285 1.00 92.56 352 LEU A C 1
ATOM 2750 O O . LEU A 1 352 ? -4.740 7.141 -27.461 1.00 92.56 352 LEU A O 1
ATOM 2754 N N . ALA A 1 353 ? -3.861 6.676 -25.437 1.00 92.94 353 ALA A N 1
ATOM 2755 C CA . ALA A 1 353 ? -3.183 5.434 -25.826 1.00 92.94 353 ALA A CA 1
ATOM 2756 C C . ALA A 1 353 ? -4.098 4.468 -26.603 1.00 92.94 353 ALA A C 1
ATOM 2758 O O . ALA A 1 353 ? -3.695 3.915 -27.623 1.00 92.94 353 ALA A O 1
ATOM 2759 N N . ALA A 1 354 ? -5.364 4.357 -26.186 1.00 91.19 354 ALA A N 1
ATOM 2760 C CA . ALA A 1 354 ? -6.372 3.515 -26.832 1.00 91.19 354 ALA A CA 1
ATOM 2761 C C . ALA A 1 354 ? -6.689 3.889 -28.296 1.00 91.19 354 ALA A C 1
ATOM 2763 O O . ALA A 1 354 ? -7.274 3.081 -29.014 1.00 91.19 354 ALA A O 1
ATOM 2764 N N . PHE A 1 355 ? -6.329 5.096 -28.747 1.00 91.12 355 PHE A N 1
ATOM 2765 C CA . PHE A 1 355 ? -6.551 5.555 -30.121 1.00 91.12 355 PHE A CA 1
ATOM 2766 C C . PHE A 1 355 ? -5.321 5.438 -31.023 1.00 91.12 355 PHE A C 1
ATOM 2768 O O . PHE A 1 355 ? -5.456 5.683 -32.218 1.00 91.12 355 PHE A O 1
ATOM 2775 N N . VAL A 1 356 ? -4.151 5.077 -30.484 1.00 91.56 356 VAL A N 1
ATOM 2776 C CA . VAL A 1 356 ? -2.896 4.975 -31.253 1.00 91.56 356 VAL A CA 1
ATOM 2777 C C . VAL A 1 356 ? -2.179 3.653 -30.951 1.00 91.56 356 VAL A C 1
ATOM 2779 O O . VAL A 1 356 ? -1.072 3.649 -30.404 1.00 91.56 356 VAL A O 1
ATOM 2782 N N . PRO A 1 357 ? -2.801 2.501 -31.256 1.00 89.75 357 PRO A N 1
ATOM 2783 C CA . PRO A 1 357 ? -2.193 1.193 -31.013 1.00 89.75 357 PRO A CA 1
ATOM 2784 C C . PRO A 1 357 ? -0.866 0.995 -31.767 1.00 89.75 357 PRO A C 1
ATOM 2786 O O . PRO A 1 357 ? 0.017 0.298 -31.277 1.00 89.75 357 PRO A O 1
ATOM 2789 N N . GLU A 1 358 ? -0.673 1.650 -32.914 1.00 89.19 358 GLU A N 1
ATOM 2790 C CA . GLU A 1 358 ? 0.567 1.620 -33.698 1.00 89.19 358 GLU A CA 1
ATOM 2791 C C . GLU A 1 358 ? 1.775 2.231 -32.968 1.00 89.19 358 GLU A C 1
ATOM 2793 O O . GLU A 1 358 ? 2.923 1.938 -33.309 1.00 89.19 358 GLU A O 1
ATOM 2798 N N . ALA A 1 359 ? 1.539 3.055 -31.938 1.00 90.12 359 ALA A N 1
ATOM 2799 C CA . ALA A 1 359 ? 2.601 3.571 -31.080 1.00 90.12 359 ALA A CA 1
ATOM 2800 C C . ALA A 1 359 ? 3.152 2.505 -30.118 1.00 90.12 359 ALA A C 1
ATOM 2802 O O . ALA A 1 359 ? 4.195 2.736 -29.508 1.00 90.12 359 ALA A O 1
ATOM 2803 N N . LEU A 1 360 ? 2.486 1.346 -30.008 1.00 94.56 360 LEU A N 1
ATOM 2804 C CA . LEU A 1 360 ? 2.794 0.278 -29.055 1.00 94.56 360 LEU A CA 1
ATOM 2805 C C . LEU A 1 360 ? 2.874 0.826 -27.614 1.00 94.56 360 LEU A C 1
ATOM 2807 O O . LEU A 1 360 ? 3.927 0.732 -26.974 1.00 94.56 360 LEU A O 1
ATOM 2811 N N . PRO A 1 361 ? 1.795 1.447 -27.096 1.00 95.12 361 PRO A N 1
ATOM 2812 C CA . PRO A 1 361 ? 1.771 1.962 -25.729 1.00 95.12 361 PRO A CA 1
ATOM 2813 C C . PRO A 1 361 ? 1.941 0.836 -24.699 1.00 95.12 361 PRO A C 1
ATOM 2815 O O . PRO A 1 361 ? 1.483 -0.291 -24.912 1.00 95.12 361 PRO A O 1
ATOM 2818 N N . ASN A 1 362 ? 2.588 1.149 -23.577 1.00 96.88 362 ASN A N 1
ATOM 2819 C CA . ASN A 1 362 ? 2.631 0.261 -22.412 1.00 96.88 362 ASN A CA 1
ATOM 2820 C C . ASN A 1 362 ? 1.314 0.385 -21.633 1.00 96.88 362 ASN A C 1
ATOM 2822 O O . ASN A 1 362 ? 0.592 1.374 -21.781 1.00 96.88 362 ASN A O 1
ATOM 2826 N N . ILE A 1 363 ? 0.991 -0.582 -20.771 1.00 97.19 363 ILE A N 1
ATOM 2827 C CA . ILE A 1 363 ? -0.271 -0.556 -20.006 1.00 97.19 363 ILE A CA 1
ATOM 2828 C C . ILE A 1 363 ? -0.384 0.715 -19.152 1.00 97.19 363 ILE A C 1
ATOM 2830 O O . ILE A 1 363 ? -1.468 1.290 -19.049 1.00 97.19 363 ILE A O 1
ATOM 2834 N N . ALA A 1 364 ? 0.732 1.201 -18.604 1.00 96.81 364 ALA A N 1
ATOM 2835 C CA . ALA A 1 364 ? 0.771 2.446 -17.839 1.00 96.81 364 ALA A CA 1
ATOM 2836 C C . ALA A 1 364 ? 0.230 3.654 -18.633 1.00 96.81 364 ALA A C 1
ATOM 2838 O O . ALA A 1 364 ? -0.432 4.514 -18.064 1.00 96.81 364 ALA A O 1
ATOM 2839 N N . ASP A 1 365 ? 0.384 3.691 -19.963 1.00 96.12 365 ASP A N 1
ATOM 2840 C CA . ASP A 1 365 ? -0.100 4.806 -20.793 1.00 96.12 365 ASP A CA 1
ATOM 2841 C C . ASP A 1 365 ? -1.644 4.894 -20.839 1.00 96.12 365 ASP A C 1
ATOM 2843 O O . ASP A 1 365 ? -2.214 5.967 -21.091 1.00 96.12 365 ASP A O 1
ATOM 2847 N N . TYR A 1 366 ? -2.332 3.786 -20.539 1.00 96.25 366 TYR A N 1
ATOM 2848 C CA . TYR A 1 366 ? -3.790 3.714 -20.385 1.00 96.25 366 TYR A CA 1
ATOM 2849 C C . TYR A 1 366 ? -4.249 4.175 -18.998 1.00 96.25 366 TYR A C 1
ATOM 2851 O O . TYR A 1 366 ? -5.417 4.538 -18.840 1.00 96.25 366 TYR A O 1
ATOM 2859 N N . GLY A 1 367 ? -3.346 4.181 -18.013 1.00 95.44 367 GLY A N 1
ATOM 2860 C CA . GLY A 1 367 ? -3.574 4.654 -16.654 1.00 95.44 367 GLY A CA 1
ATOM 2861 C C . GLY A 1 367 ? -3.574 6.179 -16.557 1.00 95.44 367 GLY A C 1
ATOM 2862 O O . GLY A 1 367 ? -2.844 6.883 -17.260 1.00 95.44 367 GLY A O 1
ATOM 2863 N N . LYS A 1 368 ? -4.433 6.714 -15.693 1.00 94.50 368 LYS A N 1
ATOM 2864 C CA . LYS A 1 368 ? -4.507 8.128 -15.315 1.00 94.50 368 LYS A CA 1
ATOM 2865 C C . LYS A 1 368 ? -4.596 8.201 -13.799 1.00 94.50 368 LYS A C 1
ATOM 2867 O O . LYS A 1 368 ? -5.442 7.537 -13.207 1.00 94.50 368 LYS A O 1
ATOM 2872 N N . GLU A 1 369 ? -3.703 8.967 -13.185 1.00 91.94 369 GLU A N 1
ATOM 2873 C CA . GLU A 1 369 ? -3.673 9.165 -11.734 1.00 91.94 369 GLU A CA 1
ATOM 2874 C C . GLU A 1 369 ? -4.950 9.870 -11.269 1.00 91.94 369 GLU A C 1
ATOM 2876 O O . GLU A 1 369 ? -5.411 10.827 -11.899 1.00 91.94 369 GLU A O 1
ATOM 2881 N N . ASN A 1 370 ? -5.521 9.394 -10.164 1.00 89.12 370 ASN A N 1
ATOM 2882 C CA . ASN A 1 370 ? -6.602 10.110 -9.502 1.00 89.12 370 ASN A CA 1
ATOM 2883 C C . ASN A 1 370 ? -6.006 11.229 -8.642 1.00 89.12 370 ASN A C 1
ATOM 2885 O O . ASN A 1 370 ? -4.902 11.104 -8.116 1.00 89.12 370 ASN A O 1
ATOM 2889 N N . VAL A 1 371 ? -6.764 12.310 -8.479 1.00 84.62 371 VAL A N 1
ATOM 2890 C CA . VAL A 1 371 ? -6.410 13.448 -7.623 1.00 84.62 371 VAL A CA 1
ATOM 2891 C C . VAL A 1 371 ? -7.570 13.697 -6.668 1.00 84.62 371 VAL A C 1
ATOM 2893 O O . VAL A 1 371 ? -8.731 13.557 -7.062 1.00 84.62 371 VAL A O 1
ATOM 2896 N N . ALA A 1 372 ? -7.276 14.056 -5.417 1.00 77.25 372 ALA A N 1
ATOM 2897 C CA . ALA A 1 372 ? -8.309 14.379 -4.444 1.00 77.25 372 ALA A CA 1
ATOM 2898 C C . ALA A 1 372 ? -9.035 15.671 -4.850 1.00 77.25 372 ALA A C 1
ATOM 2900 O O . ALA A 1 372 ? -8.412 16.684 -5.174 1.00 77.25 372 ALA A O 1
ATOM 2901 N N . VAL A 1 373 ? -10.369 15.643 -4.830 1.00 69.75 373 VAL A N 1
ATOM 2902 C CA . VAL A 1 373 ? -11.213 16.792 -5.177 1.00 69.75 373 VAL A CA 1
ATOM 2903 C C . VAL A 1 373 ? -12.295 16.950 -4.113 1.00 69.75 373 VAL A C 1
ATOM 2905 O O . VAL A 1 373 ? -13.057 16.020 -3.868 1.00 69.75 373 VAL A O 1
ATOM 2908 N N . VAL A 1 374 ? -12.384 18.142 -3.512 1.00 64.00 374 VAL A N 1
ATOM 2909 C CA . VAL A 1 374 ? -13.404 18.583 -2.534 1.00 64.00 374 VAL A CA 1
ATOM 2910 C C . VAL A 1 374 ? -13.411 17.847 -1.186 1.00 64.00 374 VAL A C 1
ATOM 2912 O O . VAL A 1 374 ? -13.505 18.519 -0.162 1.00 64.00 374 VAL A O 1
ATOM 2915 N N . THR A 1 375 ? -13.343 16.515 -1.140 1.00 57.00 375 THR A N 1
ATOM 2916 C CA . THR A 1 375 ? -13.605 15.766 0.103 1.00 57.00 375 THR A CA 1
ATOM 2917 C C . THR A 1 375 ? -12.401 15.627 1.021 1.00 57.00 375 THR A C 1
ATOM 2919 O O . THR A 1 375 ? -12.587 15.628 2.238 1.00 57.00 375 THR A O 1
ATOM 2922 N N . ASN A 1 376 ? -11.185 15.643 0.464 1.00 67.88 376 ASN A N 1
ATOM 2923 C CA . ASN A 1 376 ? -9.935 15.523 1.216 1.00 67.88 376 ASN A CA 1
ATOM 2924 C C . ASN A 1 376 ? -8.946 16.628 0.834 1.00 67.88 376 ASN A C 1
ATOM 2926 O O . ASN A 1 376 ? -8.807 16.926 -0.357 1.00 67.88 376 ASN A O 1
ATOM 2930 N N . PRO A 1 377 ? -8.245 17.232 1.810 1.00 68.31 377 PRO A N 1
ATOM 2931 C CA . PRO A 1 377 ? -7.186 18.181 1.515 1.00 68.31 377 PRO A CA 1
ATOM 2932 C C . PRO A 1 377 ? -5.974 17.448 0.923 1.00 68.31 377 PRO A C 1
ATOM 2934 O O . PRO A 1 377 ? -5.515 16.441 1.463 1.00 68.31 377 PRO A O 1
ATOM 2937 N N . ALA A 1 378 ? -5.445 17.970 -0.184 1.00 76.62 378 ALA A N 1
ATOM 2938 C CA . ALA A 1 378 ? -4.088 17.641 -0.604 1.00 76.62 378 ALA A CA 1
ATOM 2939 C C . ALA A 1 378 ? -3.097 18.211 0.422 1.00 76.62 378 ALA A C 1
ATOM 2941 O O . ALA A 1 378 ? -3.347 19.268 1.005 1.00 76.62 378 ALA A O 1
ATOM 2942 N N . ILE A 1 379 ? -1.975 17.524 0.623 1.00 78.12 379 ILE A N 1
ATOM 2943 C CA . ILE A 1 379 ? -0.938 17.962 1.563 1.00 78.12 379 ILE A CA 1
ATOM 2944 C C . ILE A 1 379 ? 0.054 18.872 0.829 1.00 78.12 379 ILE A C 1
ATOM 2946 O O . ILE A 1 379 ? 0.449 18.593 -0.311 1.00 78.12 379 ILE A O 1
ATOM 2950 N N . ASP A 1 380 ? 0.478 19.959 1.475 1.00 78.69 380 ASP A N 1
ATOM 2951 C CA . ASP A 1 380 ? 1.512 20.842 0.935 1.00 78.69 380 ASP A CA 1
ATOM 2952 C C . ASP A 1 380 ? 2.904 20.245 1.180 1.00 78.69 380 ASP A C 1
ATOM 2954 O O . ASP A 1 380 ? 3.526 20.440 2.221 1.00 78.69 380 ASP A O 1
ATOM 2958 N N . ARG A 1 381 ? 3.425 19.543 0.172 1.00 80.50 381 ARG A N 1
ATOM 2959 C CA . ARG A 1 381 ? 4.765 18.937 0.199 1.00 80.50 381 ARG A CA 1
ATOM 2960 C C . ARG A 1 381 ? 5.893 19.942 0.475 1.00 80.50 381 ARG A C 1
ATOM 2962 O O . ARG A 1 381 ? 6.958 19.543 0.931 1.00 80.50 381 ARG A O 1
ATOM 2969 N N . GLU A 1 382 ? 5.736 21.224 0.138 1.00 75.12 382 GLU A N 1
ATOM 2970 C CA . GLU A 1 382 ? 6.787 22.220 0.388 1.00 75.12 382 GLU A CA 1
ATOM 2971 C C . GLU A 1 382 ? 6.812 22.688 1.842 1.00 75.12 382 GLU A C 1
ATOM 2973 O O . GLU A 1 382 ? 7.893 22.972 2.355 1.00 75.12 382 GLU A O 1
ATOM 2978 N N . ARG A 1 383 ? 5.653 22.749 2.503 1.00 77.75 383 ARG A N 1
ATOM 2979 C CA . ARG A 1 383 ? 5.529 23.226 3.891 1.00 77.75 383 ARG A CA 1
ATOM 2980 C C . ARG A 1 383 ? 5.544 22.111 4.928 1.00 77.75 383 ARG A C 1
ATOM 2982 O O . ARG A 1 383 ? 5.949 22.354 6.056 1.00 77.75 383 ARG A O 1
ATOM 2989 N N . GLU A 1 384 ? 5.135 20.911 4.537 1.00 79.00 384 GLU A N 1
ATOM 2990 C CA . GLU A 1 384 ? 4.937 19.754 5.416 1.00 79.00 384 GLU A CA 1
ATOM 2991 C C . GLU A 1 384 ? 5.846 18.581 5.016 1.00 79.00 384 GLU A C 1
ATOM 2993 O O . GLU A 1 384 ? 5.492 17.416 5.173 1.00 79.00 384 GLU A O 1
ATOM 2998 N N . ALA A 1 385 ? 7.026 18.878 4.460 1.00 77.88 385 ALA A N 1
ATOM 2999 C CA . ALA A 1 385 ? 7.958 17.869 3.951 1.00 77.88 385 ALA A CA 1
ATOM 3000 C C . ALA A 1 385 ? 8.337 16.809 5.005 1.00 77.88 385 ALA A C 1
ATOM 3002 O O . ALA A 1 385 ? 8.505 15.644 4.659 1.00 77.88 385 ALA A O 1
ATOM 3003 N N . GLU A 1 386 ? 8.415 17.200 6.281 1.00 81.50 386 GLU A N 1
ATOM 3004 C CA . GLU A 1 386 ? 8.744 16.322 7.414 1.00 81.50 386 GLU A CA 1
ATOM 3005 C C . GLU A 1 386 ? 7.689 15.236 7.673 1.00 81.50 386 GLU A C 1
ATOM 3007 O O . GLU A 1 386 ? 7.975 14.248 8.347 1.00 81.50 386 GLU A O 1
ATOM 3012 N N . HIS A 1 387 ? 6.478 15.388 7.132 1.00 83.31 387 HIS A N 1
ATOM 3013 C CA . HIS A 1 387 ? 5.414 14.393 7.245 1.00 83.31 387 HIS A CA 1
ATOM 3014 C C . HIS A 1 387 ? 5.552 13.268 6.208 1.00 83.31 387 HIS A C 1
ATOM 3016 O O . HIS A 1 387 ? 4.951 12.206 6.376 1.00 83.31 387 HIS A O 1
ATOM 3022 N N . PHE A 1 388 ? 6.316 13.485 5.130 1.00 89.38 388 PHE A N 1
ATOM 3023 C CA . PHE A 1 388 ? 6.403 12.538 4.024 1.00 89.38 388 PHE A CA 1
ATOM 3024 C C . PHE A 1 388 ? 7.464 11.466 4.252 1.00 89.38 388 PHE A C 1
ATOM 3026 O O . PHE A 1 388 ? 8.611 11.754 4.585 1.00 89.38 388 PHE A O 1
ATOM 3033 N N . SER A 1 389 ? 7.103 10.222 3.952 1.00 94.31 389 SER A N 1
ATOM 3034 C CA . SER A 1 389 ? 8.040 9.107 3.859 1.00 94.31 389 SER A CA 1
ATOM 3035 C C . SER A 1 389 ? 7.828 8.351 2.556 1.00 94.31 389 SER A C 1
ATOM 3037 O O . SER A 1 389 ? 6.747 7.821 2.286 1.00 94.31 389 SER A O 1
ATOM 3039 N N . THR A 1 390 ? 8.882 8.264 1.746 1.00 96.06 390 THR A N 1
ATOM 3040 C CA . THR A 1 390 ? 8.917 7.392 0.564 1.00 96.06 390 THR A CA 1
ATOM 3041 C C . THR A 1 390 ? 9.391 5.979 0.898 1.00 96.06 390 THR A C 1
ATOM 3043 O O . THR A 1 390 ? 9.632 5.188 -0.013 1.00 96.06 390 THR A O 1
ATOM 3046 N N . ALA A 1 391 ? 9.522 5.647 2.187 1.00 95.94 391 ALA A N 1
ATOM 3047 C CA . ALA A 1 391 ? 10.094 4.385 2.606 1.00 95.94 391 ALA A CA 1
ATOM 3048 C C . ALA A 1 391 ? 9.211 3.187 2.234 1.00 95.94 391 ALA A C 1
ATOM 3050 O O . ALA A 1 391 ? 7.977 3.223 2.275 1.00 95.94 391 ALA A O 1
ATOM 3051 N N . THR A 1 392 ? 9.873 2.088 1.897 1.00 96.12 392 THR A N 1
ATOM 3052 C CA . THR A 1 392 ? 9.260 0.800 1.571 1.00 96.12 392 THR A CA 1
ATOM 3053 C C . THR A 1 392 ? 10.019 -0.311 2.270 1.00 96.12 392 THR A C 1
ATOM 3055 O O . THR A 1 392 ? 11.195 -0.165 2.594 1.00 96.12 392 THR A O 1
ATOM 3058 N N . ILE A 1 393 ? 9.340 -1.429 2.512 1.00 97.00 393 ILE A N 1
ATOM 3059 C CA . ILE A 1 393 ? 9.936 -2.598 3.154 1.00 97.00 393 ILE A CA 1
ATOM 3060 C C . ILE A 1 393 ? 9.866 -3.761 2.175 1.00 97.00 393 ILE A C 1
ATOM 3062 O O . ILE A 1 393 ? 8.776 -4.172 1.775 1.00 97.00 393 ILE A O 1
ATOM 3066 N N . ILE A 1 394 ? 11.033 -4.295 1.837 1.00 96.12 394 ILE A N 1
ATOM 3067 C CA . ILE A 1 394 ? 11.233 -5.433 0.950 1.00 96.12 394 ILE A CA 1
ATOM 3068 C C . ILE A 1 394 ? 11.456 -6.680 1.805 1.00 96.12 394 ILE A C 1
ATOM 3070 O O . ILE A 1 394 ? 12.184 -6.634 2.795 1.00 96.12 394 ILE A O 1
ATOM 3074 N N . GLY A 1 395 ? 10.869 -7.806 1.404 1.00 95.56 395 GLY A N 1
ATOM 3075 C CA . GLY A 1 395 ? 11.040 -9.093 2.072 1.00 95.56 395 GLY A CA 1
ATOM 3076 C C . GLY A 1 395 ? 9.769 -9.588 2.757 1.00 95.56 395 GLY A C 1
ATOM 3077 O O . GLY A 1 395 ? 8.659 -9.110 2.511 1.00 95.56 395 GLY A O 1
ATOM 3078 N N . SER A 1 396 ? 9.949 -10.571 3.630 1.00 95.12 396 SER A N 1
ATOM 3079 C CA . SER A 1 396 ? 8.866 -11.194 4.399 1.00 95.12 396 SER A CA 1
ATOM 3080 C C . SER A 1 396 ? 8.417 -10.335 5.589 1.00 95.12 396 SER A C 1
ATOM 3082 O O . SER A 1 396 ? 9.156 -9.496 6.108 1.00 95.12 396 SER A O 1
ATOM 3084 N N . ARG A 1 397 ? 7.185 -10.559 6.043 1.00 94.62 397 ARG A N 1
ATOM 3085 C CA . ARG A 1 397 ? 6.550 -9.856 7.163 1.00 94.62 397 ARG A CA 1
ATOM 3086 C C . ARG A 1 397 ? 6.539 -10.739 8.413 1.00 94.62 397 ARG A C 1
ATOM 3088 O O . ARG A 1 397 ? 6.445 -11.961 8.287 1.00 94.62 397 ARG A O 1
ATOM 3095 N N . PRO A 1 398 ? 6.560 -10.158 9.622 1.00 92.94 398 PRO A N 1
ATOM 3096 C CA . PRO A 1 398 ? 6.594 -10.940 10.844 1.00 92.94 398 PRO A CA 1
ATOM 3097 C C . PRO A 1 398 ? 5.288 -11.711 11.050 1.00 92.94 398 PRO A C 1
ATOM 3099 O O . PRO A 1 398 ? 4.191 -11.245 10.712 1.00 92.94 398 PRO A O 1
ATOM 3102 N N . ASP A 1 399 ? 5.425 -12.906 11.624 1.00 88.50 399 ASP A N 1
ATOM 3103 C CA . ASP A 1 399 ? 4.311 -13.767 12.008 1.00 88.50 399 ASP A CA 1
ATOM 3104 C C . ASP A 1 399 ? 4.019 -13.649 13.503 1.00 88.50 399 ASP A C 1
ATOM 3106 O O . ASP A 1 399 ? 4.821 -14.094 14.331 1.00 88.50 399 ASP A O 1
ATOM 3110 N N . LEU A 1 400 ? 2.855 -13.085 13.828 1.00 85.88 400 LEU A N 1
ATOM 3111 C CA . LEU A 1 400 ? 2.341 -12.995 15.194 1.00 85.88 400 LEU A CA 1
ATOM 3112 C C . LEU A 1 400 ? 1.626 -14.269 15.658 1.00 85.88 400 LEU A C 1
ATOM 3114 O O . LEU A 1 400 ? 1.548 -14.504 16.859 1.00 85.88 400 LEU A O 1
ATOM 3118 N N . SER A 1 401 ? 1.133 -15.106 14.737 1.00 77.56 401 SER A N 1
ATOM 3119 C CA . SER A 1 401 ? 0.441 -16.355 15.101 1.00 77.56 401 SER A CA 1
ATOM 3120 C C . SER A 1 401 ? 1.397 -17.406 15.667 1.00 77.56 401 SER A C 1
ATOM 3122 O O . SER A 1 401 ? 0.990 -18.341 16.350 1.00 77.56 401 SER A O 1
ATOM 3124 N N . GLY A 1 402 ? 2.682 -17.267 15.343 1.00 72.62 402 GLY A N 1
ATOM 3125 C CA . GLY A 1 402 ? 3.730 -18.202 15.696 1.00 72.62 402 GLY A CA 1
ATOM 3126 C C . GLY A 1 402 ? 3.672 -19.537 14.944 1.00 72.62 402 GLY A C 1
ATOM 3127 O O . GLY A 1 402 ? 4.519 -20.397 15.187 1.00 72.62 402 GLY A O 1
ATOM 3128 N N . SER A 1 403 ? 2.713 -19.703 14.034 1.00 73.56 403 SER A N 1
ATOM 3129 C CA . SER A 1 403 ? 2.494 -20.930 13.266 1.00 73.56 403 SER A CA 1
ATOM 3130 C C . SER A 1 403 ? 3.511 -21.121 12.145 1.00 73.56 403 SER A C 1
ATOM 3132 O O . SER A 1 403 ? 3.745 -22.249 11.711 1.00 73.56 403 SER A O 1
ATOM 3134 N N . LYS A 1 404 ? 4.145 -20.037 11.682 1.00 78.75 404 LYS A N 1
ATOM 3135 C CA . LYS A 1 404 ? 5.087 -20.113 10.571 1.00 78.75 404 LYS A CA 1
ATOM 3136 C C . LYS A 1 404 ? 6.450 -20.605 11.051 1.00 78.75 404 LYS A C 1
ATOM 3138 O O . LYS A 1 404 ? 6.984 -20.063 12.028 1.00 78.75 404 LYS A O 1
ATOM 3143 N N . PRO A 1 405 ? 7.038 -21.597 10.354 1.00 67.88 405 PRO A N 1
ATOM 3144 C CA . PRO A 1 405 ? 8.310 -22.194 10.745 1.00 67.88 405 PRO A CA 1
ATOM 3145 C C . PRO A 1 405 ? 9.500 -21.273 10.465 1.00 67.88 405 PRO A C 1
ATOM 3147 O O . PRO A 1 405 ? 10.585 -21.486 11.000 1.00 67.88 405 PRO A O 1
ATOM 3150 N N . ARG A 1 406 ? 9.316 -20.260 9.611 1.00 78.75 406 ARG A N 1
ATOM 3151 C CA . ARG A 1 406 ? 10.402 -19.443 9.086 1.00 78.75 406 ARG A CA 1
ATOM 3152 C C . ARG A 1 406 ? 10.495 -18.095 9.783 1.00 78.75 406 ARG A C 1
ATOM 3154 O O . ARG A 1 406 ? 9.485 -17.426 9.991 1.00 78.75 406 ARG A O 1
ATOM 3161 N N . ALA A 1 407 ? 11.720 -17.711 10.132 1.00 84.88 407 ALA A N 1
ATOM 3162 C CA . ALA A 1 407 ? 11.993 -16.376 10.636 1.00 84.88 407 ALA A CA 1
ATOM 3163 C C . ALA A 1 407 ? 11.809 -15.356 9.502 1.00 84.88 407 ALA A C 1
ATOM 3165 O O . ALA A 1 407 ? 12.253 -15.620 8.379 1.00 84.88 407 ALA A O 1
ATOM 3166 N N . PRO A 1 408 ? 11.158 -14.217 9.775 1.00 92.31 408 PRO A N 1
ATOM 3167 C CA . PRO A 1 408 ? 11.038 -13.160 8.796 1.00 92.31 408 PRO A CA 1
ATOM 3168 C C . PRO A 1 408 ? 12.407 -12.499 8.580 1.00 92.31 408 PRO A C 1
ATOM 3170 O O . PRO A 1 408 ? 13.228 -12.443 9.489 1.00 92.31 408 PRO A O 1
ATOM 3173 N N . LEU A 1 409 ? 12.636 -11.999 7.375 1.00 93.94 409 LEU A N 1
ATOM 3174 C CA . LEU A 1 409 ? 13.767 -11.176 6.962 1.00 93.94 409 LEU A CA 1
ATOM 3175 C C . LEU A 1 409 ? 13.240 -10.038 6.091 1.00 93.94 409 LEU A C 1
ATOM 3177 O O . LEU A 1 409 ? 12.484 -10.294 5.143 1.00 93.94 409 LEU A O 1
ATOM 3181 N N . ALA A 1 410 ? 13.647 -8.810 6.401 1.00 95.56 410 ALA A N 1
ATOM 3182 C CA . ALA A 1 410 ? 13.251 -7.637 5.641 1.00 95.56 410 ALA A CA 1
ATOM 3183 C C . ALA A 1 410 ? 14.312 -6.531 5.624 1.00 95.56 410 ALA A C 1
ATOM 3185 O O . ALA A 1 410 ? 15.117 -6.392 6.544 1.00 95.56 410 ALA A O 1
ATOM 3186 N N . LEU A 1 411 ? 14.260 -5.731 4.560 1.00 96.62 411 LEU A N 1
ATOM 3187 C CA . LEU A 1 411 ? 15.095 -4.564 4.312 1.00 96.62 411 LEU A CA 1
ATOM 3188 C C . LEU A 1 411 ? 14.192 -3.363 4.018 1.00 96.62 411 LEU A C 1
ATOM 3190 O O . LEU A 1 411 ? 13.408 -3.402 3.069 1.00 96.62 411 LEU A O 1
ATOM 3194 N N . GLN A 1 412 ? 14.298 -2.303 4.812 1.00 97.50 412 GLN A N 1
ATOM 3195 C CA . GLN A 1 412 ? 13.676 -1.018 4.517 1.00 97.50 412 GLN A CA 1
ATOM 3196 C C . GLN A 1 412 ? 14.612 -0.173 3.650 1.00 97.50 412 GLN A C 1
ATOM 3198 O O . GLN A 1 412 ? 15.801 -0.063 3.946 1.00 97.50 412 GLN A O 1
ATOM 3203 N N . LEU A 1 413 ? 14.054 0.444 2.611 1.00 97.38 413 LEU A N 1
ATOM 3204 C CA . LEU A 1 413 ? 14.698 1.484 1.810 1.00 97.38 413 LEU A CA 1
ATOM 3205 C C . LEU A 1 413 ? 13.865 2.755 1.904 1.00 97.38 413 LEU A C 1
ATOM 3207 O O . LEU A 1 413 ? 12.644 2.678 1.770 1.00 97.38 413 LEU A O 1
ATOM 3211 N N . ASP A 1 414 ? 14.504 3.910 2.053 1.00 96.62 414 ASP A N 1
ATOM 3212 C CA . ASP A 1 414 ? 13.812 5.202 2.105 1.00 96.62 414 ASP A CA 1
ATOM 3213 C C . ASP A 1 414 ? 13.327 5.641 0.723 1.00 96.62 414 ASP A C 1
ATOM 3215 O O . ASP A 1 414 ? 12.387 6.424 0.615 1.00 96.62 414 ASP A O 1
ATOM 3219 N N . LEU A 1 415 ? 13.940 5.123 -0.344 1.00 97.75 415 LEU A N 1
ATOM 3220 C CA . LEU A 1 415 ? 13.526 5.339 -1.725 1.00 97.75 415 LEU A CA 1
ATOM 3221 C C . LEU A 1 415 ? 13.522 3.994 -2.481 1.00 97.75 415 LEU A C 1
ATOM 3223 O O . LEU A 1 415 ? 14.589 3.410 -2.665 1.00 97.75 415 LEU A O 1
ATOM 3227 N N . PRO A 1 416 ? 12.373 3.508 -2.994 1.00 97.38 416 PRO A N 1
ATOM 3228 C CA . PRO A 1 416 ? 12.256 2.210 -3.679 1.00 97.38 416 PRO A CA 1
ATOM 3229 C C . PRO A 1 416 ? 12.816 2.190 -5.113 1.00 97.38 416 PRO A C 1
ATOM 3231 O O . PRO A 1 416 ? 12.309 1.465 -5.970 1.00 97.38 416 PRO A O 1
ATOM 3234 N N . LEU A 1 417 ? 13.838 2.997 -5.411 1.00 98.38 417 LEU A N 1
ATOM 3235 C CA . LEU A 1 417 ? 14.451 3.102 -6.738 1.00 98.38 417 LEU A CA 1
ATOM 3236 C C . LEU A 1 417 ? 15.889 2.604 -6.690 1.00 98.38 417 LEU A C 1
ATOM 3238 O O . LEU A 1 417 ? 16.805 3.348 -6.338 1.00 98.38 417 LEU A O 1
ATOM 3242 N N . LEU A 1 418 ? 16.075 1.344 -7.058 1.00 98.31 418 LEU A N 1
ATOM 3243 C CA . LEU A 1 418 ? 17.362 0.671 -7.046 1.00 98.31 418 LEU A CA 1
ATOM 3244 C C . LEU A 1 418 ? 18.220 1.135 -8.221 1.00 98.31 418 LEU A C 1
ATOM 3246 O O . LEU A 1 418 ? 17.772 1.161 -9.375 1.00 98.31 418 LEU A O 1
ATOM 3250 N N . LEU A 1 419 ? 19.475 1.464 -7.930 1.00 97.19 419 LEU A N 1
ATOM 3251 C CA . LEU A 1 419 ? 20.491 1.672 -8.957 1.00 97.19 419 LEU A CA 1
ATOM 3252 C C . LEU A 1 419 ? 20.941 0.315 -9.498 1.00 97.19 419 LEU A C 1
ATOM 3254 O O . LEU A 1 419 ? 21.076 -0.642 -8.747 1.00 97.19 419 LEU A O 1
ATOM 3258 N N . ASP A 1 420 ? 21.178 0.225 -10.801 1.00 94.00 420 ASP A N 1
ATOM 3259 C CA . ASP A 1 420 ? 21.537 -1.033 -11.460 1.00 94.00 420 ASP A CA 1
ATOM 3260 C C . ASP A 1 420 ? 22.985 -0.954 -11.939 1.00 94.00 420 ASP A C 1
ATOM 3262 O O . ASP A 1 420 ? 23.282 -0.307 -12.951 1.00 94.00 420 ASP A O 1
ATOM 3266 N N . ARG A 1 421 ? 23.899 -1.569 -11.179 1.00 91.44 421 ARG A N 1
ATOM 3267 C CA . ARG A 1 421 ? 25.338 -1.450 -11.437 1.00 91.44 421 ARG A CA 1
ATOM 3268 C C . ARG A 1 421 ? 25.707 -2.109 -12.757 1.00 91.44 421 ARG A C 1
ATOM 3270 O O . ARG A 1 421 ? 26.476 -1.533 -13.522 1.00 91.44 421 ARG A O 1
ATOM 3277 N N . GLN A 1 422 ? 25.143 -3.279 -13.048 1.00 88.88 422 GLN A N 1
ATOM 3278 C CA . GLN A 1 422 ? 25.413 -3.988 -14.293 1.00 88.88 422 GLN A CA 1
ATOM 3279 C C . GLN A 1 422 ? 25.047 -3.147 -15.527 1.00 88.88 422 GLN A C 1
ATOM 3281 O O . GLN A 1 422 ? 25.770 -3.169 -16.521 1.00 88.88 422 GLN A O 1
ATOM 3286 N N . SER A 1 423 ? 23.960 -2.375 -15.467 1.00 88.69 423 SER A N 1
ATOM 3287 C CA . SER A 1 423 ? 23.518 -1.506 -16.562 1.00 88.69 423 SER A CA 1
ATOM 3288 C C . SER A 1 423 ? 24.411 -0.281 -16.774 1.00 88.69 423 SER A C 1
ATOM 3290 O O . SER A 1 423 ? 24.504 0.220 -17.894 1.00 88.69 423 SER A O 1
ATOM 3292 N N . LEU A 1 424 ? 25.081 0.187 -15.718 1.00 90.75 424 LEU A N 1
ATOM 3293 C CA . LEU A 1 424 ? 25.972 1.350 -15.739 1.00 90.75 424 LEU A CA 1
ATOM 3294 C C . LEU A 1 424 ? 27.409 1.000 -16.147 1.00 90.75 424 LEU A C 1
ATOM 3296 O O . LEU A 1 424 ? 28.213 1.904 -16.371 1.00 90.75 424 LEU A O 1
ATOM 3300 N N . ALA A 1 425 ? 27.703 -0.293 -16.300 1.00 83.50 425 ALA A N 1
ATOM 3301 C CA . ALA A 1 425 ? 28.970 -0.812 -16.786 1.00 83.50 425 ALA A CA 1
ATOM 3302 C C . ALA A 1 425 ? 30.191 -0.241 -16.030 1.00 83.50 425 ALA A C 1
ATOM 3304 O O . ALA A 1 425 ? 30.226 -0.277 -14.800 1.00 83.50 425 ALA A O 1
ATOM 3305 N N . ASP A 1 426 ? 31.197 0.257 -16.750 1.00 85.00 426 ASP A N 1
ATOM 3306 C CA . ASP A 1 426 ? 32.432 0.833 -16.213 1.00 85.00 426 ASP A CA 1
ATOM 3307 C C . ASP A 1 426 ? 32.360 2.351 -15.951 1.00 85.00 426 ASP A C 1
ATOM 3309 O O . ASP A 1 426 ? 33.351 2.938 -15.519 1.00 85.00 426 ASP A O 1
ATOM 3313 N N . LEU A 1 427 ? 31.199 2.998 -16.146 1.00 89.38 427 LEU A N 1
ATOM 3314 C CA . LEU A 1 427 ? 31.067 4.457 -15.993 1.00 89.38 427 LEU A CA 1
ATOM 3315 C C . LEU A 1 427 ? 31.294 4.959 -14.565 1.00 89.38 427 LEU A C 1
ATOM 3317 O O . LEU A 1 427 ? 31.650 6.122 -14.382 1.00 89.38 427 LEU A O 1
ATOM 3321 N N . ILE A 1 428 ? 31.004 4.131 -13.561 1.00 90.69 428 ILE A N 1
ATOM 3322 C CA . ILE A 1 428 ? 31.056 4.519 -12.151 1.00 90.69 428 ILE A CA 1
ATOM 3323 C C . ILE A 1 428 ? 31.609 3.391 -11.280 1.00 90.69 428 ILE A C 1
ATOM 3325 O O . ILE A 1 428 ? 31.236 2.218 -11.402 1.00 90.69 428 ILE A O 1
ATOM 3329 N N . GLY A 1 429 ? 32.501 3.758 -10.359 1.00 89.19 429 GLY A N 1
ATOM 3330 C CA . GLY A 1 429 ? 33.043 2.837 -9.364 1.00 89.19 429 GLY A CA 1
ATOM 3331 C C . GLY A 1 429 ? 31.960 2.319 -8.413 1.00 89.19 429 GLY A C 1
ATOM 3332 O O . GLY A 1 429 ? 30.957 2.986 -8.163 1.00 89.19 429 GLY A O 1
ATOM 3333 N N . ALA A 1 430 ? 32.157 1.120 -7.855 1.00 87.88 430 ALA A N 1
ATOM 3334 C CA . ALA A 1 430 ? 31.176 0.512 -6.950 1.00 87.88 430 ALA A CA 1
ATOM 3335 C C . ALA A 1 430 ? 30.952 1.367 -5.702 1.00 87.88 430 ALA A C 1
ATOM 3337 O O . ALA A 1 430 ? 29.815 1.602 -5.311 1.00 87.88 430 ALA A O 1
ATOM 3338 N N . ASP A 1 431 ? 32.036 1.860 -5.107 1.00 90.56 431 ASP A N 1
ATOM 3339 C CA . ASP A 1 431 ? 31.967 2.629 -3.868 1.00 90.56 431 ASP A CA 1
ATOM 3340 C C . ASP A 1 431 ? 31.359 4.018 -4.085 1.00 90.56 431 ASP A C 1
ATOM 3342 O O . ASP A 1 431 ? 30.584 4.478 -3.254 1.00 90.56 431 ASP A O 1
ATOM 3346 N N . GLU A 1 432 ? 31.613 4.648 -5.236 1.00 93.75 432 GLU A N 1
ATOM 3347 C CA . GLU A 1 432 ? 30.965 5.911 -5.605 1.00 93.75 432 GLU A CA 1
ATOM 3348 C C . GLU A 1 432 ? 29.457 5.721 -5.838 1.00 93.75 432 GLU A C 1
ATOM 3350 O O . GLU A 1 432 ? 28.649 6.518 -5.359 1.00 93.75 432 GLU A O 1
ATOM 3355 N N . LEU A 1 433 ? 29.057 4.634 -6.510 1.00 93.75 433 LEU A N 1
ATOM 3356 C CA . LEU A 1 433 ? 27.645 4.305 -6.713 1.00 93.75 433 LEU A CA 1
ATOM 3357 C C . LEU A 1 433 ? 26.936 3.971 -5.390 1.00 93.75 433 LEU A C 1
ATOM 3359 O O . LEU A 1 433 ? 25.787 4.366 -5.202 1.00 93.75 433 LEU A O 1
ATOM 3363 N N . ARG A 1 434 ? 27.617 3.289 -4.459 1.00 93.12 434 ARG A N 1
ATOM 3364 C CA . ARG A 1 434 ? 27.100 3.003 -3.110 1.00 93.12 434 ARG A CA 1
ATOM 3365 C C . ARG A 1 434 ? 26.943 4.265 -2.280 1.00 93.12 434 ARG A C 1
ATOM 3367 O O . ARG A 1 434 ? 25.910 4.427 -1.642 1.00 93.12 434 ARG A O 1
ATOM 3374 N N . ALA A 1 435 ? 27.930 5.161 -2.311 1.00 94.75 435 ALA A N 1
ATOM 3375 C CA . ALA A 1 435 ? 27.838 6.453 -1.638 1.00 94.75 435 ALA A CA 1
ATOM 3376 C C . ALA A 1 435 ? 26.640 7.252 -2.169 1.00 94.75 435 ALA A C 1
ATOM 3378 O O . ALA A 1 435 ? 25.828 7.742 -1.390 1.00 94.75 435 ALA A O 1
ATOM 3379 N N . LEU A 1 436 ? 26.464 7.287 -3.496 1.00 96.62 436 LEU A N 1
ATOM 3380 C CA . LEU A 1 436 ? 25.294 7.908 -4.107 1.00 96.62 436 LEU A CA 1
ATOM 3381 C C . LEU A 1 436 ? 23.982 7.241 -3.667 1.00 96.62 436 LEU A C 1
ATOM 3383 O O . LEU A 1 436 ? 23.026 7.950 -3.380 1.00 96.62 436 LEU A O 1
ATOM 3387 N N . ALA A 1 437 ? 23.907 5.909 -3.627 1.00 96.25 437 ALA A N 1
ATOM 3388 C CA . ALA A 1 437 ? 22.712 5.206 -3.158 1.00 96.25 437 ALA A CA 1
ATOM 3389 C C . ALA A 1 437 ? 22.386 5.559 -1.692 1.00 96.25 437 ALA A C 1
ATOM 3391 O O . ALA A 1 437 ? 21.236 5.878 -1.378 1.00 96.25 437 ALA A O 1
ATOM 3392 N N . GLY A 1 438 ? 23.412 5.590 -0.834 1.00 95.69 438 GLY A N 1
ATOM 3393 C CA . GLY A 1 438 ? 23.310 5.959 0.578 1.00 95.69 438 GLY A CA 1
ATOM 3394 C C . GLY A 1 438 ? 22.774 7.374 0.798 1.00 95.69 438 GLY A C 1
ATOM 3395 O O . GLY A 1 438 ? 21.897 7.556 1.636 1.00 95.69 438 GLY A O 1
ATOM 3396 N N . ASP A 1 439 ? 23.194 8.353 -0.012 1.00 96.56 439 ASP A N 1
ATOM 3397 C CA . ASP A 1 439 ? 22.699 9.741 0.067 1.00 96.56 439 ASP A CA 1
ATOM 3398 C C . ASP A 1 439 ? 21.176 9.871 -0.127 1.00 96.56 439 ASP A C 1
ATOM 3400 O O . ASP A 1 439 ? 20.574 10.868 0.276 1.00 96.56 439 ASP A O 1
ATOM 3404 N N . PHE A 1 440 ? 20.550 8.893 -0.785 1.00 96.81 440 PHE A N 1
ATOM 3405 C CA . PHE A 1 440 ? 19.109 8.863 -1.045 1.00 96.81 440 PHE A CA 1
ATOM 3406 C C . PHE A 1 440 ? 18.371 7.791 -0.235 1.00 96.81 440 PHE A C 1
ATOM 3408 O O . PHE A 1 440 ? 17.170 7.619 -0.450 1.00 96.81 440 PHE A O 1
ATOM 3415 N N . GLY A 1 441 ? 19.064 7.064 0.650 1.00 96.38 441 GLY A N 1
ATOM 3416 C CA . GLY A 1 441 ? 18.499 5.930 1.388 1.00 96.38 441 GLY A CA 1
ATOM 3417 C C . GLY A 1 441 ? 17.978 4.811 0.473 1.00 96.38 441 GLY A C 1
ATOM 3418 O O . GLY A 1 441 ? 17.056 4.080 0.832 1.00 96.38 441 GLY A O 1
ATOM 3419 N N . THR A 1 442 ? 18.538 4.693 -0.735 1.00 97.31 442 THR A N 1
ATOM 3420 C CA . THR A 1 442 ? 18.292 3.576 -1.656 1.00 97.31 442 THR A CA 1
ATOM 3421 C C . THR A 1 442 ? 19.491 2.626 -1.662 1.00 97.31 442 THR A C 1
ATOM 3423 O O . THR A 1 442 ? 20.463 2.800 -0.929 1.00 97.31 442 THR A O 1
ATOM 3426 N N . ALA A 1 443 ? 19.435 1.602 -2.503 1.00 96.44 443 ALA A N 1
ATOM 3427 C CA . ALA A 1 443 ? 20.473 0.608 -2.657 1.00 96.44 443 ALA A CA 1
ATOM 3428 C C . ALA A 1 443 ? 20.786 0.328 -4.130 1.00 96.44 443 ALA A C 1
ATOM 3430 O O . ALA A 1 443 ? 20.049 0.693 -5.051 1.00 96.44 443 ALA A O 1
ATOM 3431 N N . ILE A 1 444 ? 21.901 -0.362 -4.341 1.00 95.69 444 ILE A N 1
ATOM 3432 C CA . ILE A 1 444 ? 22.212 -0.995 -5.617 1.00 95.69 444 ILE A CA 1
ATOM 3433 C C . ILE A 1 444 ? 21.452 -2.323 -5.679 1.00 95.69 444 ILE A C 1
ATOM 3435 O O . ILE A 1 444 ? 21.473 -3.089 -4.718 1.00 95.69 444 ILE A O 1
ATOM 3439 N N . TYR A 1 445 ? 20.803 -2.608 -6.807 1.00 95.81 445 TYR A N 1
ATOM 3440 C CA . TYR A 1 445 ? 20.032 -3.827 -7.041 1.00 95.81 445 TYR A CA 1
ATOM 3441 C C . TYR A 1 445 ? 20.827 -5.088 -6.676 1.00 95.81 445 TYR A C 1
ATOM 3443 O O . TYR A 1 445 ? 20.336 -5.935 -5.935 1.00 95.81 445 TYR A O 1
ATOM 3451 N N . GLU A 1 446 ? 22.074 -5.188 -7.133 1.00 93.12 446 GLU A N 1
ATOM 3452 C CA . GLU A 1 446 ? 22.937 -6.335 -6.865 1.00 93.12 446 GLU A CA 1
ATOM 3453 C C . GLU A 1 446 ? 23.304 -6.483 -5.379 1.00 93.12 446 GLU A C 1
ATOM 3455 O O . GLU A 1 446 ? 23.343 -7.605 -4.874 1.00 93.12 446 GLU A O 1
ATOM 3460 N N . ASP A 1 447 ? 23.510 -5.375 -4.659 1.00 93.69 447 ASP A N 1
ATOM 3461 C CA . ASP A 1 447 ? 23.785 -5.406 -3.216 1.00 93.69 447 ASP A CA 1
ATOM 3462 C C . ASP A 1 447 ? 22.525 -5.830 -2.425 1.00 93.69 447 ASP A C 1
ATOM 3464 O O . ASP A 1 447 ? 22.632 -6.555 -1.436 1.00 93.69 447 ASP A O 1
ATOM 3468 N N . VAL A 1 448 ? 21.316 -5.476 -2.892 1.00 94.75 448 VAL A N 1
ATOM 3469 C CA . VAL A 1 448 ? 20.057 -5.998 -2.321 1.00 94.75 448 VAL A CA 1
ATOM 3470 C C . VAL A 1 448 ? 19.953 -7.508 -2.532 1.00 94.75 448 VAL A C 1
ATOM 3472 O O . VAL A 1 448 ? 19.630 -8.228 -1.590 1.00 94.75 448 VAL A O 1
ATOM 3475 N N . MET A 1 449 ? 20.256 -8.013 -3.734 1.00 92.94 449 MET A N 1
ATOM 3476 C CA . MET A 1 449 ? 20.250 -9.463 -3.983 1.00 92.94 449 MET A CA 1
ATOM 3477 C C . MET A 1 449 ? 21.236 -10.176 -3.055 1.00 92.94 449 MET A C 1
ATOM 3479 O O . MET A 1 449 ? 20.863 -11.142 -2.391 1.00 92.94 449 MET A O 1
ATOM 3483 N N . ALA A 1 450 ? 22.463 -9.654 -2.951 1.00 91.25 450 ALA A N 1
ATOM 3484 C CA . ALA A 1 450 ? 23.491 -10.198 -2.074 1.00 91.25 450 ALA A CA 1
ATOM 3485 C C . ALA A 1 450 ? 23.046 -10.219 -0.609 1.00 91.25 450 ALA A C 1
ATOM 3487 O O . ALA A 1 450 ? 23.215 -11.239 0.057 1.00 91.25 450 ALA A O 1
ATOM 3488 N N . PHE A 1 451 ? 22.420 -9.146 -0.118 1.00 92.75 451 PHE A N 1
ATOM 3489 C CA . PHE A 1 451 ? 21.868 -9.101 1.232 1.00 92.75 451 PHE A CA 1
ATOM 3490 C C . PHE A 1 451 ? 20.900 -10.266 1.493 1.00 92.75 451 PHE A C 1
ATOM 3492 O O . PHE A 1 451 ? 21.021 -10.938 2.517 1.00 92.75 451 PHE A O 1
ATOM 3499 N N . PHE A 1 452 ? 19.987 -10.572 0.569 1.00 92.19 452 PHE A N 1
ATOM 3500 C CA . PHE A 1 452 ? 19.036 -11.669 0.765 1.00 92.19 452 PHE A CA 1
ATOM 3501 C C . PHE A 1 452 ? 19.654 -13.068 0.594 1.00 92.19 452 PHE A C 1
ATOM 3503 O O . PHE A 1 452 ? 19.145 -14.012 1.194 1.00 92.19 452 PHE A O 1
ATOM 3510 N N . THR A 1 453 ? 20.749 -13.229 -0.158 1.00 88.56 453 THR A N 1
ATOM 3511 C CA . THR A 1 453 ? 21.344 -14.554 -0.437 1.00 88.56 453 THR A CA 1
ATOM 3512 C C . THR A 1 453 ? 22.578 -14.917 0.390 1.00 88.56 453 THR A C 1
ATOM 3514 O O . THR A 1 453 ? 22.957 -16.082 0.416 1.00 88.56 453 THR A O 1
ATOM 3517 N N . ALA A 1 454 ? 23.257 -13.966 1.028 1.00 81.44 454 ALA A N 1
ATOM 3518 C CA . ALA A 1 454 ? 24.526 -14.229 1.717 1.00 81.44 454 ALA A CA 1
ATOM 3519 C C . ALA A 1 454 ? 24.382 -14.347 3.249 1.00 81.44 454 ALA A C 1
ATOM 3521 O O . ALA A 1 454 ? 23.288 -14.250 3.796 1.00 81.44 454 ALA A O 1
ATOM 3522 N N . GLY A 1 455 ? 25.486 -14.621 3.958 1.00 64.19 455 GLY A N 1
ATOM 3523 C CA . GLY A 1 455 ? 25.493 -14.763 5.423 1.00 64.19 455 GLY A CA 1
ATOM 3524 C C . GLY A 1 455 ? 24.798 -16.035 5.933 1.00 64.19 455 GLY A C 1
ATOM 3525 O O . GLY A 1 455 ? 23.918 -15.953 6.783 1.00 64.19 455 GLY A O 1
ATOM 3526 N N . ASN A 1 456 ? 25.179 -17.209 5.408 1.00 64.38 456 ASN A N 1
ATOM 3527 C CA . ASN A 1 456 ? 24.561 -18.526 5.673 1.00 64.38 456 ASN A CA 1
ATOM 3528 C C . ASN A 1 456 ? 23.086 -18.660 5.246 1.00 64.38 456 ASN A C 1
ATOM 3530 O O . ASN A 1 456 ? 22.413 -19.614 5.640 1.00 64.38 456 ASN A O 1
ATOM 3534 N N . ARG A 1 457 ? 22.572 -17.722 4.446 1.00 80.06 457 ARG A N 1
ATOM 3535 C CA . ARG A 1 457 ? 21.231 -17.793 3.857 1.00 80.06 457 ARG A CA 1
ATOM 3536 C C . ARG A 1 457 ? 21.258 -18.670 2.602 1.00 80.06 457 ARG A C 1
ATOM 3538 O O . ARG A 1 457 ? 22.278 -18.776 1.927 1.00 80.06 457 ARG A O 1
ATOM 3545 N N . ASP A 1 458 ? 20.140 -19.330 2.316 1.00 76.25 458 ASP A N 1
ATOM 3546 C CA . ASP A 1 458 ? 19.981 -20.154 1.114 1.00 76.25 458 ASP A CA 1
ATOM 3547 C C . ASP A 1 458 ? 19.879 -19.251 -0.127 1.00 76.25 458 ASP A C 1
ATOM 3549 O O . ASP A 1 458 ? 19.192 -18.228 -0.089 1.00 76.25 458 ASP A O 1
ATOM 3553 N N . ALA A 1 459 ? 20.501 -19.641 -1.241 1.00 78.19 459 ALA A N 1
ATOM 3554 C CA . ALA A 1 459 ? 20.326 -18.968 -2.527 1.00 78.19 459 ALA A CA 1
ATOM 3555 C C . ALA A 1 459 ? 18.846 -18.927 -2.951 1.00 78.19 459 ALA A C 1
ATOM 3557 O O . ALA A 1 459 ? 18.411 -17.949 -3.555 1.00 78.19 459 ALA A O 1
ATOM 3558 N N . GLY A 1 460 ? 18.052 -19.929 -2.549 1.00 83.56 460 GLY A N 1
ATOM 3559 C CA . GLY A 1 460 ? 16.600 -19.963 -2.751 1.00 83.56 460 GLY A CA 1
ATOM 3560 C C . GLY A 1 460 ? 15.814 -18.858 -2.030 1.00 83.56 460 GLY A C 1
ATOM 3561 O O . GLY A 1 460 ? 14.618 -18.714 -2.263 1.00 83.56 460 GLY A O 1
ATOM 3562 N N . THR A 1 461 ? 16.465 -18.039 -1.193 1.00 89.81 461 THR A N 1
ATOM 3563 C CA . THR A 1 461 ? 15.859 -16.863 -0.540 1.00 89.81 461 THR A CA 1
ATOM 3564 C C . THR A 1 461 ? 15.420 -15.796 -1.549 1.00 89.81 461 THR A C 1
ATOM 3566 O O . THR A 1 461 ? 14.469 -15.056 -1.279 1.00 89.81 461 THR A O 1
ATOM 3569 N N . VAL A 1 462 ? 16.053 -15.756 -2.727 1.00 94.44 462 VAL A N 1
ATOM 3570 C CA . VAL A 1 462 ? 15.666 -14.894 -3.851 1.00 94.44 462 VAL A CA 1
ATOM 3571 C C . VAL A 1 462 ? 15.229 -15.752 -5.036 1.00 94.44 462 VAL A C 1
ATOM 3573 O O . VAL A 1 462 ? 15.967 -16.616 -5.502 1.00 94.44 462 VAL A O 1
ATOM 3576 N N . ALA A 1 463 ? 14.039 -15.475 -5.559 1.00 95.56 463 ALA A N 1
ATOM 3577 C CA . ALA A 1 463 ? 13.518 -16.080 -6.775 1.00 95.56 463 ALA A CA 1
ATOM 3578 C C . ALA A 1 463 ? 13.636 -15.106 -7.948 1.00 95.56 463 ALA A C 1
ATOM 3580 O O . ALA A 1 463 ? 12.972 -14.069 -7.970 1.00 95.56 463 ALA A O 1
ATOM 3581 N N . PHE A 1 464 ? 14.449 -15.460 -8.940 1.00 96.00 464 PHE A N 1
ATOM 3582 C CA . PHE A 1 464 ? 14.524 -14.729 -10.201 1.00 96.00 464 PHE A CA 1
ATOM 3583 C C . PHE A 1 464 ? 13.487 -15.290 -11.171 1.00 96.00 464 PHE A C 1
ATOM 3585 O O . PHE A 1 464 ? 13.587 -16.433 -11.612 1.00 96.00 464 PHE A O 1
ATOM 3592 N N . LEU A 1 465 ? 12.485 -14.475 -11.477 1.00 97.81 465 LEU A N 1
ATOM 3593 C CA . LEU A 1 465 ? 11.386 -14.789 -12.371 1.00 97.81 465 LEU A CA 1
ATOM 3594 C C . LEU A 1 465 ? 11.621 -14.064 -13.693 1.00 97.81 465 LEU A C 1
ATOM 3596 O O . LEU A 1 465 ? 11.716 -12.837 -13.752 1.00 97.81 465 LEU A O 1
ATOM 3600 N N . ASP A 1 466 ? 11.714 -14.843 -14.757 1.00 97.06 466 ASP A N 1
ATOM 3601 C CA . ASP A 1 466 ? 11.875 -14.329 -16.105 1.00 97.06 466 ASP A CA 1
ATOM 3602 C C . ASP A 1 466 ? 10.561 -13.709 -16.589 1.00 97.06 466 ASP A C 1
ATOM 3604 O O . ASP A 1 466 ? 9.598 -14.407 -16.904 1.00 97.06 466 ASP A O 1
ATOM 3608 N N . ALA A 1 467 ? 10.518 -12.379 -16.635 1.00 97.94 467 ALA A N 1
ATOM 3609 C CA . ALA A 1 467 ? 9.350 -11.608 -17.035 1.00 97.94 467 ALA A CA 1
ATOM 3610 C C . ALA A 1 467 ? 9.295 -11.422 -18.561 1.00 97.94 467 ALA A C 1
ATOM 3612 O O . ALA A 1 467 ? 8.957 -10.346 -19.055 1.00 97.94 467 ALA A O 1
ATOM 3613 N N . THR A 1 468 ? 9.640 -12.461 -19.323 1.00 98.12 468 THR A N 1
ATOM 3614 C CA . THR A 1 468 ? 9.577 -12.469 -20.787 1.00 98.12 468 THR A CA 1
ATOM 3615 C C . THR A 1 468 ? 8.854 -13.704 -21.308 1.00 98.12 468 THR A C 1
ATOM 3617 O O . THR A 1 468 ? 8.918 -14.786 -20.725 1.00 98.12 468 THR A O 1
ATOM 3620 N N . PHE A 1 469 ? 8.195 -13.566 -22.452 1.00 97.81 469 PHE A N 1
ATOM 3621 C CA . PHE A 1 469 ? 7.428 -14.632 -23.082 1.00 97.81 469 PHE A CA 1
ATOM 3622 C C . PHE A 1 469 ? 7.739 -14.738 -24.573 1.00 97.81 469 PHE A C 1
ATOM 3624 O O . PHE A 1 469 ? 8.157 -13.770 -25.209 1.00 97.81 469 PHE A O 1
ATOM 3631 N N . ASP A 1 470 ? 7.531 -15.931 -25.121 1.00 96.12 470 ASP A N 1
ATOM 3632 C CA . ASP A 1 470 ? 7.513 -16.159 -26.563 1.00 96.12 470 ASP A CA 1
ATOM 3633 C C . ASP A 1 470 ? 6.092 -15.861 -27.080 1.00 96.12 470 ASP A C 1
ATOM 3635 O O . ASP A 1 470 ? 5.145 -16.524 -26.634 1.00 96.12 470 ASP A O 1
ATOM 3639 N N . PRO A 1 471 ? 5.902 -14.892 -27.998 1.00 94.38 471 PRO A N 1
ATOM 3640 C CA . PRO A 1 471 ? 4.584 -14.561 -28.534 1.00 94.38 471 PRO A CA 1
ATOM 3641 C C . PRO A 1 471 ? 3.855 -15.736 -29.187 1.00 94.38 471 PRO A C 1
ATOM 3643 O O . PRO A 1 471 ? 2.627 -15.710 -29.267 1.00 94.38 471 PRO A O 1
ATOM 3646 N N . ASP A 1 472 ? 4.576 -16.763 -29.637 1.00 92.50 472 ASP A N 1
ATOM 3647 C CA . ASP A 1 472 ? 3.990 -17.949 -30.264 1.00 92.50 472 ASP A CA 1
ATOM 3648 C C . ASP A 1 472 ? 3.541 -19.005 -29.239 1.00 92.50 472 ASP A C 1
ATOM 3650 O O . ASP A 1 472 ? 2.751 -19.889 -29.570 1.00 92.50 472 ASP A O 1
ATOM 3654 N N . ARG A 1 473 ? 3.972 -18.881 -27.975 1.00 91.62 473 ARG A N 1
ATOM 3655 C CA . ARG A 1 473 ? 3.478 -19.684 -26.839 1.00 91.62 473 ARG A CA 1
ATOM 3656 C C . ARG A 1 473 ? 2.299 -19.040 -26.097 1.00 91.62 473 ARG A C 1
ATOM 3658 O O . ARG A 1 473 ? 1.633 -19.732 -25.329 1.00 91.62 473 ARG A O 1
ATOM 3665 N N . GLY A 1 474 ? 2.031 -17.756 -26.341 1.00 94.44 474 GLY A N 1
ATOM 3666 C CA . GLY A 1 474 ? 0.931 -16.997 -25.740 1.00 94.44 474 GLY A CA 1
ATOM 3667 C C . GLY A 1 474 ? 1.281 -16.347 -24.393 1.00 94.44 474 GLY A C 1
ATOM 3668 O O . GLY A 1 474 ? 1.957 -16.926 -23.542 1.00 94.44 474 GLY A O 1
ATOM 3669 N N . LEU A 1 475 ? 0.786 -15.127 -24.189 1.00 96.75 475 LEU A N 1
ATOM 3670 C CA . LEU A 1 475 ? 1.009 -14.292 -23.008 1.00 96.75 475 LEU A CA 1
ATOM 3671 C C . LEU A 1 475 ? 0.252 -14.815 -21.786 1.00 96.75 475 LEU A C 1
ATOM 3673 O O . LEU A 1 475 ? 0.796 -14.821 -20.685 1.00 96.75 475 LEU A O 1
ATOM 3677 N N . ALA A 1 476 ? -0.992 -15.267 -21.969 1.00 96.12 476 ALA A N 1
ATOM 3678 C CA . ALA A 1 476 ? -1.807 -15.777 -20.865 1.00 96.12 476 ALA A CA 1
ATOM 3679 C C . ALA A 1 476 ? -1.152 -16.997 -20.193 1.00 96.12 476 ALA A C 1
ATOM 3681 O O . ALA A 1 476 ? -0.988 -17.021 -18.976 1.00 96.12 476 ALA A O 1
ATOM 3682 N N . ALA A 1 477 ? -0.691 -17.961 -20.997 1.00 95.81 477 ALA A N 1
ATOM 3683 C CA . ALA A 1 477 ? 0.002 -19.147 -20.500 1.00 95.81 477 ALA A CA 1
ATOM 3684 C C . ALA A 1 477 ? 1.325 -18.792 -19.802 1.00 95.81 477 ALA A C 1
ATOM 3686 O O . ALA A 1 477 ? 1.622 -19.336 -18.741 1.00 95.81 477 ALA A O 1
ATOM 3687 N N . ALA A 1 478 ? 2.095 -17.850 -20.358 1.00 96.88 478 ALA A N 1
ATOM 3688 C CA . ALA A 1 478 ? 3.337 -17.387 -19.743 1.00 96.88 478 ALA A CA 1
ATOM 3689 C C . ALA A 1 478 ? 3.103 -16.684 -18.393 1.00 96.88 478 ALA A C 1
ATOM 3691 O O . ALA A 1 478 ? 3.882 -16.867 -17.460 1.00 96.88 478 ALA A O 1
ATOM 3692 N N . LEU A 1 479 ? 2.020 -15.910 -18.261 1.00 97.38 479 LEU A N 1
ATOM 3693 C CA . LEU A 1 479 ? 1.629 -15.289 -16.992 1.00 97.38 479 LEU A CA 1
ATOM 3694 C C . LEU A 1 479 ? 1.241 -16.322 -15.934 1.00 97.38 479 LEU A C 1
ATOM 3696 O O . LEU A 1 479 ? 1.660 -16.192 -14.783 1.00 97.38 479 LEU A O 1
ATOM 3700 N N . ASP A 1 480 ? 0.462 -17.336 -16.313 1.00 97.31 480 ASP A N 1
ATOM 3701 C CA . ASP A 1 480 ? 0.074 -18.414 -15.402 1.00 97.31 480 ASP A CA 1
ATOM 3702 C C . ASP A 1 480 ? 1.307 -19.230 -14.961 1.00 97.31 480 ASP A C 1
ATOM 3704 O O . ASP A 1 480 ? 1.458 -19.515 -13.772 1.00 97.31 480 ASP A O 1
ATOM 3708 N N . GLU A 1 481 ? 2.236 -19.530 -15.880 1.00 97.81 481 GLU A N 1
ATOM 3709 C CA . GLU A 1 481 ? 3.512 -20.208 -15.588 1.00 97.81 481 GLU A CA 1
ATOM 3710 C C . GLU A 1 481 ? 4.393 -19.383 -14.633 1.00 97.81 481 GLU A C 1
ATOM 3712 O O . GLU A 1 481 ? 4.914 -19.915 -13.646 1.00 97.81 481 GLU A O 1
ATOM 3717 N N . LEU A 1 482 ? 4.513 -18.071 -14.874 1.00 98.31 482 LEU A N 1
ATOM 3718 C CA . LEU A 1 482 ? 5.253 -17.146 -14.014 1.00 98.31 482 LEU A CA 1
ATOM 3719 C C . LEU A 1 482 ? 4.670 -17.117 -12.597 1.00 98.31 482 LEU A C 1
ATOM 3721 O O . LEU A 1 482 ? 5.416 -17.205 -11.619 1.00 98.31 482 LEU A O 1
ATOM 3725 N N . CYS A 1 483 ? 3.344 -17.027 -12.473 1.00 98.38 483 CYS A N 1
ATOM 3726 C CA . CYS A 1 483 ? 2.678 -16.994 -11.173 1.00 98.38 483 CYS A CA 1
ATOM 3727 C C . CYS A 1 483 ? 2.798 -18.333 -10.440 1.00 98.38 483 CYS A C 1
ATOM 3729 O O . CYS A 1 483 ? 3.133 -18.341 -9.258 1.00 98.38 483 CYS A O 1
ATOM 3731 N N . ALA A 1 484 ? 2.588 -19.460 -11.125 1.00 98.31 484 ALA A N 1
ATOM 3732 C CA . ALA A 1 484 ? 2.740 -20.789 -10.534 1.00 98.31 484 ALA A CA 1
ATOM 3733 C C . ALA A 1 484 ? 4.163 -21.002 -9.994 1.00 98.31 484 ALA A C 1
ATOM 3735 O O . ALA A 1 484 ? 4.336 -21.374 -8.832 1.00 98.31 484 ALA A O 1
ATOM 3736 N N . THR A 1 485 ? 5.173 -20.653 -10.796 1.00 98.19 485 THR A N 1
ATOM 3737 C CA . THR A 1 485 ? 6.585 -20.721 -10.398 1.00 98.19 485 THR A CA 1
ATOM 3738 C C . THR A 1 485 ? 6.851 -19.860 -9.166 1.00 98.19 485 THR A C 1
ATOM 3740 O O . THR A 1 485 ? 7.461 -20.319 -8.202 1.00 98.19 485 THR A O 1
ATOM 3743 N N . ALA A 1 486 ? 6.350 -18.623 -9.154 1.00 98.31 486 ALA A N 1
ATOM 3744 C CA . ALA A 1 486 ? 6.511 -17.728 -8.018 1.00 98.31 486 ALA A CA 1
ATOM 3745 C C . ALA A 1 486 ? 5.896 -18.299 -6.731 1.00 98.31 486 ALA A C 1
ATOM 3747 O O . ALA A 1 486 ? 6.549 -18.296 -5.688 1.00 98.31 486 ALA A O 1
ATOM 3748 N N . LEU A 1 487 ? 4.667 -18.825 -6.795 1.00 98.31 487 LEU A N 1
ATOM 3749 C CA . LEU A 1 487 ? 3.990 -19.423 -5.641 1.00 98.31 487 LEU A CA 1
ATOM 3750 C C . LEU A 1 487 ? 4.782 -20.604 -5.069 1.00 98.31 487 LEU A C 1
ATOM 3752 O O . LEU A 1 487 ? 4.954 -20.697 -3.852 1.00 98.31 487 LEU A O 1
ATOM 3756 N N . ASP A 1 488 ? 5.291 -21.483 -5.930 1.00 97.50 488 ASP A N 1
ATOM 3757 C CA . ASP A 1 488 ? 6.059 -22.655 -5.508 1.00 97.50 488 ASP A CA 1
ATOM 3758 C C . ASP A 1 488 ? 7.418 -22.269 -4.912 1.00 97.50 488 ASP A C 1
ATOM 3760 O O . ASP A 1 488 ? 7.833 -22.834 -3.893 1.00 97.50 488 ASP A O 1
ATOM 3764 N N . MET A 1 489 ? 8.078 -21.246 -5.463 1.00 95.69 489 MET A N 1
ATOM 3765 C CA . MET A 1 489 ? 9.319 -20.721 -4.897 1.00 95.69 489 MET A CA 1
ATOM 3766 C C . MET A 1 489 ? 9.097 -20.073 -3.527 1.00 95.69 489 MET A C 1
ATOM 3768 O O . MET A 1 489 ? 9.883 -20.334 -2.618 1.00 95.69 489 MET A O 1
ATOM 3772 N N . VAL A 1 490 ? 8.019 -19.303 -3.327 1.00 95.81 490 VAL A N 1
ATOM 3773 C CA . VAL A 1 490 ? 7.692 -18.713 -2.010 1.00 95.81 490 VAL A CA 1
ATOM 3774 C C . VAL A 1 490 ? 7.366 -19.788 -0.975 1.00 95.81 490 VAL A C 1
ATOM 3776 O O . VAL A 1 490 ? 7.847 -19.718 0.155 1.00 95.81 490 VAL A O 1
ATOM 3779 N N . ARG A 1 491 ? 6.594 -20.816 -1.352 1.00 94.44 491 ARG A N 1
ATOM 3780 C CA . ARG A 1 491 ? 6.304 -21.961 -0.468 1.00 94.44 491 ARG A CA 1
ATOM 3781 C C . ARG A 1 491 ? 7.568 -22.708 -0.053 1.00 94.44 491 ARG A C 1
ATOM 3783 O O . ARG A 1 491 ? 7.618 -23.237 1.054 1.00 94.44 491 ARG A O 1
ATOM 3790 N N . SER A 1 492 ? 8.555 -22.764 -0.945 1.00 91.12 492 SER A N 1
ATOM 3791 C CA . SER A 1 492 ? 9.815 -23.462 -0.711 1.00 91.12 492 SER A CA 1
ATOM 3792 C C . SER A 1 492 ? 10.755 -22.634 0.160 1.00 91.12 492 SER A C 1
ATOM 3794 O O . SER A 1 492 ? 11.067 -23.020 1.288 1.00 91.12 492 SER A O 1
ATOM 3796 N N . SER A 1 493 ? 11.227 -21.496 -0.357 1.00 90.56 493 SER A N 1
ATOM 3797 C CA . SER A 1 493 ? 12.239 -20.699 0.333 1.00 90.56 493 SER A CA 1
ATOM 3798 C C . SER A 1 493 ? 12.368 -19.229 -0.098 1.00 90.56 493 SER A C 1
ATOM 3800 O O . SER A 1 493 ? 13.123 -18.492 0.542 1.00 90.56 493 SER A O 1
ATOM 3802 N N . ALA A 1 494 ? 11.621 -18.723 -1.073 1.00 94.69 494 ALA A N 1
ATOM 3803 C CA . ALA A 1 494 ? 11.782 -17.337 -1.506 1.00 94.69 494 ALA A CA 1
ATOM 3804 C C . ALA A 1 494 ? 11.105 -16.347 -0.543 1.00 94.69 494 ALA A C 1
ATOM 3806 O O . ALA A 1 494 ? 9.923 -16.478 -0.237 1.00 94.69 494 ALA A O 1
ATOM 3807 N N . VAL A 1 495 ? 11.852 -15.332 -0.096 1.00 95.25 495 VAL A N 1
ATOM 3808 C CA . VAL A 1 495 ? 11.318 -14.143 0.607 1.00 95.25 495 VAL A CA 1
ATOM 3809 C C . VAL A 1 495 ? 11.411 -12.884 -0.259 1.00 95.25 495 VAL A C 1
ATOM 3811 O O . VAL A 1 495 ? 10.920 -11.819 0.114 1.00 95.25 495 VAL A O 1
ATOM 3814 N N . LEU A 1 496 ? 12.042 -12.995 -1.427 1.00 97.25 496 LEU A N 1
ATOM 3815 C CA . LEU A 1 496 ? 12.127 -11.944 -2.422 1.00 97.25 496 LEU A CA 1
ATOM 3816 C C . LEU A 1 496 ? 11.880 -12.529 -3.810 1.00 97.25 496 LEU A C 1
ATOM 3818 O O . LEU A 1 496 ? 12.561 -13.464 -4.222 1.00 97.25 496 LEU A O 1
ATOM 3822 N N . LEU A 1 497 ? 10.923 -11.957 -4.528 1.00 98.50 497 LEU A N 1
ATOM 3823 C CA . LEU A 1 497 ? 10.636 -12.254 -5.924 1.00 98.50 497 LEU A CA 1
ATOM 3824 C C . LEU A 1 497 ? 11.187 -11.125 -6.787 1.00 98.50 497 LEU A C 1
ATOM 3826 O O . LEU A 1 497 ? 10.934 -9.954 -6.510 1.00 98.50 497 LEU A O 1
ATOM 3830 N N . VAL A 1 498 ? 11.909 -11.469 -7.845 1.00 98.44 498 VAL A N 1
ATOM 3831 C CA . VAL A 1 498 ? 12.467 -10.514 -8.799 1.00 98.44 498 VAL A CA 1
ATOM 3832 C C . VAL A 1 498 ? 11.863 -10.785 -10.164 1.00 98.44 498 VAL A C 1
ATOM 3834 O O . VAL A 1 498 ? 12.164 -11.808 -10.766 1.00 98.44 498 VAL A O 1
ATOM 3837 N N . LEU A 1 499 ? 11.052 -9.860 -10.666 1.00 98.69 499 LEU A N 1
ATOM 3838 C CA . LEU A 1 499 ? 10.607 -9.853 -12.057 1.00 98.69 499 LEU A CA 1
ATOM 3839 C C . LEU A 1 499 ? 11.700 -9.195 -12.905 1.00 98.69 499 LEU A C 1
ATOM 3841 O O . LEU A 1 499 ? 11.990 -8.016 -12.700 1.00 98.69 499 LEU A O 1
ATOM 3845 N N . ASP A 1 500 ? 12.320 -9.940 -13.819 1.00 97.69 500 ASP A N 1
ATOM 3846 C CA . ASP A 1 500 ? 13.443 -9.471 -14.643 1.00 97.69 500 ASP A CA 1
ATOM 3847 C C . ASP A 1 500 ? 13.128 -9.638 -16.136 1.00 97.69 500 ASP A C 1
ATOM 3849 O O . ASP A 1 500 ? 12.881 -10.752 -16.598 1.00 97.69 500 ASP A O 1
ATOM 3853 N N . ASP A 1 501 ? 13.137 -8.537 -16.894 1.00 97.69 501 ASP A N 1
ATOM 3854 C CA . ASP A 1 501 ? 12.834 -8.536 -18.332 1.00 97.69 501 ASP A CA 1
ATOM 3855 C C . ASP A 1 501 ? 14.067 -8.453 -19.251 1.00 97.69 501 ASP A C 1
ATOM 3857 O O . ASP A 1 501 ? 13.923 -8.275 -20.462 1.00 97.69 501 ASP A O 1
ATOM 3861 N N . ARG A 1 502 ? 15.295 -8.595 -18.736 1.00 94.94 502 ARG A N 1
ATOM 3862 C CA . ARG A 1 502 ? 16.523 -8.379 -19.532 1.00 94.94 502 ARG A CA 1
ATOM 3863 C C . ARG A 1 502 ? 16.716 -9.343 -20.700 1.00 94.94 502 ARG A C 1
ATOM 3865 O O . ARG A 1 502 ? 17.512 -9.051 -21.587 1.00 94.94 502 ARG A O 1
ATOM 3872 N N . GLN A 1 503 ? 16.016 -10.476 -20.715 1.00 94.50 503 GLN A N 1
ATOM 3873 C CA . GLN A 1 503 ? 16.024 -11.406 -21.851 1.00 94.50 503 GLN A CA 1
ATOM 3874 C C . GLN A 1 503 ? 15.145 -10.937 -23.023 1.00 94.50 503 GLN A C 1
ATOM 3876 O O . GLN A 1 503 ? 15.033 -11.631 -24.034 1.00 94.50 503 GLN A O 1
ATOM 3881 N N . SER A 1 504 ? 14.520 -9.763 -22.908 1.00 96.19 504 SER A N 1
ATOM 3882 C CA . SER A 1 504 ? 13.677 -9.199 -23.956 1.00 96.19 504 SER A CA 1
ATOM 3883 C C . SER A 1 504 ? 14.441 -8.985 -25.252 1.00 96.19 504 SER A C 1
ATOM 3885 O O . SER A 1 504 ? 15.584 -8.535 -25.269 1.00 96.19 504 SER A O 1
ATOM 3887 N N . PHE A 1 505 ? 13.753 -9.269 -26.350 1.00 95.50 505 PHE A N 1
ATOM 3888 C CA . PHE A 1 505 ? 14.215 -9.140 -27.728 1.00 95.50 505 PHE A CA 1
ATOM 3889 C C . PHE A 1 505 ? 15.399 -10.043 -28.094 1.00 95.50 505 PHE A C 1
ATOM 3891 O O . PHE A 1 505 ? 15.975 -9.900 -29.171 1.00 95.50 505 PHE A O 1
ATOM 3898 N N . ALA A 1 506 ? 15.719 -11.023 -27.246 1.00 90.25 506 ALA A N 1
ATOM 3899 C CA . ALA A 1 506 ? 16.610 -12.130 -27.561 1.00 90.25 506 ALA A CA 1
ATOM 3900 C C . ALA A 1 506 ? 15.795 -13.412 -27.779 1.00 90.25 506 ALA A C 1
ATOM 3902 O O . ALA A 1 506 ? 14.762 -13.609 -27.146 1.00 90.25 506 ALA A O 1
ATOM 3903 N N . ALA A 1 507 ? 16.257 -14.291 -28.674 1.00 90.31 507 ALA A N 1
ATOM 3904 C CA . ALA A 1 507 ? 15.676 -15.623 -28.888 1.00 90.31 507 ALA A CA 1
ATOM 3905 C C . ALA A 1 507 ? 14.134 -15.642 -29.052 1.00 90.31 507 ALA A C 1
ATOM 3907 O O . ALA A 1 507 ? 13.467 -16.505 -28.494 1.00 90.31 507 ALA A O 1
ATOM 3908 N N . ASN A 1 508 ? 13.578 -14.687 -29.812 1.00 92.75 508 ASN A N 1
ATOM 3909 C CA . ASN A 1 508 ? 12.131 -14.529 -30.050 1.00 92.75 508 ASN A CA 1
ATOM 3910 C C . ASN A 1 508 ? 11.287 -14.198 -28.800 1.00 92.75 508 ASN A C 1
ATOM 3912 O O . ASN A 1 508 ? 10.089 -14.460 -28.772 1.00 92.75 508 ASN A O 1
ATOM 3916 N N . ARG A 1 509 ? 11.884 -13.611 -27.757 1.00 95.69 509 ARG A N 1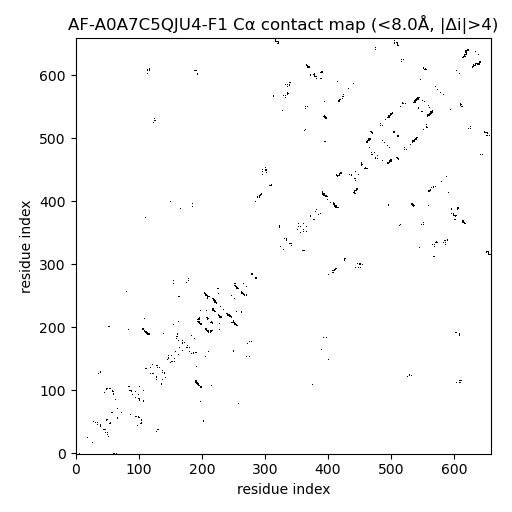
ATOM 3917 C CA . ARG A 1 509 ? 11.180 -13.281 -26.508 1.00 95.69 509 ARG A CA 1
ATOM 3918 C C . ARG A 1 509 ? 10.859 -11.798 -26.409 1.00 95.69 509 ARG A C 1
ATOM 3920 O O . ARG A 1 509 ? 11.671 -10.959 -26.784 1.00 95.69 509 ARG A O 1
ATOM 3927 N N . CYS A 1 510 ? 9.704 -11.451 -25.861 1.00 97.56 510 CYS A N 1
ATOM 3928 C CA . CYS A 1 510 ? 9.323 -10.077 -25.531 1.00 97.56 510 CYS A CA 1
ATOM 3929 C C . CYS A 1 510 ? 9.023 -9.973 -24.034 1.00 97.56 510 CYS A C 1
ATOM 3931 O O . CYS A 1 510 ? 8.609 -10.959 -23.426 1.00 97.56 510 CYS A O 1
ATOM 3933 N N . TYR A 1 511 ? 9.205 -8.798 -23.430 1.00 98.00 511 TYR A N 1
ATOM 3934 C CA . TYR A 1 511 ? 8.802 -8.587 -22.040 1.00 98.00 511 TYR A CA 1
ATOM 3935 C C . TYR A 1 511 ? 7.293 -8.788 -21.869 1.00 98.00 511 TYR A C 1
ATOM 3937 O O . TYR A 1 511 ? 6.492 -8.375 -22.712 1.00 98.00 511 TYR A O 1
ATOM 3945 N N . ILE A 1 512 ? 6.919 -9.388 -20.746 1.00 98.44 512 ILE A N 1
ATOM 3946 C CA . ILE A 1 512 ? 5.588 -9.254 -20.165 1.00 98.44 512 ILE A CA 1
ATOM 3947 C C . ILE A 1 512 ? 5.524 -7.839 -19.587 1.00 98.44 512 ILE A C 1
ATOM 3949 O O . ILE A 1 512 ? 6.423 -7.447 -18.842 1.00 98.44 512 ILE A O 1
ATOM 3953 N N . ASP A 1 513 ? 4.491 -7.062 -19.926 1.00 98.44 513 ASP A N 1
ATOM 3954 C CA . ASP A 1 513 ? 4.342 -5.705 -19.387 1.00 98.44 513 ASP A CA 1
ATOM 3955 C C . ASP A 1 513 ? 4.442 -5.738 -17.845 1.00 98.44 513 ASP A C 1
ATOM 3957 O O . ASP A 1 513 ? 3.734 -6.527 -17.203 1.00 98.44 513 ASP A O 1
ATOM 3961 N N . PRO A 1 514 ? 5.325 -4.930 -17.227 1.00 98.38 514 PRO A N 1
ATOM 3962 C CA . PRO A 1 514 ? 5.596 -5.039 -15.798 1.00 98.38 514 PRO A CA 1
ATOM 3963 C C . PRO A 1 514 ? 4.355 -4.754 -14.947 1.00 98.38 514 PRO A C 1
ATOM 3965 O O . PRO A 1 514 ? 4.213 -5.337 -13.873 1.00 98.38 514 PRO A O 1
ATOM 3968 N N . ALA A 1 515 ? 3.422 -3.919 -15.420 1.00 97.88 515 ALA A N 1
ATOM 3969 C CA . ALA A 1 515 ? 2.178 -3.671 -14.704 1.00 97.88 515 ALA A CA 1
ATOM 3970 C C . ALA A 1 515 ? 1.295 -4.920 -14.675 1.00 97.88 515 ALA A C 1
ATOM 3972 O O . ALA A 1 515 ? 0.727 -5.257 -13.636 1.00 97.88 515 ALA A O 1
ATOM 3973 N N . LEU A 1 516 ? 1.223 -5.639 -15.795 1.00 98.19 516 LEU A N 1
ATOM 3974 C CA . LEU A 1 516 ? 0.474 -6.886 -15.899 1.00 98.19 516 LEU A CA 1
ATOM 3975 C C . LEU A 1 516 ? 1.063 -7.973 -14.995 1.00 98.19 516 LEU A C 1
ATOM 3977 O O . LEU A 1 516 ? 0.325 -8.608 -14.239 1.00 98.19 516 LEU A O 1
ATOM 3981 N N . ALA A 1 517 ? 2.388 -8.143 -15.041 1.00 98.50 517 ALA A N 1
ATOM 3982 C CA . ALA A 1 517 ? 3.097 -9.130 -14.234 1.00 98.50 517 ALA A CA 1
ATOM 3983 C C . ALA A 1 517 ? 2.914 -8.872 -12.730 1.00 98.50 517 ALA A C 1
ATOM 3985 O O . ALA A 1 517 ? 2.508 -9.775 -11.999 1.00 98.50 517 ALA A O 1
ATOM 3986 N N . VAL A 1 518 ? 3.145 -7.635 -12.271 1.00 98.44 518 VAL A N 1
ATOM 3987 C CA . VAL A 1 518 ? 2.994 -7.262 -10.854 1.00 98.44 518 VAL A CA 1
ATOM 3988 C C . VAL A 1 518 ? 1.550 -7.413 -10.394 1.00 98.44 518 VAL A C 1
ATOM 3990 O O . VAL A 1 518 ? 1.311 -8.012 -9.347 1.00 98.44 518 VAL A O 1
ATOM 3993 N N . ALA A 1 519 ? 0.583 -6.896 -11.161 1.00 97.88 519 ALA A N 1
ATOM 3994 C CA . ALA A 1 519 ? -0.822 -6.934 -10.771 1.00 97.88 519 ALA A CA 1
ATOM 3995 C C . ALA A 1 519 ? -1.325 -8.372 -10.607 1.00 97.88 519 ALA A C 1
ATOM 3997 O O . ALA A 1 519 ? -1.939 -8.686 -9.584 1.00 97.88 519 ALA A O 1
ATOM 3998 N N . ARG A 1 520 ? -1.023 -9.248 -11.578 1.00 98.12 520 ARG A N 1
ATOM 3999 C CA . ARG A 1 520 ? -1.424 -10.656 -11.516 1.00 98.12 520 ARG A CA 1
ATOM 4000 C C . ARG A 1 520 ? -0.728 -11.373 -10.365 1.00 98.12 520 ARG A C 1
ATOM 4002 O O . ARG A 1 520 ? -1.409 -11.960 -9.529 1.00 98.12 520 ARG A O 1
ATOM 4009 N N . LEU A 1 521 ? 0.598 -11.267 -10.272 1.00 98.56 521 LEU A N 1
ATOM 4010 C CA . LEU A 1 521 ? 1.380 -11.947 -9.241 1.00 98.56 521 LEU A CA 1
ATOM 4011 C C . LEU A 1 521 ? 0.969 -11.523 -7.824 1.00 98.56 521 LEU A C 1
ATOM 4013 O O . LEU A 1 521 ? 0.820 -12.369 -6.945 1.00 98.56 521 LEU A O 1
ATOM 4017 N N . ASN A 1 522 ? 0.751 -10.225 -7.593 1.00 97.81 522 ASN A N 1
ATOM 4018 C CA . ASN A 1 522 ? 0.325 -9.717 -6.292 1.00 97.81 522 ASN A CA 1
ATOM 4019 C C . ASN A 1 522 ? -1.030 -10.308 -5.867 1.00 97.81 522 ASN A C 1
ATOM 4021 O O . ASN A 1 522 ? -1.190 -10.707 -4.715 1.00 97.81 522 ASN A O 1
ATOM 4025 N N . GLU A 1 523 ? -1.995 -10.402 -6.785 1.00 96.94 523 GLU A N 1
ATOM 4026 C CA . GLU A 1 523 ? -3.309 -10.989 -6.498 1.00 96.94 523 GLU A CA 1
ATOM 4027 C C . GLU A 1 523 ? -3.246 -12.507 -6.274 1.00 96.94 523 GLU A C 1
ATOM 4029 O O . GLU A 1 523 ? -3.866 -12.989 -5.327 1.00 96.94 523 GLU A O 1
ATOM 4034 N N . GLU A 1 524 ? -2.459 -13.246 -7.061 1.00 98.06 524 GLU A N 1
ATOM 4035 C CA . GLU A 1 524 ? -2.245 -14.692 -6.867 1.00 98.06 524 GLU A CA 1
ATOM 4036 C C . GLU A 1 524 ? -1.577 -14.985 -5.512 1.00 98.06 524 GLU A C 1
ATOM 4038 O O . GLU A 1 524 ? -2.004 -15.874 -4.772 1.00 98.06 524 GLU A O 1
ATOM 4043 N N . LEU A 1 525 ? -0.580 -14.184 -5.118 1.00 98.31 525 LEU A N 1
ATOM 4044 C CA . LEU A 1 525 ? 0.050 -14.283 -3.799 1.00 98.31 525 LEU A CA 1
ATOM 4045 C C . LEU A 1 525 ? -0.937 -13.993 -2.664 1.00 98.31 525 LEU A C 1
ATOM 4047 O O . LEU A 1 525 ? -0.875 -14.649 -1.625 1.00 98.31 525 LEU A O 1
ATOM 4051 N N . ILE A 1 526 ? -1.838 -13.019 -2.821 1.00 97.25 526 ILE A N 1
ATOM 4052 C CA . ILE A 1 526 ? -2.877 -12.730 -1.821 1.00 97.25 526 ILE A CA 1
ATOM 4053 C C . ILE A 1 526 ? -3.864 -13.895 -1.734 1.00 97.25 526 ILE A C 1
ATOM 4055 O O . ILE A 1 526 ? -4.148 -14.360 -0.632 1.00 97.25 526 ILE A O 1
ATOM 4059 N N . ALA A 1 527 ? -4.349 -14.391 -2.875 1.00 97.00 527 ALA A N 1
ATOM 4060 C CA . ALA A 1 527 ? -5.289 -15.508 -2.937 1.00 97.00 527 ALA A CA 1
ATOM 4061 C C . ALA A 1 527 ? -4.709 -16.787 -2.311 1.00 97.00 527 ALA A C 1
ATOM 4063 O O . ALA A 1 527 ? -5.422 -17.525 -1.634 1.00 97.00 527 ALA A O 1
ATOM 4064 N N . ALA A 1 528 ? -3.404 -17.012 -2.472 1.00 97.00 528 ALA A N 1
ATOM 4065 C CA . ALA A 1 528 ? -2.684 -18.121 -1.857 1.00 97.00 528 ALA A CA 1
ATOM 4066 C C . ALA A 1 528 ? -2.286 -17.883 -0.383 1.00 97.00 528 ALA A C 1
ATOM 4068 O O . ALA A 1 528 ? -1.731 -18.787 0.240 1.00 97.00 528 ALA A O 1
ATOM 4069 N N . GLY A 1 529 ? -2.523 -16.691 0.181 1.00 95.75 529 GLY A N 1
ATOM 4070 C CA . GLY A 1 529 ? -2.095 -16.329 1.540 1.00 95.75 529 GLY A CA 1
ATOM 4071 C C . GLY A 1 529 ? -0.580 -16.125 1.700 1.00 95.75 529 GLY A C 1
ATOM 4072 O O . GLY A 1 529 ? -0.071 -16.137 2.819 1.00 95.75 529 GLY A O 1
ATOM 4073 N N . LEU A 1 530 ? 0.143 -15.931 0.594 1.00 96.31 530 LEU A N 1
ATOM 4074 C CA . LEU A 1 530 ? 1.605 -15.859 0.517 1.00 96.31 530 LEU A CA 1
ATOM 4075 C C . LEU A 1 530 ? 2.156 -14.436 0.335 1.00 96.31 530 LEU A C 1
ATOM 4077 O O . LEU A 1 530 ? 3.361 -14.235 0.453 1.00 96.31 530 LEU A O 1
ATOM 4081 N N . ARG A 1 531 ? 1.320 -13.413 0.091 1.00 96.44 531 ARG A N 1
ATOM 4082 C CA . ARG A 1 531 ? 1.802 -12.032 -0.163 1.00 96.44 53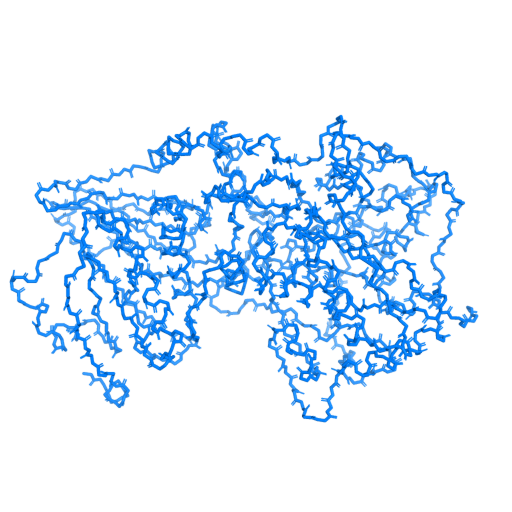1 ARG A CA 1
ATOM 4083 C C . ARG A 1 531 ? 2.653 -11.446 0.967 1.00 96.44 531 ARG A C 1
ATOM 4085 O O . ARG A 1 531 ? 3.497 -10.590 0.721 1.00 96.44 531 ARG A O 1
ATOM 4092 N N . ARG A 1 532 ? 2.439 -11.902 2.202 1.00 95.75 532 ARG A N 1
ATOM 4093 C CA . ARG A 1 532 ? 3.223 -11.494 3.376 1.00 95.75 532 ARG A CA 1
ATOM 4094 C C . ARG A 1 532 ? 4.547 -12.247 3.523 1.00 95.75 532 ARG A C 1
ATOM 4096 O O . ARG A 1 532 ? 5.351 -11.857 4.361 1.00 95.75 532 ARG A O 1
ATOM 4103 N N . GLU A 1 533 ? 4.767 -13.309 2.757 1.00 95.44 533 GLU A N 1
ATOM 4104 C CA . GLU A 1 533 ? 5.982 -14.129 2.833 1.00 95.44 533 GLU A CA 1
ATOM 4105 C C . GLU A 1 533 ? 7.104 -13.596 1.950 1.00 95.44 533 GLU A C 1
ATOM 4107 O O . GLU A 1 533 ? 8.263 -13.902 2.206 1.00 95.44 533 GLU A O 1
ATOM 4112 N N . ALA A 1 534 ? 6.778 -12.805 0.924 1.00 96.19 534 ALA A N 1
ATOM 4113 C CA . ALA A 1 534 ? 7.768 -12.308 -0.013 1.00 96.19 534 ALA A CA 1
ATOM 4114 C C . ALA A 1 534 ? 7.514 -10.867 -0.459 1.00 96.19 534 ALA A C 1
ATOM 4116 O O . ALA A 1 534 ? 6.368 -10.441 -0.627 1.00 96.19 534 ALA A O 1
ATOM 4117 N N . GLY A 1 535 ? 8.610 -10.140 -0.686 1.00 97.31 535 GLY A N 1
ATOM 4118 C CA . GLY A 1 535 ? 8.601 -8.861 -1.393 1.00 97.31 535 GLY A CA 1
ATOM 4119 C C . GLY A 1 535 ? 8.697 -9.043 -2.911 1.00 97.31 535 GLY A C 1
ATOM 4120 O O . GLY A 1 535 ? 9.174 -10.076 -3.376 1.00 97.31 535 GLY A O 1
ATOM 4121 N N . ILE A 1 536 ? 8.279 -8.038 -3.681 1.00 98.62 536 ILE A N 1
ATOM 4122 C CA . ILE A 1 536 ? 8.338 -8.029 -5.151 1.00 98.62 536 ILE A CA 1
ATOM 4123 C C . ILE A 1 536 ? 9.248 -6.889 -5.625 1.00 98.62 536 ILE A C 1
ATOM 4125 O O . ILE A 1 536 ? 8.953 -5.716 -5.403 1.00 98.62 536 ILE A O 1
ATOM 4129 N N . VAL A 1 537 ? 10.332 -7.226 -6.321 1.00 98.75 537 VAL A N 1
ATOM 4130 C CA . VAL A 1 537 ? 11.232 -6.280 -6.996 1.00 98.75 537 VAL A CA 1
ATOM 4131 C C . VAL A 1 537 ? 11.048 -6.394 -8.502 1.00 98.75 537 VAL A C 1
ATOM 4133 O O . VAL A 1 537 ? 11.025 -7.498 -9.042 1.00 98.75 537 VAL A O 1
ATOM 4136 N N . VAL A 1 538 ? 10.949 -5.261 -9.196 1.00 98.88 538 VAL A N 1
ATOM 4137 C CA . VAL A 1 538 ? 10.790 -5.234 -10.658 1.00 98.88 538 VAL A CA 1
ATOM 4138 C C . VAL A 1 538 ? 12.011 -4.613 -11.310 1.00 98.88 538 VAL A C 1
ATOM 4140 O O . VAL A 1 538 ? 12.250 -3.414 -11.177 1.00 98.88 538 VAL A O 1
ATOM 4143 N N . ARG A 1 539 ? 12.775 -5.415 -12.048 1.00 98.44 539 ARG A N 1
ATOM 4144 C CA . ARG A 1 539 ? 13.894 -4.969 -12.876 1.00 98.44 539 ARG A CA 1
ATOM 4145 C C . ARG A 1 539 ? 13.450 -4.938 -14.332 1.00 98.44 539 ARG A C 1
ATOM 4147 O O . ARG A 1 539 ? 13.351 -5.981 -14.970 1.00 98.44 539 ARG A O 1
ATOM 4154 N N . SER A 1 540 ? 13.160 -3.744 -14.849 1.00 98.62 540 SER A N 1
ATOM 4155 C CA . SER A 1 540 ? 12.517 -3.613 -16.159 1.00 98.62 540 SER A CA 1
ATOM 4156 C C . SER A 1 540 ? 13.025 -2.442 -16.995 1.00 98.62 540 SER A C 1
ATOM 4158 O O . SER A 1 540 ? 13.284 -1.347 -16.488 1.00 98.62 540 SER A O 1
ATOM 4160 N N . GLY A 1 541 ? 13.137 -2.686 -18.303 1.00 98.12 541 GLY A N 1
ATOM 4161 C CA . GLY A 1 541 ? 13.453 -1.682 -19.316 1.00 98.12 541 GLY A CA 1
ATOM 4162 C C . GLY A 1 541 ? 12.244 -0.837 -19.731 1.00 98.12 541 GLY A C 1
ATOM 4163 O O . GLY A 1 541 ? 12.417 0.247 -20.291 1.00 98.12 541 GLY A O 1
ATOM 4164 N N . ALA A 1 542 ? 11.030 -1.297 -19.417 1.00 98.19 542 ALA A N 1
ATOM 4165 C CA . ALA A 1 542 ? 9.769 -0.613 -19.704 1.00 98.19 542 ALA A CA 1
ATOM 4166 C C . ALA A 1 542 ? 9.393 0.460 -18.658 1.00 98.19 542 ALA A C 1
ATOM 4168 O O . ALA A 1 542 ? 8.375 1.130 -18.819 1.00 98.19 542 ALA A O 1
ATOM 4169 N N . ILE A 1 543 ? 10.207 0.657 -17.610 1.00 98.56 543 ILE A N 1
ATOM 4170 C CA . ILE A 1 543 ? 10.040 1.739 -16.627 1.00 98.56 543 ILE A CA 1
ATOM 4171 C C . ILE A 1 543 ? 10.749 2.993 -17.150 1.00 98.56 543 ILE A C 1
ATOM 4173 O O . ILE A 1 543 ? 11.974 3.115 -17.058 1.00 98.56 543 ILE A O 1
ATOM 4177 N N . ARG A 1 544 ? 9.983 3.925 -17.722 1.00 97.88 544 ARG A N 1
ATOM 4178 C CA . ARG A 1 544 ? 10.511 5.059 -18.501 1.00 97.88 544 ARG A CA 1
ATOM 4179 C C . ARG A 1 544 ? 10.520 6.359 -17.710 1.00 97.88 544 ARG A C 1
ATOM 4181 O O . ARG A 1 544 ? 11.429 7.183 -17.851 1.00 97.88 544 ARG A O 1
ATOM 4188 N N . ASN A 1 545 ? 9.496 6.567 -16.889 1.00 97.25 545 ASN A N 1
ATOM 4189 C CA . ASN A 1 545 ? 9.244 7.843 -16.229 1.00 97.25 545 ASN A CA 1
ATOM 4190 C C . ASN A 1 545 ? 8.591 7.675 -14.841 1.00 97.25 545 ASN A C 1
ATOM 4192 O O . ASN A 1 545 ? 8.390 6.566 -14.350 1.00 97.25 545 ASN A O 1
ATOM 4196 N N . LEU A 1 546 ? 8.302 8.806 -14.188 1.00 97.50 546 LEU A N 1
ATOM 4197 C CA . LEU A 1 546 ? 7.696 8.845 -12.852 1.00 97.50 546 LEU A CA 1
ATOM 4198 C C . LEU A 1 546 ? 6.318 8.167 -12.805 1.00 97.50 546 LEU A C 1
ATOM 4200 O O . LEU A 1 546 ? 5.995 7.544 -11.800 1.00 97.50 546 LEU A O 1
ATOM 4204 N N . HIS A 1 547 ? 5.529 8.267 -13.877 1.00 97.31 547 HIS A N 1
ATOM 4205 C CA . HIS A 1 547 ? 4.205 7.658 -13.923 1.00 97.31 547 HIS A CA 1
ATOM 4206 C C . HIS A 1 547 ? 4.308 6.130 -13.901 1.00 97.31 547 HIS A C 1
ATOM 4208 O O . HIS A 1 547 ? 3.655 5.496 -13.080 1.00 97.31 547 HIS A O 1
ATOM 4214 N N . ASP A 1 548 ? 5.201 5.545 -14.711 1.00 98.31 548 ASP A N 1
ATOM 4215 C CA . ASP A 1 548 ? 5.451 4.095 -14.693 1.00 98.31 548 ASP A CA 1
ATOM 4216 C C . ASP A 1 548 ? 5.882 3.623 -13.285 1.00 98.31 548 ASP A C 1
ATOM 4218 O O . ASP A 1 548 ? 5.423 2.588 -12.803 1.00 98.31 548 ASP A O 1
ATOM 4222 N N . ILE A 1 549 ? 6.720 4.410 -12.594 1.00 98.56 549 ILE A N 1
ATOM 4223 C CA . ILE A 1 549 ? 7.155 4.138 -11.213 1.00 98.56 549 ILE A CA 1
ATOM 4224 C C . ILE A 1 549 ? 5.958 4.092 -10.255 1.00 98.56 549 ILE A C 1
ATOM 4226 O O . ILE A 1 549 ? 5.767 3.093 -9.561 1.00 98.56 549 ILE A O 1
ATOM 4230 N N . MET A 1 550 ? 5.139 5.147 -10.223 1.00 97.88 550 MET A N 1
ATOM 4231 C CA . MET A 1 550 ? 3.992 5.221 -9.310 1.00 97.88 550 MET A CA 1
ATOM 4232 C C . MET A 1 550 ? 2.940 4.157 -9.628 1.00 97.88 550 MET A C 1
ATOM 4234 O O . MET A 1 550 ? 2.365 3.567 -8.712 1.00 97.88 550 MET A O 1
ATOM 4238 N N . PHE A 1 551 ? 2.740 3.851 -10.911 1.00 97.69 551 PHE A N 1
ATOM 4239 C CA . PHE A 1 551 ? 1.820 2.813 -11.361 1.00 97.69 551 PHE A CA 1
ATOM 4240 C C . PHE A 1 551 ? 2.225 1.432 -10.822 1.00 97.69 551 PHE A C 1
ATOM 4242 O O . PHE A 1 551 ? 1.404 0.741 -10.222 1.00 97.69 551 PHE A O 1
ATOM 4249 N N . LEU A 1 552 ? 3.502 1.046 -10.942 1.00 98.44 552 LEU A N 1
ATOM 4250 C CA . LEU A 1 552 ? 3.990 -0.250 -10.449 1.00 98.44 552 LEU A CA 1
ATOM 4251 C C . LEU A 1 552 ? 3.977 -0.359 -8.919 1.00 98.44 552 LEU A C 1
ATOM 4253 O O . LEU A 1 552 ? 3.583 -1.400 -8.385 1.00 98.44 552 LEU A O 1
ATOM 4257 N N . LEU A 1 553 ? 4.362 0.706 -8.210 1.00 97.94 553 LEU A N 1
ATOM 4258 C CA . LEU A 1 553 ? 4.302 0.745 -6.743 1.00 97.94 553 LEU A CA 1
ATOM 4259 C C . LEU A 1 553 ? 2.856 0.608 -6.241 1.00 97.94 553 LEU A C 1
ATOM 4261 O O . LEU A 1 553 ? 2.588 -0.148 -5.305 1.00 97.94 553 LEU A O 1
ATOM 4265 N N . GLY A 1 554 ? 1.906 1.272 -6.908 1.00 96.38 554 GLY A N 1
ATOM 4266 C CA . GLY A 1 554 ? 0.481 1.160 -6.599 1.00 96.38 554 GLY A CA 1
ATOM 4267 C C . GLY A 1 554 ? -0.123 -0.212 -6.920 1.00 96.38 554 GLY A C 1
ATOM 4268 O O . GLY A 1 554 ? -1.064 -0.634 -6.250 1.00 96.38 554 GLY A O 1
ATOM 4269 N N . LEU A 1 555 ? 0.424 -0.942 -7.900 1.00 97.25 555 LEU A N 1
ATOM 4270 C CA . LEU A 1 555 ? -0.006 -2.308 -8.239 1.00 97.25 555 LEU A CA 1
ATOM 4271 C C . LEU A 1 555 ? 0.538 -3.389 -7.294 1.00 97.25 555 LEU A C 1
ATOM 4273 O O . LEU A 1 555 ? 0.017 -4.508 -7.309 1.00 97.25 555 LEU A O 1
ATOM 4277 N N . GLY A 1 556 ? 1.533 -3.065 -6.462 1.00 96.31 556 GLY A N 1
ATOM 4278 C CA . GLY A 1 556 ? 2.030 -3.949 -5.405 1.00 96.31 556 GLY A CA 1
ATOM 4279 C C . GLY A 1 556 ? 3.522 -4.281 -5.453 1.00 96.31 556 GLY A C 1
ATOM 4280 O O . GLY A 1 556 ? 3.942 -5.144 -4.679 1.00 96.31 556 GLY A O 1
ATOM 4281 N N . ALA A 1 557 ? 4.312 -3.629 -6.315 1.00 98.25 557 ALA A N 1
ATOM 4282 C CA . ALA A 1 557 ? 5.771 -3.728 -6.266 1.00 98.25 557 ALA A CA 1
ATOM 4283 C C . ALA A 1 557 ? 6.318 -3.067 -4.988 1.00 98.25 557 ALA A C 1
ATOM 4285 O O . ALA A 1 557 ? 5.843 -2.007 -4.581 1.00 98.25 557 ALA A O 1
ATOM 4286 N N . ASP A 1 558 ? 7.330 -3.680 -4.374 1.00 98.19 558 ASP A N 1
ATOM 4287 C CA . ASP A 1 558 ? 7.988 -3.159 -3.171 1.00 98.19 558 ASP A CA 1
ATOM 4288 C C . ASP A 1 558 ? 9.234 -2.321 -3.519 1.00 98.19 558 ASP A C 1
ATOM 4290 O O . ASP A 1 558 ? 9.525 -1.360 -2.817 1.00 98.19 558 ASP A O 1
ATOM 4294 N N . ALA A 1 559 ? 9.938 -2.629 -4.620 1.00 98.50 559 ALA A N 1
ATOM 4295 C CA . ALA A 1 559 ? 10.984 -1.767 -5.184 1.00 98.50 559 ALA A CA 1
ATOM 4296 C C . ALA A 1 559 ? 11.199 -1.979 -6.691 1.00 98.50 559 ALA A C 1
ATOM 4298 O O . ALA A 1 559 ? 10.821 -3.006 -7.257 1.00 98.50 559 ALA A O 1
ATOM 4299 N N . LEU A 1 560 ? 11.822 -1.000 -7.349 1.00 98.81 560 LEU A N 1
ATOM 4300 C CA . LEU A 1 560 ? 12.000 -0.957 -8.800 1.00 98.81 560 LEU A CA 1
ATOM 4301 C C . LEU A 1 560 ? 13.471 -0.736 -9.173 1.00 98.81 560 LEU A C 1
ATOM 4303 O O . LEU A 1 560 ? 14.120 0.159 -8.642 1.00 98.81 560 LEU A O 1
ATOM 4307 N N . ALA A 1 561 ? 13.974 -1.497 -10.143 1.00 98.50 561 ALA A N 1
ATOM 4308 C CA . ALA A 1 561 ? 15.285 -1.335 -10.769 1.00 98.50 561 ALA A CA 1
ATOM 4309 C C . ALA A 1 561 ? 15.113 -0.959 -12.260 1.00 98.50 561 ALA A C 1
ATOM 4311 O O . ALA A 1 561 ? 15.140 -1.834 -13.134 1.00 98.50 561 ALA A O 1
ATOM 4312 N N . PRO A 1 562 ? 14.891 0.332 -12.582 1.00 98.25 562 PRO A N 1
ATOM 4313 C CA . PRO A 1 562 ? 14.622 0.792 -13.945 1.00 98.25 562 PRO A CA 1
ATOM 4314 C C . PRO A 1 562 ? 15.914 0.897 -14.777 1.00 98.25 562 PRO A C 1
ATOM 4316 O O . PRO A 1 562 ? 16.428 1.984 -15.043 1.00 98.25 562 PRO A O 1
ATOM 4319 N N . TYR A 1 563 ? 16.480 -0.240 -15.187 1.00 97.31 563 TYR A N 1
ATOM 4320 C CA . TYR A 1 563 ? 17.843 -0.286 -15.734 1.00 97.31 563 TYR A CA 1
ATOM 4321 C C . TYR A 1 563 ? 18.035 0.515 -17.035 1.00 97.31 563 TYR A C 1
ATOM 4323 O O . TYR A 1 563 ? 19.079 1.145 -17.217 1.00 97.31 563 TYR A O 1
ATOM 4331 N N . LEU A 1 564 ? 17.044 0.560 -17.940 1.00 97.75 564 LEU A N 1
ATOM 4332 C CA . LEU A 1 564 ? 17.151 1.400 -19.145 1.00 97.75 564 LEU A CA 1
ATOM 4333 C C . LEU A 1 564 ? 17.065 2.890 -18.822 1.00 97.75 564 LEU A C 1
ATOM 4335 O O . LEU A 1 564 ? 17.749 3.677 -19.473 1.00 97.75 564 LEU A O 1
ATOM 4339 N N . LEU A 1 565 ? 16.312 3.283 -17.792 1.00 98.19 565 LEU A N 1
ATOM 4340 C CA . LEU A 1 565 ? 16.253 4.674 -17.346 1.00 98.19 565 LEU A CA 1
ATOM 4341 C C . LEU A 1 565 ? 17.630 5.158 -16.899 1.00 98.19 565 LEU A C 1
ATOM 4343 O O . LEU A 1 565 ? 18.058 6.242 -17.304 1.00 98.19 565 LEU A O 1
ATOM 4347 N N . TRP A 1 566 ? 18.353 4.335 -16.136 1.00 97.69 566 TRP A N 1
ATOM 4348 C CA . TRP A 1 566 ? 19.716 4.648 -15.711 1.00 97.69 566 TRP A CA 1
ATOM 4349 C C . TRP A 1 566 ? 20.692 4.726 -16.882 1.00 97.69 566 TRP A C 1
ATOM 4351 O O . TRP A 1 566 ? 21.471 5.677 -16.949 1.00 97.69 566 TRP A O 1
ATOM 4361 N N . ARG A 1 567 ? 20.597 3.816 -17.859 1.00 97.19 567 ARG A N 1
ATOM 4362 C CA . ARG A 1 567 ? 21.418 3.863 -19.083 1.00 97.19 567 ARG A CA 1
ATOM 4363 C C . ARG A 1 567 ? 21.152 5.105 -19.933 1.00 97.19 567 ARG A C 1
ATOM 4365 O O . ARG A 1 567 ? 22.098 5.766 -20.357 1.00 97.19 567 ARG A O 1
ATOM 4372 N N . VAL A 1 568 ? 19.884 5.450 -20.159 1.00 97.88 568 VAL A N 1
ATOM 4373 C CA . VAL A 1 568 ? 19.492 6.661 -20.904 1.00 97.88 568 VAL A CA 1
ATOM 4374 C C . VAL A 1 568 ? 19.976 7.913 -20.178 1.00 97.88 568 VAL A C 1
ATOM 4376 O O . VAL A 1 568 ? 20.513 8.822 -20.807 1.00 97.88 568 VAL A O 1
ATOM 4379 N N . ALA A 1 569 ? 19.834 7.968 -18.851 1.00 97.50 569 ALA A N 1
ATOM 4380 C CA . ALA A 1 569 ? 20.342 9.084 -18.067 1.00 97.50 569 ALA A CA 1
ATOM 4381 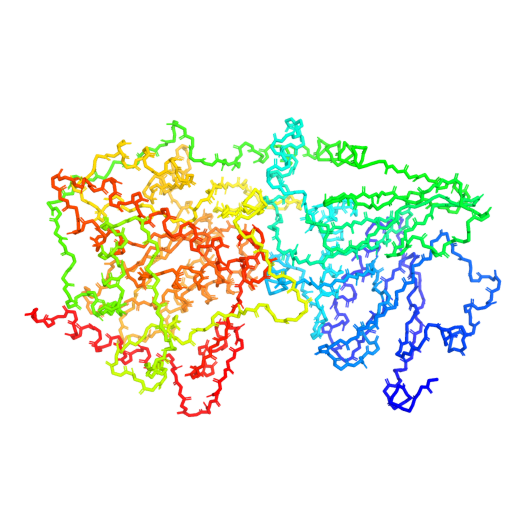C C . ALA A 1 569 ? 21.867 9.205 -18.207 1.00 97.50 569 ALA A C 1
ATOM 4383 O O . ALA A 1 569 ? 22.352 10.283 -18.556 1.00 97.50 569 ALA A O 1
ATOM 4384 N N . ALA A 1 570 ? 22.599 8.109 -17.990 1.00 96.88 570 ALA A N 1
ATOM 4385 C CA . ALA A 1 570 ? 24.059 8.057 -18.011 1.00 96.88 570 ALA A CA 1
ATOM 4386 C C . ALA A 1 570 ? 24.672 8.447 -19.367 1.00 96.88 570 ALA A C 1
ATOM 4388 O O . ALA A 1 570 ? 25.749 9.038 -19.393 1.00 96.88 570 ALA A O 1
ATOM 4389 N N . ALA A 1 571 ? 23.955 8.243 -20.478 1.00 96.19 571 ALA A N 1
ATOM 4390 C CA . ALA A 1 571 ? 24.366 8.702 -21.810 1.00 96.19 571 ALA A CA 1
ATOM 4391 C C . ALA A 1 571 ? 24.508 10.238 -21.935 1.00 96.19 571 ALA A C 1
ATOM 4393 O O . ALA A 1 571 ? 25.027 10.737 -22.931 1.00 96.19 571 ALA A O 1
ATOM 4394 N N . HIS A 1 572 ? 24.057 11.007 -20.938 1.00 96.62 572 HIS A N 1
ATOM 4395 C CA . HIS A 1 572 ? 24.223 12.462 -20.864 1.00 96.62 572 HIS A CA 1
ATOM 4396 C C . HIS A 1 572 ? 25.360 12.921 -19.937 1.00 96.62 572 HIS A C 1
ATOM 4398 O O . HIS A 1 572 ? 25.472 14.125 -19.669 1.00 96.62 572 HIS A O 1
ATOM 4404 N N . ALA A 1 573 ? 26.177 11.993 -19.433 1.00 95.88 573 ALA A N 1
ATOM 4405 C CA . ALA A 1 573 ? 27.398 12.320 -18.710 1.00 95.88 573 ALA A CA 1
ATOM 4406 C C . ALA A 1 573 ? 28.428 12.972 -19.646 1.00 95.88 573 ALA A C 1
ATOM 4408 O O . ALA A 1 573 ? 28.518 12.657 -20.832 1.00 95.88 573 ALA A O 1
ATOM 4409 N N . THR A 1 574 ? 29.200 13.908 -19.106 1.00 95.19 574 THR A N 1
ATOM 4410 C CA . THR A 1 574 ? 30.309 14.580 -19.793 1.00 95.19 574 THR A CA 1
ATOM 4411 C C . THR A 1 574 ? 31.468 14.757 -18.816 1.00 95.19 574 THR A C 1
ATOM 4413 O O . THR A 1 574 ? 31.297 14.560 -17.615 1.00 95.19 574 THR A O 1
ATOM 4416 N N . GLU A 1 575 ? 32.634 15.194 -19.290 1.00 91.94 575 GLU A N 1
ATOM 4417 C CA . GLU A 1 575 ? 33.778 15.502 -18.416 1.00 91.94 575 GLU A CA 1
ATOM 4418 C C . GLU A 1 575 ? 33.417 16.507 -17.302 1.00 91.94 575 GLU A C 1
ATOM 4420 O O . GLU A 1 575 ? 33.805 16.345 -16.150 1.00 91.94 575 GLU A O 1
ATOM 4425 N N . HIS A 1 576 ? 32.596 17.514 -17.618 1.00 94.19 576 HIS A N 1
ATOM 4426 C CA . HIS A 1 576 ? 32.139 18.526 -16.655 1.00 94.19 576 HIS A CA 1
ATOM 4427 C C . HIS A 1 576 ? 30.877 18.129 -15.878 1.00 94.19 576 HIS A C 1
ATOM 4429 O O . HIS A 1 576 ? 30.450 18.849 -14.976 1.00 94.19 576 HIS A O 1
ATOM 4435 N N . ARG A 1 577 ? 30.243 17.012 -16.243 1.00 96.12 577 ARG A N 1
ATOM 4436 C CA . ARG A 1 577 ? 29.088 16.454 -15.540 1.00 96.12 577 ARG A CA 1
ATOM 4437 C C . ARG A 1 577 ? 29.265 14.940 -15.426 1.00 96.12 577 ARG A C 1
ATOM 4439 O O . ARG A 1 577 ? 28.695 14.208 -16.242 1.00 96.12 577 ARG A O 1
ATOM 4446 N N . PRO A 1 578 ? 30.032 14.480 -14.425 1.00 96.00 578 PRO A N 1
ATOM 4447 C CA . PRO A 1 578 ? 30.252 13.061 -14.194 1.00 96.00 578 PRO A CA 1
ATOM 4448 C C . PRO A 1 578 ? 28.936 12.298 -14.032 1.00 96.00 578 PRO A C 1
ATOM 4450 O O . PRO A 1 578 ? 27.911 12.855 -13.619 1.00 96.00 578 PRO A O 1
ATOM 4453 N N . VAL A 1 579 ? 28.967 10.998 -14.321 1.00 96.69 579 VAL A N 1
ATOM 4454 C CA . VAL A 1 579 ? 27.782 10.133 -14.243 1.00 96.69 579 VAL A CA 1
ATOM 4455 C C . VAL A 1 579 ? 27.139 10.152 -12.852 1.00 96.69 579 VAL A C 1
ATOM 4457 O O . VAL A 1 579 ? 25.915 10.195 -12.761 1.00 96.69 579 VAL A O 1
ATOM 4460 N N . ALA A 1 580 ? 27.921 10.246 -11.771 1.00 96.62 580 ALA A N 1
ATOM 4461 C CA . ALA A 1 580 ? 27.394 10.364 -10.412 1.00 96.62 580 ALA A CA 1
ATOM 4462 C C . ALA A 1 580 ? 26.503 11.607 -10.236 1.00 96.62 580 ALA A C 1
ATOM 4464 O O . ALA A 1 580 ? 25.429 11.528 -9.640 1.00 96.62 580 ALA A O 1
ATOM 4465 N N . THR A 1 581 ? 26.888 12.750 -10.818 1.00 97.81 581 THR A N 1
ATOM 4466 C CA . THR A 1 581 ? 26.060 13.967 -10.828 1.00 97.81 581 THR A CA 1
ATOM 4467 C C . THR A 1 581 ? 24.783 13.768 -11.641 1.00 97.81 581 THR A C 1
ATOM 4469 O O . THR A 1 581 ? 23.708 14.197 -11.226 1.00 97.81 581 THR A O 1
ATOM 4472 N N . VAL A 1 582 ? 24.877 13.097 -12.791 1.00 98.19 582 VAL A N 1
ATOM 4473 C CA . VAL A 1 582 ? 23.713 12.793 -13.632 1.00 98.19 582 VAL A CA 1
ATOM 4474 C C . VAL A 1 582 ? 22.711 11.901 -12.898 1.00 98.19 582 VAL A C 1
ATOM 4476 O O . VAL A 1 582 ? 21.515 12.199 -12.886 1.00 98.19 582 VAL A O 1
ATOM 4479 N N . LEU A 1 583 ? 23.177 10.829 -12.260 1.00 98.12 583 LEU A N 1
ATOM 4480 C CA . LEU A 1 583 ? 22.328 9.917 -11.498 1.00 98.12 583 LEU A CA 1
ATOM 4481 C C . LEU A 1 583 ? 21.714 10.614 -10.278 1.00 98.12 583 LEU A C 1
ATOM 4483 O O . LEU A 1 583 ? 20.505 10.514 -10.082 1.00 98.12 583 LEU A O 1
ATOM 4487 N N . ARG A 1 584 ? 22.496 11.417 -9.539 1.00 98.25 584 ARG A N 1
ATOM 4488 C CA . ARG A 1 584 ? 22.005 12.263 -8.435 1.00 98.25 584 ARG A CA 1
ATOM 4489 C C . ARG A 1 584 ? 20.867 13.180 -8.870 1.00 98.25 584 ARG A C 1
ATOM 4491 O O . ARG A 1 584 ? 19.842 13.243 -8.198 1.00 98.25 584 ARG A O 1
ATOM 4498 N N . ASN A 1 585 ? 21.025 13.860 -10.005 1.00 98.38 585 ASN A N 1
ATOM 4499 C CA . ASN A 1 585 ? 19.995 14.734 -10.565 1.00 98.38 585 ASN A CA 1
ATOM 4500 C C . ASN A 1 585 ? 18.691 13.970 -10.837 1.00 98.38 585 ASN A C 1
ATOM 4502 O O . ASN A 1 585 ? 17.605 14.456 -10.523 1.00 98.38 585 ASN A O 1
ATOM 4506 N N . ASN A 1 586 ? 18.796 12.770 -11.413 1.00 98.38 586 ASN A N 1
ATOM 4507 C CA . ASN A 1 586 ? 17.632 11.948 -11.725 1.00 98.38 586 ASN A CA 1
ATOM 4508 C C . ASN A 1 586 ? 16.963 11.397 -10.456 1.00 98.38 586 ASN A C 1
ATOM 4510 O O . ASN A 1 586 ? 15.744 11.508 -10.346 1.00 98.38 586 ASN A O 1
ATOM 4514 N N . LEU A 1 587 ? 17.730 10.880 -9.490 1.00 98.12 587 LEU A N 1
ATOM 4515 C CA . LEU A 1 587 ? 17.214 10.411 -8.199 1.00 98.12 587 LEU A CA 1
ATOM 4516 C C . LEU A 1 587 ? 16.501 11.528 -7.430 1.00 98.12 587 LEU A C 1
ATOM 4518 O O . LEU A 1 587 ? 15.376 11.329 -6.982 1.00 98.12 587 LEU A O 1
ATOM 4522 N N . ALA A 1 588 ? 17.097 12.721 -7.345 1.00 97.62 588 ALA A N 1
ATOM 4523 C CA . ALA A 1 588 ? 16.497 13.862 -6.652 1.00 97.62 588 ALA A CA 1
ATOM 4524 C C . ALA A 1 588 ? 15.161 14.291 -7.271 1.00 97.62 588 ALA A C 1
ATOM 4526 O O . ALA A 1 588 ? 14.186 14.518 -6.553 1.00 97.62 588 ALA A O 1
ATOM 4527 N N . VAL A 1 589 ? 15.092 14.368 -8.604 1.00 97.81 589 VAL A N 1
ATOM 4528 C CA . VAL A 1 589 ? 13.850 14.727 -9.303 1.00 97.81 589 VAL A CA 1
ATOM 4529 C C . VAL A 1 589 ? 12.792 13.633 -9.164 1.00 97.81 589 VAL A C 1
ATOM 4531 O O . VAL A 1 589 ? 11.625 13.956 -8.964 1.00 97.81 589 VAL A O 1
ATOM 4534 N N . LEU A 1 590 ? 13.174 12.355 -9.241 1.00 98.00 590 LEU A N 1
ATOM 4535 C CA . LEU A 1 590 ? 12.235 11.244 -9.075 1.00 98.00 590 LEU A CA 1
ATOM 4536 C C . LEU A 1 590 ? 11.709 11.150 -7.638 1.00 98.00 590 LEU A C 1
ATOM 4538 O O . LEU A 1 590 ? 10.500 11.043 -7.473 1.00 98.00 590 LEU A O 1
ATOM 4542 N N . LYS A 1 591 ? 12.565 11.285 -6.614 1.00 96.50 591 LYS A N 1
ATOM 4543 C CA . LYS A 1 591 ? 12.151 11.329 -5.200 1.00 96.50 591 LYS A CA 1
ATOM 4544 C C . LYS A 1 591 ? 11.132 12.445 -4.957 1.00 96.50 591 LYS A C 1
ATOM 4546 O O . LYS A 1 591 ? 10.027 12.176 -4.494 1.00 96.50 591 LYS A O 1
ATOM 4551 N N . LYS A 1 592 ? 11.456 13.677 -5.374 1.00 94.94 592 LYS A N 1
ATOM 4552 C CA . LYS A 1 592 ? 10.531 14.820 -5.273 1.00 94.94 592 LYS A CA 1
ATOM 4553 C C . LYS A 1 592 ? 9.226 14.571 -6.040 1.00 94.94 592 LYS A C 1
ATOM 4555 O O . LYS A 1 592 ? 8.159 15.004 -5.613 1.00 94.94 592 LYS A O 1
ATOM 4560 N N . GLY A 1 593 ? 9.311 13.888 -7.180 1.00 95.56 593 GLY A N 1
ATOM 4561 C CA . GLY A 1 593 ? 8.160 13.480 -7.977 1.00 95.56 593 GLY A CA 1
ATOM 4562 C C . GLY A 1 593 ? 7.234 12.507 -7.246 1.00 95.56 593 GLY A C 1
ATOM 4563 O O . GLY A 1 593 ? 6.027 12.726 -7.243 1.00 95.56 593 GLY A O 1
ATOM 4564 N N . ILE A 1 594 ? 7.787 11.479 -6.595 1.00 96.25 594 ILE A N 1
ATOM 4565 C CA . ILE A 1 594 ? 7.023 10.497 -5.807 1.00 96.25 594 ILE A CA 1
ATOM 4566 C C . ILE A 1 594 ? 6.258 11.210 -4.686 1.00 96.25 594 ILE A C 1
ATOM 4568 O O . ILE A 1 594 ? 5.040 11.071 -4.591 1.00 96.25 594 ILE A O 1
ATOM 4572 N N . GLU A 1 595 ? 6.950 12.044 -3.904 1.00 94.75 595 GLU A N 1
ATOM 4573 C CA . GLU A 1 595 ? 6.341 12.849 -2.834 1.00 94.75 595 GLU A CA 1
ATOM 4574 C C . GLU A 1 595 ? 5.190 13.725 -3.363 1.00 94.75 595 GLU A C 1
ATOM 4576 O O . GLU A 1 595 ? 4.123 13.804 -2.756 1.00 94.75 595 GLU A O 1
ATOM 4581 N N . LYS A 1 596 ? 5.381 14.363 -4.526 1.00 92.31 596 LYS A N 1
ATOM 4582 C CA . LYS A 1 596 ? 4.366 15.208 -5.170 1.00 92.31 596 LYS A CA 1
ATOM 4583 C C . LYS A 1 596 ? 3.135 14.407 -5.594 1.00 92.31 596 LYS A C 1
ATOM 4585 O O . LYS A 1 596 ? 2.024 14.866 -5.360 1.00 92.31 596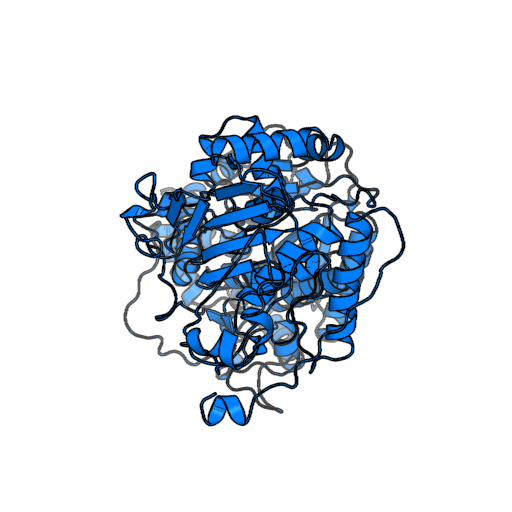 LYS A O 1
ATOM 4590 N N . VAL A 1 597 ? 3.306 13.231 -6.204 1.00 94.00 597 VAL A N 1
ATOM 4591 C CA . VAL A 1 597 ? 2.169 12.382 -6.606 1.00 94.00 597 VAL A CA 1
ATOM 4592 C C . VAL A 1 597 ? 1.389 11.923 -5.373 1.00 94.00 597 VAL A C 1
ATOM 4594 O O . VAL A 1 597 ? 0.166 12.049 -5.352 1.00 94.00 597 VAL A O 1
ATOM 4597 N N . MET A 1 598 ? 2.074 11.478 -4.315 1.00 94.00 598 MET A N 1
ATOM 4598 C CA . MET A 1 598 ? 1.433 11.111 -3.044 1.00 94.00 598 MET A CA 1
ATOM 4599 C C . MET A 1 598 ? 0.612 12.269 -2.455 1.00 94.00 598 MET A C 1
ATOM 4601 O O . MET A 1 598 ? -0.541 12.083 -2.055 1.00 94.00 598 MET A O 1
ATOM 4605 N N . SER A 1 599 ? 1.169 13.484 -2.463 1.00 90.94 599 SER A N 1
ATOM 4606 C CA . SER A 1 599 ? 0.527 14.644 -1.846 1.00 90.94 599 SER A CA 1
ATOM 4607 C C . SER A 1 599 ? -0.785 15.050 -2.529 1.00 90.94 599 SER A C 1
ATOM 4609 O O . SER A 1 599 ? -1.694 15.526 -1.847 1.00 90.94 599 SER A O 1
ATOM 4611 N N . THR A 1 600 ? -0.935 14.797 -3.839 1.00 90.12 600 THR A N 1
ATOM 4612 C CA . THR A 1 600 ? -2.179 15.083 -4.589 1.00 90.12 600 THR A CA 1
ATOM 4613 C C . THR A 1 600 ? -3.401 14.307 -4.092 1.00 90.12 600 THR A C 1
ATOM 4615 O O . THR A 1 600 ? -4.535 14.724 -4.326 1.00 90.12 600 THR A O 1
ATOM 4618 N N . MET A 1 601 ? -3.175 13.200 -3.383 1.00 88.44 601 MET A N 1
ATOM 4619 C CA . MET A 1 601 ? -4.208 12.359 -2.776 1.00 88.44 601 MET A CA 1
ATOM 4620 C C . MET A 1 601 ? -4.247 12.481 -1.248 1.00 88.44 601 MET A C 1
ATOM 4622 O O . MET A 1 601 ? -4.958 11.723 -0.595 1.00 88.44 601 MET A O 1
ATOM 4626 N N . GLY A 1 602 ? -3.478 13.406 -0.664 1.00 89.00 602 GLY A N 1
ATOM 4627 C CA . GLY A 1 602 ? -3.352 13.539 0.787 1.00 89.00 602 GLY A CA 1
ATOM 4628 C C . GLY A 1 602 ? -2.712 12.313 1.447 1.00 89.00 602 GLY A C 1
ATOM 4629 O O . GLY A 1 602 ? -3.140 11.902 2.523 1.00 89.00 602 GLY A O 1
ATOM 4630 N N . ILE A 1 603 ? -1.740 11.690 0.774 1.00 93.12 603 ILE A N 1
ATOM 4631 C CA . ILE A 1 603 ? -0.976 10.534 1.267 1.00 93.12 603 ILE A CA 1
ATOM 4632 C C . ILE A 1 603 ? 0.387 11.032 1.731 1.00 93.12 603 ILE A C 1
ATOM 4634 O O . ILE A 1 603 ? 1.051 11.764 0.997 1.00 93.12 603 ILE A O 1
ATOM 4638 N N . HIS A 1 604 ? 0.806 10.616 2.922 1.00 93.06 604 HIS A N 1
ATOM 4639 C CA . HIS A 1 604 ? 2.071 11.023 3.531 1.00 93.06 604 HIS A CA 1
ATOM 4640 C C . HIS A 1 604 ? 3.087 9.871 3.599 1.00 93.06 604 HIS A C 1
ATOM 4642 O O . HIS A 1 604 ? 4.278 10.118 3.454 1.00 93.06 604 HIS A O 1
ATOM 4648 N N . GLU A 1 605 ? 2.660 8.605 3.679 1.00 95.31 605 GLU A N 1
ATOM 4649 C CA . GLU A 1 605 ? 3.578 7.455 3.574 1.00 95.31 605 GLU A CA 1
ATOM 4650 C C . GLU A 1 605 ? 3.333 6.628 2.310 1.00 95.31 605 GLU A C 1
ATOM 4652 O O . GLU A 1 605 ? 2.209 6.203 2.030 1.00 95.31 605 GLU A O 1
ATOM 4657 N N . LEU A 1 606 ? 4.395 6.335 1.556 1.00 96.06 606 LEU A N 1
ATOM 4658 C CA . LEU A 1 606 ? 4.307 5.627 0.275 1.00 96.06 606 LEU A CA 1
ATOM 4659 C C . LEU A 1 606 ? 3.740 4.213 0.419 1.00 96.06 606 LEU A C 1
ATOM 4661 O O . LEU A 1 606 ? 3.078 3.716 -0.488 1.00 96.06 606 LEU A O 1
ATOM 4665 N N . CYS A 1 607 ? 3.929 3.575 1.574 1.00 92.88 607 CYS A N 1
ATOM 4666 C CA . CYS A 1 607 ? 3.366 2.256 1.847 1.00 92.88 607 CYS A CA 1
ATOM 4667 C C . CYS A 1 607 ? 1.821 2.231 1.880 1.00 92.88 607 CYS A C 1
ATOM 4669 O O . CYS A 1 607 ? 1.236 1.150 1.759 1.00 92.88 607 CYS A O 1
ATOM 4671 N N . GLY A 1 608 ? 1.169 3.397 1.992 1.00 92.69 608 GLY A N 1
ATOM 4672 C CA . GLY A 1 608 ? -0.273 3.575 1.816 1.00 92.69 608 GLY A CA 1
ATOM 4673 C C . GLY A 1 608 ? -0.704 3.858 0.376 1.00 92.69 608 GLY A C 1
ATOM 4674 O O . GLY A 1 608 ? -1.894 3.778 0.075 1.00 92.69 608 GLY A O 1
ATOM 4675 N N . TYR A 1 609 ? 0.226 4.137 -0.540 1.00 94.50 609 TYR A N 1
ATOM 4676 C CA . TYR A 1 609 ? -0.095 4.323 -1.952 1.00 94.50 609 TYR A CA 1
ATOM 4677 C C . TYR A 1 609 ? -0.543 2.986 -2.567 1.00 94.50 609 TYR A C 1
ATOM 4679 O O . TYR A 1 609 ? 0.160 1.972 -2.511 1.00 94.50 609 TYR A O 1
ATOM 4687 N N . GLY A 1 610 ? -1.761 2.970 -3.103 1.00 92.44 610 GLY A N 1
ATOM 4688 C CA . GLY A 1 610 ? -2.380 1.798 -3.722 1.00 92.44 610 GLY A CA 1
ATOM 4689 C C . GLY A 1 610 ? -2.715 2.047 -5.185 1.00 92.44 610 GLY A C 1
ATOM 4690 O O . GLY A 1 610 ? -2.094 2.874 -5.855 1.00 92.44 610 GLY A O 1
ATOM 4691 N N . ARG A 1 611 ? -3.752 1.372 -5.674 1.00 92.94 611 ARG A N 1
ATOM 4692 C CA . ARG A 1 611 ? -4.248 1.507 -7.047 1.00 92.94 611 ARG A CA 1
ATOM 4693 C C . ARG A 1 611 ? -5.054 2.789 -7.258 1.00 92.94 611 ARG A C 1
ATOM 4695 O O . ARG A 1 611 ? -6.262 2.761 -7.486 1.00 92.94 611 ARG A O 1
ATOM 4702 N N . ILE A 1 612 ? -4.387 3.935 -7.157 1.00 90.56 612 ILE A N 1
ATOM 4703 C CA . ILE A 1 612 ? -5.010 5.265 -7.220 1.00 90.56 612 ILE A CA 1
ATOM 4704 C C . ILE A 1 612 ? -4.938 5.814 -8.648 1.00 90.56 612 ILE A C 1
ATOM 4706 O O . ILE A 1 612 ? -4.468 6.914 -8.932 1.00 90.56 612 ILE A O 1
ATOM 4710 N N . PHE A 1 613 ? -5.408 4.993 -9.575 1.00 92.94 613 PHE A N 1
ATOM 4711 C CA . PHE A 1 613 ? -5.465 5.303 -10.990 1.00 92.94 613 PHE A CA 1
ATOM 4712 C C . PHE A 1 613 ? -6.736 4.723 -11.588 1.00 92.94 613 PHE A C 1
ATOM 4714 O O . PHE A 1 613 ? -7.297 3.743 -11.097 1.00 92.94 613 PHE A O 1
ATOM 4721 N N . ALA A 1 614 ? -7.178 5.339 -12.671 1.00 94.12 614 ALA A N 1
ATOM 4722 C CA . ALA A 1 614 ? -8.210 4.815 -13.536 1.00 94.12 614 ALA A CA 1
ATOM 4723 C C . ALA A 1 614 ? -7.634 4.539 -14.919 1.00 94.12 614 ALA A C 1
ATOM 4725 O O . ALA A 1 614 ? -6.732 5.229 -15.386 1.00 94.12 614 ALA A O 1
ATOM 4726 N N . THR A 1 615 ? -8.169 3.530 -15.585 1.00 95.25 615 THR A N 1
ATOM 4727 C CA . THR A 1 615 ? -7.772 3.159 -16.942 1.00 95.25 615 THR A CA 1
ATOM 4728 C C . THR A 1 615 ? -8.832 3.591 -17.941 1.00 95.25 615 THR A C 1
ATOM 4730 O O . THR A 1 615 ? -10.002 3.748 -17.587 1.00 95.25 615 THR A O 1
ATOM 4733 N N . ILE A 1 616 ? -8.424 3.828 -19.186 1.00 94.75 616 ILE A N 1
ATOM 4734 C CA . ILE A 1 616 ? -9.337 4.186 -20.275 1.00 94.75 616 ILE A CA 1
ATOM 4735 C C . ILE A 1 616 ? -9.064 3.270 -21.462 1.00 94.75 616 ILE A C 1
ATOM 4737 O O . ILE A 1 616 ? -7.992 3.346 -22.055 1.00 94.75 616 ILE A O 1
ATOM 4741 N N . GLY A 1 617 ? -10.049 2.457 -21.847 1.00 93.31 617 GLY A N 1
ATOM 4742 C CA . GLY A 1 617 ? -9.976 1.643 -23.064 1.00 93.31 617 GLY A CA 1
ATOM 4743 C C . GLY A 1 617 ? -9.244 0.308 -22.911 1.00 93.31 617 GLY A C 1
ATOM 4744 O O . GLY A 1 617 ? -8.697 -0.193 -23.893 1.00 93.31 617 GLY A O 1
ATOM 4745 N N . LEU A 1 618 ? -9.235 -0.280 -21.712 1.00 95.19 618 LEU A N 1
ATOM 4746 C CA . LEU A 1 618 ? -8.828 -1.677 -21.531 1.00 95.19 618 LEU A CA 1
ATOM 4747 C C . LEU A 1 618 ? -9.996 -2.628 -21.805 1.00 95.19 618 LEU A C 1
ATOM 4749 O O . LEU A 1 618 ? -11.149 -2.301 -21.500 1.00 95.19 618 LEU A O 1
ATOM 4753 N N . ALA A 1 619 ? -9.690 -3.806 -22.341 1.00 94.94 619 ALA A N 1
ATOM 4754 C CA . ALA A 1 619 ? -10.622 -4.921 -22.422 1.00 94.94 619 ALA A CA 1
ATOM 4755 C C . ALA A 1 619 ? -10.797 -5.608 -21.052 1.00 94.94 619 ALA A C 1
ATOM 4757 O O . ALA A 1 619 ? -10.098 -5.315 -20.076 1.00 94.94 619 ALA A O 1
ATOM 4758 N N . ASP A 1 620 ? -11.782 -6.502 -20.972 1.00 91.69 620 ASP A N 1
ATOM 4759 C CA . ASP A 1 620 ? -12.239 -7.108 -19.716 1.00 91.69 620 ASP A CA 1
ATOM 4760 C C . ASP A 1 620 ? -11.188 -7.991 -19.046 1.00 91.69 620 ASP A C 1
ATOM 4762 O O . ASP A 1 620 ? -11.095 -8.006 -17.819 1.00 91.69 620 ASP A O 1
ATOM 4766 N N . ASP A 1 621 ? -10.392 -8.698 -19.843 1.00 92.50 621 ASP A N 1
ATOM 4767 C CA . ASP A 1 621 ? -9.316 -9.567 -19.377 1.00 92.50 621 ASP A CA 1
ATOM 4768 C C . ASP A 1 621 ? -8.237 -8.774 -18.621 1.00 92.50 621 ASP A C 1
ATOM 4770 O O . ASP A 1 621 ? -7.893 -9.120 -17.490 1.00 92.50 621 ASP A O 1
ATOM 4774 N N . LEU A 1 622 ? -7.771 -7.655 -19.180 1.00 94.31 622 LEU A N 1
ATOM 4775 C CA . LEU A 1 622 ? -6.794 -6.782 -18.529 1.00 94.31 622 LEU A CA 1
ATOM 4776 C C . LEU A 1 622 ? -7.402 -6.008 -17.358 1.00 94.31 622 LEU A C 1
ATOM 4778 O O . LEU A 1 622 ? -6.780 -5.904 -16.299 1.00 94.31 622 LEU A O 1
ATOM 4782 N N . ALA A 1 623 ? -8.621 -5.486 -17.512 1.00 92.88 623 ALA A N 1
ATOM 4783 C CA . ALA A 1 623 ? -9.291 -4.745 -16.447 1.00 92.88 623 ALA A CA 1
ATOM 4784 C C . ALA A 1 623 ? -9.529 -5.618 -15.202 1.00 92.88 623 ALA A C 1
ATOM 4786 O O . ALA A 1 623 ? -9.358 -5.145 -14.075 1.00 92.88 623 ALA A O 1
ATOM 4787 N N . ALA A 1 624 ? -9.868 -6.898 -15.393 1.00 92.62 624 ALA A N 1
ATOM 4788 C CA . ALA A 1 624 ? -10.026 -7.859 -14.306 1.00 92.62 624 ALA A CA 1
ATOM 4789 C C . ALA A 1 624 ? -8.712 -8.123 -13.554 1.00 92.62 624 ALA A C 1
ATOM 4791 O O . ALA A 1 624 ? -8.743 -8.280 -12.335 1.00 92.62 624 ALA A O 1
ATOM 4792 N N . ILE A 1 625 ? -7.569 -8.127 -14.251 1.00 94.81 625 ILE A N 1
ATOM 4793 C CA . ILE A 1 625 ? -6.251 -8.328 -13.633 1.00 94.81 625 ILE A CA 1
ATOM 4794 C C . ILE A 1 625 ? -5.789 -7.075 -12.882 1.00 94.81 625 ILE A C 1
ATOM 4796 O O . ILE A 1 625 ? -5.352 -7.168 -11.735 1.00 94.81 625 ILE A O 1
ATOM 4800 N N . LEU A 1 626 ? -5.900 -5.893 -13.497 1.00 93.06 626 LEU A N 1
ATOM 4801 C CA . LEU A 1 626 ? -5.447 -4.643 -12.874 1.00 93.06 626 LEU A CA 1
ATOM 4802 C C . LEU A 1 626 ? -6.342 -4.205 -11.708 1.00 93.06 626 LEU A C 1
ATOM 4804 O O . LEU A 1 626 ? -5.864 -3.520 -10.806 1.00 93.06 626 LEU A O 1
ATOM 4808 N N . ARG A 1 627 ? -7.625 -4.603 -11.713 1.00 91.62 627 ARG A N 1
ATOM 4809 C CA . ARG A 1 627 ? -8.618 -4.312 -10.661 1.00 91.62 627 ARG A CA 1
ATOM 4810 C C . ARG A 1 627 ? -8.738 -2.823 -10.329 1.00 91.62 627 ARG A C 1
ATOM 4812 O O . ARG A 1 627 ? -8.883 -2.441 -9.168 1.00 91.62 627 ARG A O 1
ATOM 4819 N N . VAL A 1 628 ? -8.715 -1.990 -11.362 1.00 90.31 628 VAL A N 1
ATOM 4820 C CA . VAL A 1 628 ? -8.896 -0.537 -11.260 1.00 90.31 628 VAL A CA 1
ATOM 4821 C C . VAL A 1 628 ? -10.140 -0.080 -12.004 1.00 90.31 628 VAL A C 1
ATOM 4823 O O . VAL A 1 628 ? -10.592 -0.784 -12.912 1.00 90.31 628 VAL A O 1
ATOM 4826 N N . PRO A 1 629 ? -10.714 1.088 -11.658 1.00 91.62 629 PRO A N 1
ATOM 4827 C CA . PRO A 1 629 ? -11.771 1.681 -12.463 1.00 91.62 629 PRO A CA 1
ATOM 4828 C C . PRO A 1 629 ? -11.348 1.750 -13.935 1.00 91.62 629 PRO A C 1
ATOM 4830 O O . PRO A 1 629 ? -10.274 2.261 -14.252 1.00 91.62 629 PRO A O 1
ATOM 4833 N N . ASN A 1 630 ? -12.178 1.212 -14.827 1.00 93.44 630 ASN A N 1
ATOM 4834 C CA . ASN A 1 630 ? -11.934 1.204 -16.266 1.00 93.44 630 ASN A CA 1
ATOM 4835 C C . ASN A 1 630 ? -13.068 1.946 -16.975 1.00 93.44 630 ASN A C 1
ATOM 4837 O O . ASN A 1 630 ? -14.235 1.552 -16.899 1.00 93.44 630 ASN A O 1
ATOM 4841 N N . PHE A 1 631 ? -12.716 3.033 -17.648 1.00 93.06 631 PHE A N 1
ATOM 4842 C CA . PHE A 1 631 ? -13.627 3.882 -18.399 1.00 93.06 631 PHE A CA 1
ATOM 4843 C C . PHE A 1 631 ? -13.605 3.527 -19.886 1.00 93.06 631 PHE A C 1
ATOM 4845 O O . PHE A 1 631 ? -12.639 2.970 -20.407 1.00 93.06 631 PHE A O 1
ATOM 4852 N N . CYS A 1 632 ? -14.691 3.872 -20.584 1.00 89.75 632 CYS A N 1
ATOM 4853 C CA . CYS A 1 632 ? -14.870 3.570 -22.009 1.00 89.75 632 CYS A CA 1
ATOM 4854 C C . CYS A 1 632 ? -14.757 2.066 -22.338 1.00 89.75 632 CYS A C 1
ATOM 4856 O O . CYS A 1 632 ? -14.327 1.697 -23.428 1.00 89.75 632 CYS A O 1
ATOM 4858 N N . ARG A 1 633 ? -15.161 1.204 -21.395 1.00 84.62 633 ARG A N 1
ATOM 4859 C CA . ARG A 1 633 ? -15.219 -0.254 -21.559 1.00 84.62 633 ARG A CA 1
ATOM 4860 C C . ARG A 1 633 ? -16.131 -0.633 -22.730 1.00 84.62 633 ARG A C 1
ATOM 4862 O O . ARG A 1 633 ? -17.255 -0.139 -22.824 1.00 84.62 633 ARG A O 1
ATOM 4869 N N . HIS A 1 634 ? -15.672 -1.543 -23.586 1.00 85.50 634 HIS A N 1
ATOM 4870 C CA . HIS A 1 634 ? -16.441 -2.054 -24.719 1.00 85.50 634 HIS A CA 1
ATOM 4871 C C . HIS A 1 634 ? -16.240 -3.567 -24.872 1.00 85.50 634 HIS A C 1
ATOM 4873 O O . HIS A 1 634 ? -15.132 -4.067 -24.739 1.00 85.50 634 HIS A O 1
ATOM 4879 N N . ALA A 1 635 ? -17.305 -4.306 -25.197 1.00 80.69 635 ALA A N 1
ATOM 4880 C CA . ALA A 1 635 ? -17.279 -5.775 -25.211 1.00 80.69 635 ALA A CA 1
ATOM 4881 C C . ALA A 1 635 ? -16.354 -6.388 -26.283 1.00 80.69 635 ALA A C 1
ATOM 4883 O O . ALA A 1 635 ? -15.962 -7.542 -26.176 1.00 80.69 635 ALA A O 1
ATOM 4884 N N . GLN A 1 636 ? -16.047 -5.636 -27.342 1.00 80.38 636 GLN A N 1
ATOM 4885 C CA . GLN A 1 636 ? -15.265 -6.111 -28.497 1.00 80.38 636 GLN A CA 1
ATOM 4886 C C . GLN A 1 636 ? -14.060 -5.219 -28.830 1.00 80.38 636 GLN A C 1
ATOM 4888 O O . GLN A 1 636 ? -13.415 -5.421 -29.853 1.00 80.38 636 GLN A O 1
ATOM 4893 N N . ARG A 1 637 ? -13.817 -4.158 -28.051 1.00 84.25 637 ARG A N 1
ATOM 4894 C CA . ARG A 1 637 ? -12.745 -3.190 -28.326 1.00 84.25 637 ARG A CA 1
ATOM 4895 C C . ARG A 1 637 ? -12.087 -2.751 -27.029 1.00 84.25 637 ARG A C 1
ATOM 4897 O O . ARG A 1 637 ? -12.764 -2.605 -26.019 1.00 84.25 637 ARG A O 1
ATOM 4904 N N . GLY A 1 638 ? -10.796 -2.478 -27.112 1.00 90.50 638 GLY A N 1
ATOM 4905 C CA . GLY A 1 638 ? -9.946 -2.128 -25.983 1.00 90.50 638 GLY A CA 1
ATOM 4906 C C . GLY A 1 638 ? -8.695 -2.992 -26.007 1.00 90.50 638 GLY A C 1
ATOM 4907 O O . GLY A 1 638 ? -8.688 -4.023 -26.670 1.00 90.50 638 GLY A O 1
ATOM 4908 N N . LEU A 1 639 ? -7.649 -2.559 -25.309 1.00 95.25 639 LEU A N 1
ATOM 4909 C CA . LEU A 1 639 ? -6.421 -3.338 -25.198 1.00 95.25 639 LEU A CA 1
ATOM 4910 C C . LEU A 1 639 ? -6.713 -4.652 -24.463 1.00 95.25 639 LEU A C 1
ATOM 4912 O O . LEU A 1 639 ? -7.140 -4.614 -23.309 1.00 95.25 639 LEU A O 1
ATOM 4916 N N . SER A 1 640 ? -6.474 -5.779 -25.127 1.00 95.19 640 SER A N 1
ATOM 4917 C CA . SER A 1 640 ? -6.606 -7.134 -24.580 1.00 95.19 640 SER A CA 1
ATOM 4918 C C . SER A 1 640 ? -5.252 -7.835 -24.435 1.00 95.19 640 SER A C 1
ATOM 4920 O O . SER A 1 640 ? -4.226 -7.352 -24.925 1.00 95.19 640 SER A O 1
ATOM 4922 N N . LEU A 1 641 ? -5.235 -9.014 -23.805 1.00 95.38 641 LEU A N 1
ATOM 4923 C CA . LEU A 1 641 ? -4.055 -9.888 -23.798 1.00 95.38 641 LEU A CA 1
ATOM 4924 C C . LEU A 1 641 ? -3.618 -10.258 -25.225 1.00 95.38 641 LEU A C 1
ATOM 4926 O O . LEU A 1 641 ? -2.425 -10.257 -25.518 1.00 95.38 641 LEU A O 1
ATOM 4930 N N . ALA A 1 642 ? -4.573 -10.504 -26.126 1.00 94.19 642 ALA A N 1
ATOM 4931 C CA . ALA A 1 642 ? -4.288 -10.823 -27.525 1.00 94.19 642 ALA A CA 1
ATOM 4932 C C . ALA A 1 642 ? -3.646 -9.639 -28.273 1.00 94.19 642 ALA A C 1
ATOM 4934 O O . ALA A 1 642 ? -2.740 -9.829 -29.086 1.00 94.19 642 ALA A O 1
ATOM 4935 N N . ASP A 1 643 ? -4.060 -8.405 -27.969 1.00 95.12 643 ASP A N 1
ATOM 4936 C CA . ASP A 1 643 ? -3.425 -7.211 -28.536 1.00 95.12 643 ASP A CA 1
ATOM 4937 C C . ASP A 1 643 ? -1.992 -7.043 -28.024 1.00 95.12 643 ASP A C 1
ATOM 4939 O O . ASP A 1 643 ? -1.105 -6.694 -28.799 1.00 95.12 643 ASP A O 1
ATOM 4943 N N . LEU A 1 644 ? -1.729 -7.347 -26.747 1.00 96.31 644 LEU A N 1
ATOM 4944 C CA . LEU A 1 644 ? -0.371 -7.340 -26.196 1.00 96.31 644 LEU A CA 1
ATOM 4945 C C . LEU A 1 644 ? 0.528 -8.403 -26.848 1.00 96.31 644 LEU A C 1
ATOM 4947 O O . LEU A 1 644 ? 1.699 -8.132 -27.116 1.00 96.31 644 LEU A O 1
ATOM 4951 N N . GLU A 1 645 ? -0.006 -9.582 -27.177 1.00 95.56 645 GLU A N 1
ATOM 4952 C CA . GLU A 1 645 ? 0.709 -10.595 -27.969 1.00 95.56 645 GLU A CA 1
ATOM 4953 C C . GLU A 1 645 ? 1.002 -10.112 -29.398 1.00 95.56 645 GLU A C 1
ATOM 4955 O O . GLU A 1 645 ? 2.087 -10.348 -29.940 1.00 95.56 645 GLU A O 1
ATOM 4960 N N . ALA A 1 646 ? 0.055 -9.413 -30.028 1.00 95.12 646 ALA A N 1
ATOM 4961 C CA . ALA A 1 646 ? 0.270 -8.798 -31.335 1.00 95.12 646 ALA A CA 1
ATOM 4962 C C . ALA A 1 646 ? 1.319 -7.674 -31.262 1.00 95.12 646 ALA A C 1
ATOM 4964 O O . ALA A 1 646 ? 2.197 -7.587 -32.126 1.00 95.12 646 ALA A O 1
ATOM 4965 N N . PHE A 1 647 ? 1.280 -6.854 -30.209 1.00 96.62 647 PHE A N 1
ATOM 4966 C CA . PHE A 1 647 ? 2.281 -5.826 -29.938 1.00 96.62 647 PHE A CA 1
ATOM 4967 C C . PHE A 1 647 ? 3.658 -6.445 -29.745 1.00 96.62 647 PHE A C 1
ATOM 4969 O O . PHE A 1 647 ? 4.620 -5.932 -30.305 1.00 96.62 647 PHE A O 1
ATOM 4976 N N . ALA A 1 648 ? 3.773 -7.564 -29.032 1.00 96.94 648 ALA A N 1
ATOM 4977 C CA . ALA A 1 648 ? 5.049 -8.234 -28.811 1.00 96.94 648 ALA A CA 1
ATOM 4978 C C . ALA A 1 648 ? 5.752 -8.621 -30.124 1.00 96.94 648 ALA A C 1
ATOM 4980 O O . ALA A 1 648 ? 6.947 -8.366 -30.279 1.00 96.94 648 ALA A O 1
ATOM 4981 N N . ARG A 1 649 ? 5.007 -9.125 -31.118 1.00 95.44 649 ARG A N 1
ATOM 4982 C CA . ARG A 1 649 ? 5.549 -9.409 -32.464 1.00 95.44 649 ARG A CA 1
ATOM 4983 C C . ARG A 1 649 ? 6.054 -8.146 -33.164 1.00 95.44 649 ARG A C 1
ATOM 4985 O O . ARG A 1 649 ? 7.129 -8.150 -33.761 1.00 95.44 649 ARG A O 1
ATOM 4992 N N . GLN A 1 650 ? 5.311 -7.046 -33.058 1.00 96.31 650 GLN A N 1
ATOM 4993 C CA . GLN A 1 650 ? 5.728 -5.760 -33.625 1.00 96.31 650 GLN A CA 1
ATOM 4994 C C . GLN A 1 650 ? 6.948 -5.180 -32.897 1.00 96.31 650 GLN A C 1
ATOM 4996 O O . GLN A 1 650 ? 7.841 -4.633 -33.540 1.00 96.31 650 GLN A O 1
ATOM 5001 N N . ARG A 1 651 ? 7.032 -5.337 -31.571 1.00 97.12 651 ARG A N 1
ATOM 5002 C CA . ARG A 1 651 ? 8.185 -4.915 -30.764 1.00 97.12 651 ARG A CA 1
ATOM 5003 C C . ARG A 1 651 ? 9.440 -5.712 -31.116 1.00 97.12 651 ARG A C 1
ATOM 5005 O O . ARG A 1 651 ? 10.495 -5.104 -31.254 1.00 97.12 651 ARG A O 1
ATOM 5012 N N . LEU A 1 652 ? 9.328 -7.024 -31.344 1.00 96.56 652 LEU A N 1
ATOM 5013 C CA . LEU A 1 652 ? 10.432 -7.858 -31.841 1.00 96.56 652 LEU A CA 1
ATOM 5014 C C . LEU A 1 652 ? 10.957 -7.353 -33.189 1.00 96.56 652 LEU A C 1
ATOM 5016 O O . LEU A 1 652 ? 12.159 -7.143 -33.342 1.00 96.56 652 LEU A O 1
ATOM 5020 N N . ALA A 1 653 ? 10.058 -7.085 -34.142 1.00 94.69 653 ALA A N 1
ATOM 5021 C CA . ALA A 1 653 ? 10.437 -6.520 -35.435 1.00 94.69 653 ALA A CA 1
ATOM 5022 C C . ALA A 1 653 ? 11.105 -5.142 -35.285 1.00 94.69 653 ALA A C 1
ATOM 5024 O O . ALA A 1 653 ? 12.103 -4.859 -35.944 1.00 94.69 653 ALA A O 1
ATOM 5025 N N . LYS A 1 654 ? 10.590 -4.301 -34.380 1.00 93.94 654 LYS A N 1
ATOM 5026 C CA . LYS A 1 654 ? 11.136 -2.971 -34.097 1.00 93.94 654 LYS A CA 1
ATOM 5027 C C . LYS A 1 654 ? 12.529 -3.037 -33.474 1.00 93.94 654 LYS A C 1
ATOM 5029 O O . LYS A 1 654 ? 13.391 -2.275 -33.885 1.00 93.94 654 LYS A O 1
ATOM 5034 N N . ALA A 1 655 ? 12.767 -3.958 -32.541 1.00 94.19 655 ALA A N 1
ATOM 5035 C CA . ALA A 1 655 ? 14.075 -4.166 -31.921 1.00 94.19 655 ALA A CA 1
ATOM 5036 C C . ALA A 1 655 ? 15.118 -4.731 -32.903 1.00 94.19 655 ALA A C 1
ATOM 5038 O O . ALA A 1 655 ? 16.304 -4.450 -32.760 1.00 94.19 655 ALA A O 1
ATOM 5039 N N . ALA A 1 656 ? 14.686 -5.515 -33.895 1.00 92.44 656 ALA A N 1
ATOM 5040 C CA . ALA A 1 656 ? 15.558 -6.083 -34.925 1.00 92.44 656 ALA A CA 1
ATOM 5041 C C . ALA A 1 656 ? 15.832 -5.130 -36.105 1.00 92.44 656 ALA A C 1
ATOM 5043 O O . ALA A 1 656 ? 16.747 -5.379 -36.891 1.00 92.44 656 ALA A O 1
ATOM 5044 N N . ALA A 1 657 ? 15.042 -4.063 -36.258 1.00 89.31 657 ALA A N 1
ATOM 5045 C CA . ALA A 1 657 ? 15.217 -3.095 -37.335 1.00 89.31 657 ALA A CA 1
ATOM 5046 C C . ALA A 1 657 ? 16.556 -2.343 -37.190 1.00 89.31 657 ALA A C 1
ATOM 5048 O O . ALA A 1 657 ? 16.926 -2.003 -36.065 1.00 89.31 657 ALA A O 1
ATOM 5049 N N . PRO A 1 658 ? 17.282 -2.068 -38.290 1.00 78.06 658 PRO A N 1
ATOM 5050 C CA . PRO A 1 658 ? 18.466 -1.212 -38.243 1.00 78.06 658 PRO A CA 1
ATOM 5051 C C . PRO A 1 658 ? 18.094 0.202 -37.769 1.00 78.06 658 PRO A C 1
ATOM 5053 O O . PRO A 1 658 ? 16.980 0.660 -38.033 1.00 78.06 658 PRO A O 1
ATOM 5056 N N . GLU A 1 659 ? 19.018 0.856 -37.055 1.00 64.31 659 GLU A N 1
ATOM 5057 C CA . GLU A 1 659 ? 18.845 2.233 -36.557 1.00 64.31 659 GLU A CA 1
ATOM 5058 C C . GLU A 1 659 ? 18.685 3.279 -37.664 1.00 64.31 659 GLU A C 1
ATOM 5060 O O . GLU A 1 659 ? 19.374 3.168 -38.708 1.00 64.31 659 GLU A O 1
#